Protein AF-A0A4P2QKM4-F1 (afdb_monomer_lite)

Sequence (471 aa):
MTNKSHAFPSVYLARHGETAWTTSGRHTGMADLPLTSRGERNARRLDERLGAQRFAKVFTSPLRRALRTCELAGFGALAIVDQDLVEWNYGEYEGKTPSEIEEQRPGWEIFGDGCPGGESAADVARRADRVVERLRAIDSDVLLFSHSHFLRIFTARWLGLSPTMGRYLLLDTAALSIVGYHYGRQDPVIRLWNDCRHASDGEEEKPGMATHLPDGRATLPAGVLKPARFDAVLFDLDGVLTSTARVHAAAWKQMFDDYLRSRSLLTGEAFRPFDLNADYKQYVDGKPRYDGVRSFLASRAIALPEGTPASPPDEQSVCGLGNRKDELVKQAIHDGRVHTYPGAIAMVRWVRRLGLKVAVVSSSRNCAEILRATGIEELFDARVDGEVVEQLHLPGKPAPDTYLWAAERLDAAPSRAVVVEDAIAGVQAGRAGGFGLVVGVDRGGSAEMLRKNGADLVVTDLGELVGEHER

Foldseek 3Di:
DDPPPQAFAKEKEWEFFAFPLVVVQADAFPPQTAHDPLRLQLLLLLLVVCPPDDAPAEEEEPRNRLLSSCVSSVNNVRYDYDPLQGGWFQAVRGGPHPVVVCVVPPPDDCQPHNHVRTDHLVRLLVSLLVVLVVVLPDRYYYYYRHHQLSVLLNLCVQQVHRSSSSVVAGEDHRFMWMWTADNDSNGIDTPGGRHSLSSDDDDDDDDDDDDDDDDQDPPPDQDPPAVVQAQEEEEEVDPQWKVCVVLLLVLLQVLQQVVQVVVCVVPVDDRDGDDSVPLCQPQAPQWALLSSLVRNCVVVVHDAAQDDCPADLPDRHSNNSSVSSVVSSVVCLVVLVMETDPLSVLLLVVSVVSVHAYEYFGSAPCVVSSCVSHVNPVSHPYYQYVVNCVVVVFDGFVALRRVCVRCVSSVTQQLNYEYEEAGLRPLSSSQNSNHVAYEHADCDPCQVSSVVSHHPHYDPGNNSSPDPVRD

InterPro domains:
  IPR006439 HAD hydrolase, subfamily IA [PR00413] (230-241)
  IPR006439 HAD hydrolase, subfamily IA [PR00413] (351-364)
  IPR006439 HAD hydrolase, subfamily IA [PR00413] (402-422)
  IPR006439 HAD hydrolase, subfamily IA [TIGR01509] (328-439)
  IPR010976 Beta-phosphoglucomutase hydrolase [TIGR02009] (231-438)
  IPR013078 Histidine phosphatase superfamily, clade-1 [PF00300] (11-195)
  IPR013078 Histidine phosphatase superfamily, clade-1 [SM00855] (10-154)
  IPR013078 Histidine phosphatase superfamily, clade-1 [cd07067] (11-182)
  IPR023198 Phosphoglycolate phosphatase-like, domain 2 [G3DSA:1.10.150.240] (243-340)
  IPR023214 HAD superfamily [G3DSA:3.40.50.1000] (232-443)
  IPR029033 Histidine phosphatase superfamily [G3DSA:3.40.50.1240] (3-202)
  IPR029033 Histidine phosphatase superfamily [SSF53254] (11-202)
  IPR036412 HAD-like superfamily [SSF56784] (230-467)
  IPR051600 Beta-phosphoglucomutase-like [PTHR46193] (231-463)

Secondary structure (DSSP, 8-state):
------PPP-EEEEEPPPBHHHHTT---SS--PPBPHHHHHHHHHHHHHHTT---SEEEE-SSHHHHHHHHHTT-GGGEEE-GGGSPP--GGGTT--HHHHHHHSTT--HHHH--TTS--HHHHHHHHHHHHHHHHT-SS-EEEEE-HHHHHHHHHHHTT--GGGGGG----TT-EEEEEESSSTTSEEEEEEEE-TT----PPP-S-SS-----S-----S-SS-TTT-SEEEEETBTTTBTHHHHHHHHHHHHHHHHHHHHHHHH-----PPPIIIIIIIIITTS-HHHHHHHHHHHTT-------TT--TTSSSHHHHHHHHHHHHHHHHHTT---B-HHHHHHHHHHHHTT-EEEEE-S-TTHHHHHHHHT-GGG-SEEE-HHHHHHHTPPPTTSSHHHHHHHHHTT--GGGEEEEESSHHHHHHHHHTT-SEEEEE-SSS-HHHHHHTT-SEEES-GGGGS-TT--

Structure (mmCIF, N/CA/C/O backbone):
data_AF-A0A4P2QKM4-F1
#
_entry.id   AF-A0A4P2QKM4-F1
#
loop_
_atom_site.group_PDB
_atom_site.id
_atom_site.type_symbol
_atom_site.label_atom_id
_atom_site.label_alt_id
_atom_site.label_comp_id
_atom_site.label_asym_id
_atom_site.label_entity_id
_atom_site.label_seq_id
_atom_site.pdbx_PDB_ins_code
_atom_site.Cartn_x
_atom_site.Cartn_y
_atom_site.Cartn_z
_atom_site.occupancy
_atom_site.B_iso_or_equiv
_atom_site.auth_seq_id
_atom_site.auth_comp_id
_atom_site.auth_asym_id
_atom_site.auth_atom_id
_atom_site.pdbx_PDB_model_num
ATOM 1 N N . MET A 1 1 ? 15.057 -12.022 -45.046 1.00 33.78 1 MET A N 1
ATOM 2 C CA . MET A 1 1 ? 14.654 -10.627 -44.772 1.00 33.78 1 MET A CA 1
ATOM 3 C C . MET A 1 1 ? 14.115 -10.592 -43.356 1.00 33.78 1 MET A C 1
ATOM 5 O O . MET A 1 1 ? 13.160 -11.295 -43.064 1.00 33.78 1 MET A O 1
ATOM 9 N N . THR A 1 2 ? 14.818 -9.915 -42.454 1.00 32.47 2 THR A N 1
ATOM 10 C CA . THR A 1 2 ? 14.487 -9.827 -41.029 1.00 32.47 2 THR A CA 1
ATOM 11 C C . THR A 1 2 ? 13.208 -9.015 -40.842 1.00 32.47 2 THR A C 1
ATOM 13 O O . THR A 1 2 ? 13.123 -7.866 -41.269 1.00 32.47 2 THR A O 1
ATOM 16 N N . ASN A 1 3 ? 12.206 -9.637 -40.225 1.00 31.03 3 ASN A N 1
ATOM 17 C CA . ASN A 1 3 ? 10.926 -9.025 -39.896 1.00 31.03 3 ASN A CA 1
ATOM 18 C C . ASN A 1 3 ? 11.152 -8.013 -38.757 1.00 31.03 3 ASN A C 1
ATOM 20 O O . ASN A 1 3 ? 11.125 -8.374 -37.583 1.00 31.03 3 ASN A O 1
ATOM 24 N N . LYS A 1 4 ? 11.475 -6.757 -39.092 1.00 37.19 4 LYS A N 1
ATOM 25 C CA . LYS A 1 4 ? 11.432 -5.659 -38.121 1.00 37.19 4 LYS A CA 1
ATOM 26 C C . LYS A 1 4 ? 9.962 -5.448 -37.763 1.00 37.19 4 LYS A C 1
ATOM 28 O O . LYS A 1 4 ? 9.229 -4.852 -38.545 1.00 37.19 4 LYS A O 1
ATOM 33 N N . SER A 1 5 ? 9.523 -5.935 -36.602 1.00 40.47 5 SER A N 1
ATOM 34 C CA . SER A 1 5 ? 8.245 -5.502 -36.037 1.00 40.47 5 SER A CA 1
ATOM 35 C C . SER A 1 5 ? 8.328 -3.988 -35.848 1.00 40.47 5 SER A C 1
ATOM 37 O O . SER A 1 5 ? 9.139 -3.512 -35.051 1.00 40.47 5 SER A O 1
ATOM 39 N N . HIS A 1 6 ? 7.556 -3.214 -36.602 1.00 49.38 6 HIS A N 1
ATOM 40 C CA . HIS A 1 6 ? 7.447 -1.784 -36.346 1.00 49.38 6 HIS A CA 1
ATOM 41 C C . HIS A 1 6 ? 6.740 -1.606 -34.998 1.00 49.38 6 HIS A C 1
ATOM 43 O O . HIS A 1 6 ? 5.524 -1.747 -34.907 1.00 49.38 6 HIS A O 1
ATOM 49 N N . ALA A 1 7 ? 7.505 -1.358 -33.933 1.00 69.88 7 ALA A N 1
ATOM 50 C CA . ALA A 1 7 ? 6.940 -0.931 -32.663 1.00 69.88 7 ALA A CA 1
ATOM 51 C C . ALA A 1 7 ? 6.264 0.431 -32.883 1.00 69.88 7 ALA A C 1
ATOM 53 O O . ALA A 1 7 ? 6.888 1.357 -33.399 1.00 69.88 7 ALA A O 1
ATOM 54 N N . PHE A 1 8 ? 4.979 0.536 -32.547 1.00 85.88 8 PHE A N 1
ATOM 55 C CA . PHE A 1 8 ? 4.243 1.796 -32.628 1.00 85.88 8 PHE A CA 1
ATOM 56 C C . PHE A 1 8 ? 4.804 2.827 -31.631 1.00 85.88 8 PHE A C 1
ATOM 58 O O . PHE A 1 8 ? 5.265 2.425 -30.557 1.00 85.88 8 PHE A O 1
ATOM 65 N N . PRO A 1 9 ? 4.737 4.134 -31.950 1.00 91.94 9 PRO A N 1
ATOM 66 C CA . PRO A 1 9 ? 5.256 5.182 -31.077 1.00 91.94 9 PRO A CA 1
ATOM 67 C C . PRO A 1 9 ? 4.524 5.223 -29.734 1.00 91.94 9 PRO A C 1
ATOM 69 O O . PRO A 1 9 ? 3.322 4.946 -29.647 1.00 91.94 9 PRO A O 1
ATOM 72 N N . SER A 1 10 ? 5.259 5.595 -28.692 1.00 96.06 10 SER A N 1
ATOM 73 C CA . SER A 1 10 ? 4.772 5.768 -27.326 1.00 96.06 10 SER A CA 1
ATOM 74 C C . SER A 1 10 ? 4.834 7.235 -26.897 1.00 96.06 10 SER A C 1
ATOM 76 O O . SER A 1 10 ? 5.711 7.996 -27.302 1.00 96.06 10 SER A O 1
ATOM 78 N N . VAL A 1 11 ? 3.906 7.637 -26.035 1.00 98.31 11 VAL A N 1
ATOM 79 C CA . VAL A 1 11 ? 3.902 8.954 -25.398 1.00 98.31 11 VAL A CA 1
ATOM 80 C C . VAL A 1 11 ? 4.216 8.775 -23.920 1.00 98.31 11 VAL A C 1
ATOM 82 O O . VAL A 1 11 ? 3.470 8.132 -23.180 1.00 98.31 11 VAL A O 1
ATOM 85 N N . TYR A 1 12 ? 5.336 9.351 -23.505 1.00 98.50 12 TYR A N 1
ATOM 86 C CA . TYR A 1 12 ? 5.825 9.371 -22.138 1.00 98.50 12 TYR A CA 1
ATOM 87 C C . TYR A 1 12 ? 5.245 10.595 -21.436 1.00 98.50 12 TYR A C 1
ATOM 89 O O . TYR A 1 12 ? 5.269 11.704 -21.965 1.00 98.50 12 TYR A O 1
ATOM 97 N N . LEU A 1 13 ? 4.706 10.389 -20.244 1.00 98.75 13 LEU A N 1
ATOM 98 C CA . LEU A 1 13 ? 3.988 11.383 -19.461 1.00 98.75 13 LEU A CA 1
ATOM 99 C C . LEU A 1 13 ? 4.713 11.547 -18.125 1.00 98.75 13 LEU A C 1
ATOM 101 O O . LEU A 1 13 ? 4.701 10.632 -17.305 1.00 98.75 13 LEU A O 1
ATOM 105 N N . ALA A 1 14 ? 5.341 12.695 -17.905 1.00 98.25 14 ALA A N 1
ATOM 106 C CA . ALA A 1 14 ? 6.003 13.050 -16.659 1.00 98.25 14 ALA A CA 1
ATOM 107 C C . ALA A 1 14 ? 5.159 14.085 -15.904 1.00 98.25 14 ALA A C 1
ATOM 109 O O . ALA A 1 14 ? 4.967 15.216 -16.365 1.00 98.25 14 ALA A O 1
ATOM 110 N N . ARG A 1 15 ? 4.650 13.717 -14.723 1.00 98.38 15 ARG A N 1
ATOM 111 C CA . ARG A 1 15 ? 4.060 14.705 -13.808 1.00 98.38 15 ARG A CA 1
ATOM 112 C C . ARG A 1 15 ? 5.187 15.505 -13.157 1.00 98.38 15 ARG A C 1
ATOM 114 O O . ARG A 1 15 ? 6.209 14.942 -12.782 1.00 98.38 15 ARG A O 1
ATOM 121 N N . HIS A 1 16 ? 4.997 16.809 -12.978 1.00 97.94 16 HIS A N 1
ATOM 122 C CA . HIS A 1 16 ? 5.969 17.644 -12.271 1.00 97.94 16 HIS A CA 1
ATOM 123 C C . HIS A 1 16 ? 6.290 17.137 -10.851 1.00 97.94 16 HIS A C 1
ATOM 125 O O . HIS A 1 16 ? 5.482 16.458 -10.206 1.00 97.94 16 HIS A O 1
ATOM 131 N N . GLY A 1 17 ? 7.464 17.521 -10.345 1.00 92.38 17 GLY A N 1
ATOM 132 C CA . GLY A 1 17 ? 7.886 17.238 -8.973 1.00 92.38 17 GLY A CA 1
ATOM 133 C C . GLY A 1 17 ? 7.019 17.917 -7.904 1.00 92.38 17 GLY A C 1
ATOM 134 O O . GLY A 1 17 ? 6.171 18.763 -8.187 1.00 92.38 17 GLY A O 1
ATOM 135 N N . GLU A 1 18 ? 7.236 17.542 -6.648 1.00 93.69 18 GLU A N 1
ATOM 136 C CA . GLU A 1 18 ? 6.523 18.088 -5.489 1.00 93.69 18 GLU A CA 1
ATOM 137 C C . GLU A 1 18 ? 6.609 19.628 -5.392 1.00 93.69 18 GLU A C 1
ATOM 139 O O . GLU A 1 18 ? 7.657 20.228 -5.633 1.00 93.69 18 GLU A O 1
ATOM 144 N N . THR A 1 19 ? 5.502 20.265 -5.006 1.00 93.12 19 THR A N 1
ATOM 145 C CA . THR A 1 19 ? 5.399 21.674 -4.596 1.00 93.12 19 THR A CA 1
ATOM 146 C C . THR A 1 19 ? 4.841 21.771 -3.173 1.00 93.12 19 THR A C 1
ATOM 148 O O . THR A 1 19 ? 4.261 20.817 -2.651 1.00 93.12 19 THR A O 1
ATOM 151 N N . ALA A 1 20 ? 4.934 22.951 -2.553 1.00 88.44 20 ALA A N 1
ATOM 152 C CA . ALA A 1 20 ? 4.394 23.180 -1.207 1.00 88.44 20 ALA A CA 1
ATOM 153 C C . ALA A 1 20 ? 2.896 22.819 -1.071 1.00 88.44 20 ALA A C 1
ATOM 155 O O . ALA A 1 20 ? 2.437 22.400 -0.006 1.00 88.44 20 ALA A O 1
ATOM 156 N N . TRP A 1 21 ? 2.119 22.971 -2.146 1.00 90.31 21 TRP A N 1
ATOM 157 C CA . TRP A 1 21 ? 0.686 22.672 -2.139 1.00 90.31 21 TRP A CA 1
ATOM 158 C C . TRP A 1 21 ? 0.375 21.209 -2.431 1.00 90.31 21 TRP A C 1
ATOM 160 O O . TRP A 1 21 ? -0.574 20.681 -1.860 1.00 90.31 21 TRP A O 1
ATOM 170 N N . THR A 1 22 ? 1.207 20.505 -3.204 1.00 82.31 22 THR A N 1
ATOM 171 C CA . THR A 1 22 ? 1.032 19.053 -3.339 1.00 82.31 22 THR A CA 1
ATOM 172 C C . THR A 1 22 ? 1.292 18.330 -2.018 1.00 82.31 22 THR A C 1
ATOM 174 O O . THR A 1 22 ? 0.578 17.383 -1.712 1.00 82.31 22 THR A O 1
ATOM 177 N N . THR A 1 23 ? 2.248 18.796 -1.203 1.00 76.75 23 THR A N 1
ATOM 178 C CA . THR A 1 23 ? 2.541 18.208 0.120 1.00 76.75 23 THR A CA 1
ATOM 179 C C . THR A 1 23 ? 1.402 18.414 1.118 1.00 76.75 23 THR A C 1
ATOM 181 O O . THR A 1 23 ? 1.132 17.547 1.939 1.00 76.75 23 THR A O 1
ATOM 184 N N . SER A 1 24 ? 0.714 19.554 1.039 1.00 71.62 24 SER A N 1
ATOM 185 C CA . SER A 1 24 ? -0.428 19.872 1.907 1.00 71.62 24 SER A CA 1
ATOM 186 C C . SER A 1 24 ? -1.775 19.395 1.349 1.00 71.62 24 SER A C 1
ATOM 188 O O . SER A 1 24 ? -2.811 19.690 1.936 1.00 71.62 24 SER A O 1
ATOM 190 N N . GLY A 1 25 ? -1.782 18.669 0.223 1.00 79.00 25 GLY A N 1
ATOM 191 C CA . GLY A 1 25 ? -3.005 18.143 -0.393 1.00 79.00 25 GLY A CA 1
ATOM 192 C C . GLY A 1 25 ? -3.921 19.213 -0.997 1.00 79.00 25 GLY A C 1
ATOM 193 O O . GLY A 1 25 ? -5.112 18.970 -1.172 1.00 79.00 25 GLY A O 1
ATOM 194 N N . ARG A 1 26 ? -3.395 20.402 -1.303 1.00 88.94 26 ARG A N 1
ATOM 195 C CA . ARG A 1 26 ? -4.152 21.514 -1.891 1.00 88.94 26 ARG A CA 1
ATOM 196 C C . ARG A 1 26 ? -4.206 21.412 -3.411 1.00 88.94 26 ARG A C 1
ATOM 198 O O . ARG A 1 26 ? -3.207 21.102 -4.069 1.00 88.94 26 ARG A O 1
ATOM 205 N N . HIS A 1 27 ? -5.358 21.750 -3.981 1.00 87.31 27 HIS A N 1
ATOM 206 C CA . HIS A 1 27 ? -5.533 21.826 -5.427 1.00 87.31 27 HIS A CA 1
ATOM 207 C C . HIS A 1 27 ? -4.637 22.927 -6.008 1.00 87.31 27 HIS A C 1
ATOM 209 O O . HIS A 1 27 ? -4.779 24.102 -5.682 1.00 87.31 27 HIS A O 1
ATOM 215 N N . THR A 1 28 ? -3.674 22.527 -6.842 1.00 89.94 28 THR A N 1
ATOM 216 C CA . THR A 1 28 ? -2.692 23.429 -7.466 1.00 89.94 28 THR A CA 1
ATOM 217 C C . THR A 1 28 ? -2.932 23.478 -8.969 1.00 89.94 28 THR A C 1
ATOM 219 O O . THR A 1 28 ? -2.341 22.695 -9.715 1.00 89.94 28 THR A O 1
ATOM 222 N N . GLY A 1 29 ? -3.826 24.357 -9.402 1.00 93.06 29 GLY A N 1
ATOM 223 C CA . GLY A 1 29 ? -4.223 24.528 -10.793 1.00 93.06 29 GLY A CA 1
ATOM 224 C C . GLY A 1 29 ? -3.332 25.545 -11.470 1.00 93.06 29 GLY A C 1
ATOM 225 O O . GLY A 1 29 ? -2.194 25.245 -11.839 1.00 93.06 29 GLY A O 1
ATOM 226 N N . MET A 1 30 ? -3.827 26.767 -11.615 1.00 96.12 30 MET A N 1
ATOM 227 C CA . MET A 1 30 ? -3.112 27.815 -12.347 1.00 96.12 30 MET A CA 1
ATOM 228 C C . MET A 1 30 ? -2.084 28.560 -11.490 1.00 96.12 30 MET A C 1
ATOM 230 O O . MET A 1 30 ? -1.259 29.286 -12.043 1.00 96.12 30 MET A O 1
ATOM 234 N N . ALA A 1 31 ? -2.078 28.368 -10.163 1.00 93.25 31 ALA A N 1
ATOM 235 C CA . ALA A 1 31 ? -1.069 28.969 -9.298 1.00 93.25 31 ALA A CA 1
ATOM 236 C C . ALA A 1 31 ? 0.342 28.503 -9.693 1.00 93.25 31 ALA A C 1
ATOM 238 O O . ALA A 1 31 ? 0.637 27.304 -9.754 1.00 93.25 31 ALA A O 1
ATOM 239 N N . ASP A 1 32 ? 1.237 29.456 -9.950 1.00 93.69 32 ASP A N 1
ATOM 240 C CA . ASP A 1 32 ? 2.562 29.184 -10.508 1.00 93.69 32 ASP A CA 1
ATOM 241 C C . ASP A 1 32 ? 3.629 28.976 -9.420 1.00 93.69 32 ASP A C 1
ATOM 243 O O . ASP A 1 32 ? 4.523 29.793 -9.189 1.00 93.69 32 ASP A O 1
ATOM 247 N N . LEU A 1 33 ? 3.485 27.870 -8.689 1.00 92.31 33 LEU A N 1
ATOM 248 C CA . LEU A 1 33 ? 4.358 27.529 -7.567 1.00 92.31 33 LEU A CA 1
ATOM 249 C C . LEU A 1 33 ? 5.691 26.910 -8.022 1.00 92.31 33 LEU A C 1
ATOM 251 O O . LEU A 1 33 ? 5.701 26.110 -8.965 1.00 92.31 33 LEU A O 1
ATOM 255 N N . PRO A 1 34 ? 6.804 27.200 -7.320 1.00 96.06 34 PRO A N 1
ATOM 256 C CA . PRO A 1 34 ? 8.064 26.498 -7.524 1.00 96.06 34 PRO A CA 1
ATOM 257 C C . PRO A 1 34 ? 8.008 25.063 -6.974 1.00 96.06 34 PRO A C 1
ATOM 259 O O . PRO A 1 34 ? 7.147 24.713 -6.159 1.00 96.06 34 PRO A O 1
ATOM 262 N N . LEU A 1 35 ? 8.967 24.240 -7.404 1.00 96.06 35 LEU A N 1
ATOM 263 C CA . LEU A 1 35 ? 9.222 22.932 -6.802 1.00 96.06 35 LEU A CA 1
ATOM 264 C C . LEU A 1 35 ? 9.794 23.091 -5.385 1.00 96.06 35 LEU A C 1
ATOM 266 O O . LEU A 1 35 ? 10.490 24.063 -5.093 1.00 96.06 35 LEU A O 1
ATOM 270 N N . THR A 1 36 ? 9.527 22.120 -4.513 1.00 93.94 36 THR A N 1
ATOM 271 C CA . THR A 1 36 ? 10.296 21.951 -3.270 1.00 93.94 36 THR A CA 1
ATOM 272 C C . THR A 1 36 ? 11.686 21.398 -3.594 1.00 93.94 36 THR A C 1
ATOM 274 O O . THR A 1 36 ? 11.911 20.860 -4.679 1.00 93.94 36 THR A O 1
ATOM 277 N N . SER A 1 37 ? 12.621 21.437 -2.638 1.00 91.12 37 SER A N 1
ATOM 278 C CA . SER A 1 37 ? 13.934 20.794 -2.809 1.00 91.12 37 SER A CA 1
ATOM 279 C C . SER A 1 37 ? 13.805 19.301 -3.127 1.00 91.12 37 SER A C 1
ATOM 281 O O . SER A 1 37 ? 14.559 18.766 -3.935 1.00 91.12 37 SER A O 1
ATOM 283 N N . ARG A 1 38 ? 12.813 18.628 -2.532 1.00 86.25 38 ARG A N 1
ATOM 284 C CA . ARG A 1 38 ? 12.477 17.234 -2.839 1.00 86.25 38 ARG A CA 1
ATOM 285 C C . ARG A 1 38 ? 11.936 17.085 -4.260 1.00 86.25 38 ARG A C 1
ATOM 287 O O . ARG A 1 38 ? 12.387 16.209 -4.990 1.00 86.25 38 ARG A O 1
ATOM 294 N N . GLY A 1 39 ? 11.034 17.973 -4.678 1.00 91.50 39 GLY A N 1
ATOM 295 C CA . GLY A 1 39 ? 10.531 18.028 -6.048 1.00 91.50 39 GLY A CA 1
ATOM 296 C C . GLY A 1 39 ? 11.642 18.209 -7.083 1.00 91.50 39 GLY A C 1
ATOM 297 O O . GLY A 1 39 ? 11.638 17.510 -8.093 1.00 91.50 39 GLY A O 1
ATOM 298 N N . GLU A 1 40 ? 12.623 19.075 -6.816 1.00 94.69 40 GLU A N 1
ATOM 299 C CA . GLU A 1 40 ? 13.790 19.250 -7.687 1.00 94.69 40 GLU A CA 1
ATOM 300 C C . GLU A 1 40 ? 14.684 18.004 -7.734 1.00 94.69 40 GLU A C 1
ATOM 302 O O . GLU A 1 40 ? 15.108 17.598 -8.816 1.00 94.69 40 GLU A O 1
ATOM 307 N N . ARG A 1 41 ? 14.965 17.365 -6.589 1.00 91.88 41 ARG A N 1
ATOM 308 C CA . ARG A 1 41 ? 15.740 16.110 -6.559 1.00 91.88 41 ARG A CA 1
ATOM 309 C C . ARG A 1 41 ? 15.062 15.013 -7.375 1.00 91.88 41 ARG A C 1
ATOM 311 O O . ARG A 1 41 ? 15.711 14.371 -8.195 1.00 91.88 41 ARG A O 1
ATOM 318 N N . ASN A 1 42 ? 13.757 14.840 -7.191 1.00 88.38 42 ASN A N 1
ATOM 319 C CA . ASN A 1 42 ? 12.982 13.832 -7.909 1.00 88.38 42 ASN A CA 1
ATOM 320 C C . ASN A 1 42 ? 12.937 14.129 -9.410 1.00 88.38 42 ASN A C 1
ATOM 322 O O . ASN A 1 42 ? 13.078 13.217 -10.219 1.00 88.38 42 ASN A O 1
ATOM 326 N N . ALA A 1 43 ? 12.836 15.407 -9.782 1.00 93.62 43 ALA A N 1
ATOM 327 C CA . ALA A 1 43 ? 12.915 15.830 -11.172 1.00 93.62 43 ALA A CA 1
ATOM 328 C C . ALA A 1 43 ? 14.268 15.511 -11.825 1.00 93.62 43 ALA A C 1
ATOM 330 O O . ALA A 1 43 ? 14.290 15.102 -12.978 1.00 93.62 43 ALA A O 1
ATOM 331 N N . ARG A 1 44 ? 15.393 15.644 -11.111 1.00 92.62 44 ARG A N 1
ATOM 332 C CA . ARG A 1 44 ? 16.711 15.255 -11.654 1.00 92.62 44 ARG A CA 1
ATOM 333 C C . ARG A 1 44 ? 16.798 13.759 -11.930 1.00 92.62 44 ARG A C 1
ATOM 335 O O . ARG A 1 44 ? 17.322 13.349 -12.954 1.00 92.62 44 ARG A O 1
ATOM 342 N N . ARG A 1 45 ? 16.219 12.942 -11.053 1.00 90.69 45 ARG A N 1
ATOM 343 C CA . ARG A 1 45 ? 16.224 11.480 -11.194 1.00 90.69 45 ARG A CA 1
ATOM 344 C C . ARG A 1 45 ? 15.285 10.961 -12.287 1.00 90.69 45 ARG A C 1
ATOM 346 O O . ARG A 1 45 ? 15.385 9.798 -12.673 1.00 90.69 45 ARG A O 1
ATOM 353 N N . LEU A 1 46 ? 14.393 11.803 -12.824 1.00 87.25 46 LEU A N 1
ATOM 354 C CA . LEU A 1 46 ? 13.643 11.458 -14.036 1.00 87.25 46 LEU A CA 1
ATOM 355 C C . LEU A 1 46 ? 14.573 11.223 -15.230 1.00 87.25 46 LEU A C 1
ATOM 357 O O . LEU A 1 46 ? 14.246 10.376 -16.053 1.00 87.25 46 LEU A O 1
ATOM 361 N N . ASP A 1 47 ? 15.716 11.913 -15.306 1.00 83.12 47 ASP A N 1
ATOM 362 C CA . ASP A 1 47 ? 16.714 11.706 -16.364 1.00 83.12 47 ASP A CA 1
ATOM 363 C C . ASP A 1 47 ? 17.207 10.251 -16.373 1.00 83.12 47 ASP A C 1
ATOM 365 O O . ASP A 1 47 ? 16.995 9.509 -17.332 1.00 83.12 47 ASP A O 1
ATOM 369 N N . GLU A 1 48 ? 17.720 9.781 -15.232 1.00 78.75 48 GLU A N 1
ATOM 370 C CA . GLU A 1 48 ? 18.167 8.394 -15.040 1.00 78.75 48 GLU A CA 1
ATOM 371 C C . GLU A 1 48 ? 17.064 7.383 -15.374 1.00 78.75 48 GLU A C 1
ATOM 373 O O . GLU A 1 48 ? 17.315 6.326 -15.959 1.00 78.75 48 GLU A O 1
ATOM 378 N N . ARG A 1 49 ? 15.812 7.715 -15.034 1.00 85.88 49 ARG A N 1
ATOM 379 C CA . ARG A 1 49 ? 14.664 6.848 -15.293 1.00 85.88 49 ARG A CA 1
ATOM 380 C C . ARG A 1 49 ? 14.283 6.766 -16.764 1.00 85.88 49 ARG A C 1
ATOM 382 O O . ARG A 1 49 ? 13.838 5.699 -17.206 1.00 85.88 49 ARG A O 1
ATOM 389 N N . LEU A 1 50 ? 14.368 7.883 -17.477 1.00 85.94 50 LEU A N 1
ATOM 390 C CA . LEU A 1 50 ? 14.138 7.962 -18.916 1.00 85.94 50 LEU A CA 1
ATOM 391 C C . LEU A 1 50 ? 15.312 7.319 -19.673 1.00 85.94 50 LEU A C 1
ATOM 393 O O . LEU A 1 50 ? 15.109 6.770 -20.756 1.00 85.94 50 LEU A O 1
ATOM 397 N N . GLY A 1 51 ? 16.494 7.268 -19.055 1.00 76.81 51 GLY A N 1
ATOM 398 C CA . GLY A 1 51 ? 17.672 6.572 -19.556 1.00 76.81 51 GLY A CA 1
ATOM 399 C C . GLY A 1 51 ? 18.134 7.135 -20.899 1.00 76.81 51 GLY A C 1
ATOM 400 O O . GLY A 1 51 ? 17.920 8.297 -21.221 1.00 76.81 51 GLY A O 1
ATOM 401 N N . ALA A 1 52 ? 18.728 6.291 -21.745 1.00 76.06 52 ALA A N 1
ATOM 402 C CA . ALA A 1 52 ? 19.184 6.694 -23.081 1.00 76.06 52 ALA A CA 1
ATOM 403 C C . ALA A 1 52 ? 18.047 6.842 -24.122 1.00 76.06 52 ALA A C 1
ATOM 405 O O . ALA A 1 52 ? 18.311 6.828 -25.331 1.00 76.06 52 ALA A O 1
ATOM 406 N N . GLN A 1 53 ? 16.786 6.937 -23.682 1.00 83.12 53 GLN A N 1
ATOM 407 C CA . GLN A 1 53 ? 15.636 7.068 -24.570 1.00 83.12 53 GLN A CA 1
ATOM 408 C C . GLN A 1 53 ? 15.728 8.373 -25.365 1.00 83.12 53 GLN A C 1
ATOM 410 O O . GLN A 1 53 ? 15.968 9.451 -24.824 1.00 83.12 53 GLN A O 1
ATOM 415 N N . ARG A 1 54 ? 15.510 8.280 -26.677 1.00 87.31 54 ARG A N 1
ATOM 416 C CA . ARG A 1 54 ? 15.456 9.449 -27.556 1.00 87.31 54 ARG A CA 1
ATOM 417 C C . ARG A 1 54 ? 14.006 9.788 -27.850 1.00 87.31 54 ARG A C 1
ATOM 419 O O . ARG A 1 54 ? 13.235 8.913 -28.233 1.00 87.31 54 ARG A O 1
ATOM 426 N N . PHE A 1 55 ? 13.671 11.064 -27.714 1.00 94.81 55 PHE A N 1
ATOM 427 C CA . PHE A 1 55 ? 12.351 11.590 -28.038 1.00 94.81 55 PHE A CA 1
ATOM 428 C C . PHE A 1 55 ? 12.433 12.444 -29.293 1.00 94.81 55 PHE A C 1
ATOM 430 O O . PHE A 1 55 ? 13.329 13.277 -29.428 1.00 94.81 55 PHE A O 1
ATOM 437 N N . ALA A 1 56 ? 11.489 12.253 -30.212 1.00 95.31 56 ALA A N 1
ATOM 438 C CA . ALA A 1 56 ? 11.379 13.101 -31.392 1.00 95.31 56 ALA A CA 1
ATOM 439 C C . ALA A 1 56 ? 10.952 14.524 -31.023 1.00 95.31 56 ALA A C 1
ATOM 441 O O . ALA A 1 56 ? 11.373 15.483 -31.667 1.00 95.31 56 ALA A O 1
ATOM 442 N N . LYS A 1 57 ? 10.112 14.656 -29.990 1.00 97.12 57 LYS A N 1
ATOM 443 C CA . LYS A 1 57 ? 9.704 15.936 -29.412 1.00 97.12 57 LYS A CA 1
ATOM 444 C C . LYS A 1 57 ? 9.560 15.814 -27.900 1.00 97.12 57 LYS A C 1
ATOM 446 O O . LYS A 1 57 ? 9.121 14.779 -27.398 1.00 97.12 57 LYS A O 1
ATOM 451 N N . VAL A 1 58 ? 9.881 16.898 -27.203 1.00 98.19 58 VAL A N 1
ATOM 452 C CA . VAL A 1 58 ? 9.603 17.075 -25.778 1.00 98.19 58 VAL A CA 1
ATOM 453 C C . VAL A 1 58 ? 8.696 18.286 -25.639 1.00 98.19 58 VAL A C 1
ATOM 455 O O . VAL A 1 58 ? 9.042 19.360 -26.122 1.00 98.19 58 VAL A O 1
ATOM 458 N N . PHE A 1 59 ? 7.545 18.129 -24.996 1.00 98.69 59 PHE A N 1
ATOM 459 C CA . PHE A 1 59 ? 6.647 19.236 -24.687 1.00 98.69 59 PHE A CA 1
ATOM 460 C C . PHE A 1 59 ? 6.543 19.440 -23.181 1.00 98.69 59 PHE A C 1
ATOM 462 O O . PHE A 1 59 ? 6.626 18.487 -22.407 1.00 98.69 59 PHE A O 1
ATOM 469 N N . THR A 1 60 ? 6.314 20.677 -22.759 1.00 98.69 60 THR A N 1
ATOM 470 C CA . THR A 1 60 ? 6.098 21.008 -21.349 1.00 98.69 60 THR A CA 1
ATOM 471 C C . THR A 1 60 ? 4.987 22.030 -21.188 1.00 98.69 60 THR A C 1
ATOM 473 O O . THR A 1 60 ? 4.842 22.945 -21.998 1.00 98.69 60 THR A O 1
ATOM 476 N N . SER A 1 61 ? 4.233 21.906 -20.100 1.00 98.69 61 SER A N 1
ATOM 477 C CA . SER A 1 61 ? 3.416 23.000 -19.582 1.00 98.69 61 SER A CA 1
ATOM 478 C C . SER A 1 61 ? 4.273 24.250 -19.332 1.00 98.69 61 SER A C 1
ATOM 480 O O . SER A 1 61 ? 5.431 24.115 -18.913 1.00 98.69 61 SER A O 1
ATOM 482 N N . PRO A 1 62 ? 3.722 25.460 -19.549 1.00 98.12 62 PRO A N 1
ATOM 483 C CA . PRO A 1 62 ? 4.395 26.722 -19.245 1.00 98.12 62 PRO A CA 1
ATOM 484 C C . PRO A 1 62 ? 4.554 26.985 -17.742 1.00 98.12 62 PRO A C 1
ATOM 486 O O . PRO A 1 62 ? 5.334 27.857 -17.370 1.00 98.12 62 PRO A O 1
ATOM 489 N N . LEU A 1 63 ? 3.824 26.277 -16.870 1.00 98.19 63 LEU A N 1
ATOM 490 C CA . LEU A 1 63 ? 3.895 26.507 -15.425 1.00 98.19 63 LEU A CA 1
ATOM 491 C C . LEU A 1 63 ? 5.265 26.082 -14.884 1.00 98.19 63 LEU A C 1
ATOM 493 O O . LEU A 1 63 ? 5.754 24.984 -15.175 1.00 98.19 63 LEU A O 1
ATOM 497 N N . ARG A 1 64 ? 5.866 26.927 -14.041 1.00 97.50 64 ARG A N 1
ATOM 498 C CA . ARG A 1 64 ? 7.262 26.832 -13.590 1.00 97.50 64 ARG A CA 1
ATOM 499 C C . ARG A 1 64 ? 7.617 25.471 -13.026 1.00 97.50 64 ARG A C 1
ATOM 501 O O . ARG A 1 64 ? 8.696 24.976 -13.307 1.00 97.50 64 ARG A O 1
ATOM 508 N N . ARG A 1 65 ? 6.730 24.836 -12.260 1.00 97.94 65 ARG A N 1
ATOM 509 C CA . ARG A 1 65 ? 6.964 23.485 -11.715 1.00 97.94 65 ARG A CA 1
ATOM 510 C C . ARG A 1 65 ? 7.166 22.416 -12.791 1.00 97.94 65 ARG A C 1
ATOM 512 O O . ARG A 1 65 ? 8.025 21.554 -12.625 1.00 97.94 65 ARG A O 1
ATOM 519 N N . ALA A 1 66 ? 6.413 22.468 -13.889 1.00 98.25 66 ALA A N 1
ATOM 520 C CA . ALA A 1 66 ? 6.548 21.520 -14.992 1.00 98.25 66 ALA A CA 1
ATOM 521 C C . ALA A 1 66 ? 7.779 21.844 -15.844 1.00 98.25 66 ALA A C 1
ATOM 523 O O . ALA A 1 66 ? 8.602 20.958 -16.068 1.00 98.25 66 ALA A O 1
ATOM 524 N N . LEU A 1 67 ? 7.966 23.121 -16.197 1.00 97.81 67 LEU A N 1
ATOM 525 C CA . LEU A 1 67 ? 9.144 23.587 -16.930 1.00 97.81 67 LEU A CA 1
ATOM 526 C C . LEU A 1 67 ? 10.440 23.252 -16.179 1.00 97.81 67 LEU A C 1
ATOM 528 O O . LEU A 1 67 ? 11.349 22.648 -16.738 1.00 97.81 67 LEU A O 1
ATOM 532 N N . ARG A 1 68 ? 10.489 23.545 -14.875 1.00 97.81 68 ARG A N 1
ATOM 533 C CA . ARG A 1 68 ? 11.635 23.230 -14.021 1.00 97.81 68 ARG A CA 1
ATOM 534 C C . ARG A 1 68 ? 11.871 21.727 -13.910 1.00 97.81 68 ARG A C 1
ATOM 536 O O . ARG A 1 68 ? 13.018 21.300 -13.888 1.00 97.81 68 ARG A O 1
ATOM 543 N N . THR A 1 69 ? 10.808 20.920 -13.876 1.00 97.94 69 THR A N 1
ATOM 544 C CA . THR A 1 69 ? 10.948 19.457 -13.912 1.00 97.94 69 THR A CA 1
ATOM 545 C C . THR A 1 69 ? 11.594 19.008 -15.227 1.00 97.94 69 THR A C 1
ATOM 547 O O . THR A 1 69 ? 12.537 18.226 -15.199 1.00 97.94 69 THR A O 1
ATOM 550 N N . CYS A 1 70 ? 11.143 19.551 -16.363 1.00 98.00 70 CYS A N 1
ATOM 551 C CA . CYS A 1 70 ? 11.695 19.268 -17.690 1.00 98.00 70 CYS A CA 1
ATOM 552 C C . CYS A 1 70 ? 13.179 19.650 -17.807 1.00 98.00 70 CYS A C 1
ATOM 554 O O . CYS A 1 70 ? 13.978 18.896 -18.362 1.00 98.00 70 CYS A O 1
ATOM 556 N N . GLU A 1 71 ? 13.560 20.815 -17.282 1.00 97.06 71 GLU A N 1
ATOM 557 C CA . GLU A 1 71 ? 14.954 21.268 -17.239 1.00 97.06 71 GLU A CA 1
ATOM 558 C C . GLU A 1 71 ? 15.833 20.332 -16.413 1.00 97.06 71 GLU A C 1
ATOM 560 O O . GLU A 1 71 ? 16.895 19.913 -16.869 1.00 97.06 71 GLU A O 1
ATOM 565 N N . LEU A 1 72 ? 15.389 20.010 -15.196 1.00 95.88 72 LEU A N 1
ATOM 566 C CA . LEU A 1 72 ? 16.142 19.183 -14.259 1.00 95.88 72 LEU A CA 1
ATOM 567 C C . LEU A 1 72 ? 16.281 17.739 -14.738 1.00 95.88 72 LEU A C 1
ATOM 569 O O . LEU A 1 72 ? 17.311 17.132 -14.471 1.00 95.88 72 LEU A O 1
ATOM 573 N N . ALA A 1 73 ? 15.297 17.237 -15.483 1.00 95.00 73 ALA A N 1
ATOM 574 C CA . ALA A 1 73 ? 15.343 15.938 -16.143 1.00 95.00 73 ALA A CA 1
ATOM 575 C C . ALA A 1 73 ? 16.234 15.918 -17.404 1.00 95.00 73 ALA A C 1
ATOM 577 O O . ALA A 1 73 ? 16.220 14.933 -18.127 1.00 95.00 73 ALA A O 1
ATOM 578 N N . GLY A 1 74 ? 16.957 17.002 -17.717 1.00 94.62 74 GLY A N 1
ATOM 579 C CA . GLY A 1 74 ? 17.907 17.052 -18.835 1.00 94.62 74 GLY A CA 1
ATOM 580 C C . GLY A 1 74 ? 17.307 17.446 -20.190 1.00 94.62 74 GLY A C 1
ATOM 581 O O . GLY A 1 74 ? 18.035 17.551 -21.176 1.00 94.62 74 GLY A O 1
ATOM 582 N N . PHE A 1 75 ? 16.004 17.736 -20.265 1.00 95.56 75 PHE A N 1
ATOM 583 C CA . PHE A 1 75 ? 15.306 17.993 -21.533 1.00 95.56 75 PHE A CA 1
ATOM 584 C C . PHE A 1 75 ? 14.978 19.468 -21.797 1.00 95.56 75 PHE A C 1
ATOM 586 O O . PHE A 1 75 ? 14.376 19.784 -22.822 1.00 95.56 75 PHE A O 1
ATOM 593 N N . GLY A 1 76 ? 15.391 20.392 -20.922 1.00 91.81 76 GLY A N 1
ATOM 594 C CA . GLY A 1 76 ? 15.058 21.821 -21.033 1.00 91.81 76 GLY A CA 1
ATOM 595 C C . GLY A 1 76 ? 15.426 22.458 -22.381 1.00 91.81 76 GLY A C 1
ATOM 596 O O . GLY A 1 76 ? 14.639 23.217 -22.935 1.00 91.81 76 GLY A O 1
ATOM 597 N N . ALA A 1 77 ? 16.573 22.095 -22.965 1.00 91.75 77 ALA A N 1
ATOM 598 C CA . ALA A 1 77 ? 17.014 22.625 -24.263 1.00 91.75 77 ALA A CA 1
ATOM 599 C C . ALA A 1 77 ? 16.179 22.125 -25.462 1.00 91.75 77 ALA A C 1
ATOM 601 O O . ALA A 1 77 ? 16.225 22.725 -26.533 1.00 91.75 77 ALA A O 1
ATOM 602 N N . LEU A 1 78 ? 15.436 21.027 -25.291 1.00 92.00 78 LEU A N 1
ATOM 603 C CA . LEU A 1 78 ? 14.577 20.421 -26.316 1.00 92.00 78 LEU A CA 1
ATOM 604 C C . LEU A 1 78 ? 13.091 20.740 -26.096 1.00 92.00 78 LEU A C 1
ATOM 606 O O . LEU A 1 78 ? 12.249 20.312 -26.888 1.00 92.00 78 LEU A O 1
ATOM 610 N N . ALA A 1 79 ? 12.763 21.442 -25.010 1.00 94.19 79 ALA A N 1
ATOM 611 C CA . ALA A 1 79 ? 11.400 21.630 -24.552 1.00 94.19 79 ALA A CA 1
ATOM 612 C C . ALA A 1 79 ? 10.618 22.598 -25.450 1.00 94.19 79 ALA A C 1
ATOM 614 O O . ALA A 1 79 ? 10.984 23.758 -25.630 1.00 94.19 79 ALA A O 1
ATOM 615 N N . ILE A 1 80 ? 9.485 22.129 -25.963 1.00 98.38 80 ILE A N 1
ATOM 616 C CA . ILE A 1 80 ? 8.485 22.941 -26.649 1.00 98.38 80 ILE A CA 1
ATOM 617 C C . ILE A 1 80 ? 7.403 23.293 -25.628 1.00 98.38 80 ILE A C 1
ATOM 619 O O . ILE A 1 80 ? 6.664 22.426 -25.158 1.00 98.38 80 ILE A O 1
ATOM 623 N N . VAL A 1 81 ? 7.314 24.570 -25.262 1.00 98.38 81 VAL A N 1
ATOM 624 C CA . VAL A 1 81 ? 6.295 25.042 -24.319 1.00 98.38 81 VAL A CA 1
ATOM 625 C C . VAL A 1 81 ? 4.922 25.015 -24.984 1.00 98.38 81 VAL A C 1
ATOM 627 O O . VAL A 1 81 ? 4.747 25.543 -26.081 1.00 98.38 81 VAL A O 1
ATOM 630 N N . ASP A 1 82 ? 3.945 24.425 -24.301 1.00 98.12 82 ASP A N 1
ATOM 631 C CA . ASP A 1 82 ? 2.601 24.234 -24.826 1.00 98.12 82 ASP A CA 1
ATOM 632 C C . ASP A 1 82 ? 1.531 24.617 -23.799 1.00 98.12 82 ASP A C 1
ATOM 634 O O . ASP A 1 82 ? 1.412 24.012 -22.732 1.00 98.12 82 ASP A O 1
ATOM 638 N N . GLN A 1 83 ? 0.726 25.622 -24.148 1.00 97.88 83 GLN A N 1
ATOM 639 C CA . GLN A 1 83 ? -0.367 26.120 -23.310 1.00 97.88 83 GLN A CA 1
ATOM 640 C C . GLN A 1 83 ? -1.456 25.069 -23.088 1.00 97.88 83 GLN A C 1
ATOM 642 O O . GLN A 1 83 ? -2.144 25.104 -22.070 1.00 97.88 83 GLN A O 1
ATOM 647 N N . ASP A 1 84 ? -1.587 24.089 -23.987 1.00 98.50 84 ASP A N 1
ATOM 648 C CA . ASP A 1 84 ? -2.556 23.020 -23.804 1.00 98.50 84 ASP A CA 1
ATOM 649 C C . ASP A 1 84 ? -2.170 22.074 -22.654 1.00 98.50 84 ASP A C 1
ATOM 651 O O . ASP A 1 84 ? -3.024 21.340 -22.172 1.00 98.50 84 ASP A O 1
ATOM 655 N N . LEU A 1 85 ? -0.933 22.108 -22.147 1.00 98.56 85 LEU A N 1
ATOM 656 C CA . LEU A 1 85 ? -0.455 21.190 -21.106 1.00 98.56 85 LEU A CA 1
ATOM 657 C C . LEU A 1 85 ? -0.614 21.702 -19.667 1.00 98.56 85 LEU A C 1
ATOM 659 O O . LEU A 1 85 ? -0.158 21.012 -18.754 1.00 98.56 85 LEU A O 1
ATOM 663 N N . VAL A 1 86 ? -1.224 22.870 -19.430 1.00 98.62 86 VAL A N 1
ATOM 664 C CA . VAL A 1 86 ? -1.438 23.394 -18.062 1.00 98.62 86 VAL A CA 1
ATOM 665 C C . VAL A 1 86 ? -2.316 22.466 -17.211 1.00 98.62 86 VAL A C 1
ATOM 667 O O . VAL A 1 86 ? -3.005 21.590 -17.733 1.00 98.62 86 VAL A O 1
ATOM 670 N N . GLU A 1 87 ? -2.294 22.611 -15.887 1.00 98.44 87 GLU A N 1
ATOM 671 C CA . GLU A 1 87 ? -3.203 21.836 -15.031 1.00 98.44 87 GLU A CA 1
ATOM 672 C C . GLU A 1 87 ? -4.663 22.235 -15.290 1.00 98.44 87 GLU A C 1
ATOM 674 O O . GLU A 1 87 ? -4.949 23.231 -15.956 1.00 98.44 87 GLU A O 1
ATOM 679 N N . TRP A 1 88 ? -5.591 21.439 -14.774 1.00 98.31 88 TRP A N 1
ATOM 680 C CA . TRP A 1 88 ? -6.976 21.851 -14.585 1.00 98.31 88 TRP A CA 1
ATOM 681 C C . TRP A 1 88 ? -7.050 23.190 -13.829 1.00 98.31 88 TRP A C 1
ATOM 683 O O . TRP A 1 88 ? -6.505 23.325 -12.731 1.00 98.31 88 TRP A O 1
ATOM 693 N N . ASN A 1 89 ? -7.750 24.177 -14.387 1.00 98.12 89 ASN A N 1
ATOM 694 C CA . ASN A 1 89 ? -8.057 25.423 -13.688 1.00 98.12 89 ASN A CA 1
ATOM 695 C C . ASN A 1 89 ? -9.136 25.197 -12.615 1.00 98.12 89 ASN A C 1
ATOM 697 O O . ASN A 1 89 ? -10.317 25.061 -12.943 1.00 98.12 89 ASN A O 1
ATOM 701 N N . TYR A 1 90 ? -8.747 25.164 -11.339 1.00 97.31 90 TYR A N 1
ATOM 702 C CA . TYR A 1 90 ? -9.677 24.892 -10.239 1.00 97.31 90 TYR A CA 1
ATOM 703 C C . TYR A 1 90 ? -10.547 26.090 -9.836 1.00 97.31 90 TYR A C 1
ATOM 705 O O . TYR A 1 90 ? -11.348 25.941 -8.917 1.00 97.31 90 TYR A O 1
ATOM 713 N N . GLY A 1 91 ? -10.423 27.255 -10.483 1.00 97.12 91 GLY A N 1
ATOM 714 C CA . GLY A 1 91 ? -11.263 28.422 -10.199 1.00 97.12 91 GLY A CA 1
ATOM 715 C C . GLY A 1 91 ? -11.281 28.780 -8.709 1.00 97.12 91 GLY A C 1
ATOM 716 O O . GLY A 1 91 ? -10.237 28.950 -8.083 1.00 97.12 91 GLY A O 1
ATOM 717 N N . GLU A 1 92 ? -12.471 28.836 -8.115 1.00 96.25 92 GLU A N 1
ATOM 718 C CA . GLU A 1 92 ? -12.665 29.148 -6.690 1.00 96.25 92 GLU A CA 1
ATOM 719 C C . GLU A 1 92 ? -12.115 28.088 -5.712 1.00 96.25 92 GLU A C 1
ATOM 721 O O . GLU A 1 92 ? -12.075 28.319 -4.497 1.00 96.25 92 GLU A O 1
ATOM 726 N N . TYR A 1 93 ? -11.717 26.914 -6.208 1.00 96.62 93 TYR A N 1
ATOM 727 C CA . TYR A 1 93 ? -11.121 25.833 -5.415 1.00 96.62 93 TYR A CA 1
ATOM 728 C C . TYR A 1 93 ? -9.590 25.804 -5.477 1.00 96.62 93 TYR A C 1
ATOM 730 O O . TYR A 1 93 ? -8.965 24.964 -4.829 1.00 96.62 93 TYR A O 1
ATOM 738 N N . GLU A 1 94 ? -8.970 26.737 -6.201 1.00 96.69 94 GLU A N 1
ATOM 739 C CA . GLU A 1 94 ? -7.520 26.924 -6.201 1.00 96.69 94 GLU A CA 1
ATOM 740 C C . GLU A 1 94 ? -6.995 27.117 -4.764 1.00 96.69 94 GLU A C 1
ATOM 742 O O . GLU A 1 94 ? -7.473 27.963 -4.008 1.00 96.69 94 GLU A O 1
ATOM 747 N N . GLY A 1 95 ? -6.017 26.304 -4.363 1.00 93.12 95 GLY A N 1
ATOM 748 C CA . GLY A 1 95 ? -5.412 26.354 -3.031 1.00 93.12 95 GLY A CA 1
ATOM 749 C C . GLY A 1 95 ? -6.235 25.735 -1.901 1.00 93.12 95 GLY A C 1
ATOM 750 O O . GLY A 1 95 ? -5.717 25.639 -0.788 1.00 93.12 95 GLY A O 1
ATOM 751 N N . LYS A 1 96 ? -7.459 25.261 -2.160 1.00 94.19 96 LYS A N 1
ATOM 752 C CA . LYS A 1 96 ? -8.267 24.537 -1.169 1.00 94.19 96 LYS A CA 1
ATOM 753 C C . LYS A 1 96 ? -7.913 23.052 -1.136 1.00 94.19 96 LYS A C 1
ATOM 755 O O . LYS A 1 96 ? -7.560 22.441 -2.150 1.00 94.19 96 LYS A O 1
ATOM 760 N N . THR A 1 97 ? -8.022 22.455 0.039 1.00 92.06 97 THR A N 1
ATOM 761 C CA . THR A 1 97 ? -7.952 21.007 0.258 1.00 92.06 97 THR A CA 1
ATOM 762 C C . THR A 1 97 ? -9.298 20.341 -0.060 1.00 92.06 97 THR A C 1
ATOM 764 O O . THR A 1 97 ? -10.334 21.008 -0.024 1.00 92.06 97 THR A O 1
ATOM 767 N N . PRO A 1 98 ? -9.331 19.023 -0.332 1.00 86.50 98 PRO A N 1
ATOM 768 C CA . PRO A 1 98 ? -10.585 18.288 -0.480 1.00 86.50 98 PRO A CA 1
ATOM 769 C C . PRO A 1 98 ? -11.533 18.435 0.720 1.00 86.50 98 PRO A C 1
ATOM 771 O O . PRO A 1 98 ? -12.729 18.575 0.511 1.00 86.50 98 PRO A O 1
ATOM 774 N N . SER A 1 99 ? -11.013 18.472 1.956 1.00 90.19 99 SER A N 1
ATOM 775 C CA . SER A 1 99 ? -11.836 18.633 3.170 1.00 90.19 99 SER A CA 1
ATOM 776 C C . SER A 1 99 ? -12.550 19.983 3.205 1.00 90.19 99 SER A C 1
ATOM 778 O O . SER A 1 99 ? -13.747 20.040 3.455 1.00 90.19 99 SER A O 1
ATOM 780 N N . GLU A 1 100 ? -11.839 21.071 2.891 1.00 93.06 100 GLU A N 1
ATOM 781 C CA . GLU A 1 100 ? -12.430 22.417 2.864 1.00 93.06 100 GLU A CA 1
ATOM 782 C C . GLU A 1 100 ? -13.512 22.548 1.781 1.00 93.06 100 GLU A C 1
ATOM 784 O O . GLU A 1 100 ? -14.466 23.309 1.948 1.00 93.06 100 GLU A O 1
ATOM 789 N N . ILE A 1 101 ? -13.365 21.831 0.661 1.00 93.50 101 ILE A N 1
ATOM 790 C CA . ILE A 1 101 ? -14.373 21.801 -0.406 1.00 93.50 101 ILE A CA 1
ATOM 791 C C . ILE A 1 101 ? -15.568 20.941 0.012 1.00 93.50 101 ILE A C 1
ATOM 793 O O . ILE A 1 101 ? -16.697 21.379 -0.176 1.00 93.50 101 ILE A O 1
ATOM 797 N N . GLU A 1 102 ? -15.339 19.776 0.621 1.00 90.38 102 GLU A N 1
ATOM 798 C CA . GLU A 1 102 ? -16.395 18.883 1.119 1.00 90.38 102 GLU A CA 1
ATOM 799 C C . GLU A 1 102 ? -17.265 19.569 2.185 1.00 90.38 102 GLU A C 1
ATOM 801 O O . GLU A 1 102 ? -18.484 19.433 2.172 1.00 90.38 102 GLU A O 1
ATOM 806 N N . GLU A 1 103 ? -16.668 20.385 3.059 1.00 93.38 103 GLU A N 1
ATOM 807 C CA . GLU A 1 103 ? -17.403 21.209 4.031 1.00 93.38 103 GLU A CA 1
ATOM 808 C C . GLU A 1 103 ? -18.319 22.248 3.360 1.00 93.38 103 GLU A C 1
ATOM 810 O O . GLU A 1 103 ? -19.409 22.534 3.855 1.00 93.38 103 GLU A O 1
ATOM 815 N N . GLN A 1 104 ? -17.894 22.817 2.227 1.00 91.81 104 GLN A N 1
ATOM 816 C CA . GLN A 1 104 ? -18.665 23.814 1.471 1.00 91.81 104 GLN A CA 1
ATOM 817 C C . GLN A 1 104 ? -19.697 23.170 0.538 1.00 91.81 104 GLN A C 1
ATOM 819 O O . GLN A 1 104 ? -20.751 23.754 0.279 1.00 91.81 104 GLN A O 1
ATOM 824 N N . ARG A 1 105 ? -19.385 21.989 0.000 1.00 93.00 105 ARG A N 1
ATOM 825 C CA . ARG A 1 105 ? -20.184 21.264 -0.987 1.00 93.00 105 ARG A CA 1
ATOM 826 C C . ARG A 1 105 ? -20.027 19.750 -0.774 1.00 93.00 105 ARG A C 1
ATOM 828 O O . ARG A 1 105 ? -19.223 19.125 -1.464 1.00 93.00 105 ARG A O 1
ATOM 835 N N . PRO A 1 106 ? -20.812 19.158 0.141 1.00 94.06 106 PRO A N 1
ATOM 836 C CA . PRO A 1 106 ? -20.747 17.729 0.419 1.00 94.06 106 PRO A CA 1
ATOM 837 C C . PRO A 1 106 ? -21.029 16.870 -0.816 1.00 94.06 106 PRO A C 1
ATOM 839 O O . PRO A 1 106 ? -21.957 17.152 -1.581 1.00 94.06 106 PRO A O 1
ATOM 842 N N . GLY A 1 107 ? -20.252 15.803 -0.989 1.00 89.19 107 GLY A N 1
ATOM 843 C CA . GLY A 1 107 ? -20.350 14.881 -2.118 1.00 89.19 107 GLY A CA 1
ATOM 844 C C . GLY A 1 107 ? -19.767 15.415 -3.428 1.00 89.19 107 GLY A C 1
ATOM 845 O O . GLY A 1 107 ? -19.994 14.799 -4.470 1.00 89.19 107 GLY A O 1
ATOM 846 N N . TRP A 1 108 ? -19.041 16.536 -3.392 1.00 94.31 108 TRP A N 1
ATOM 847 C CA . TRP A 1 108 ? -18.383 17.092 -4.569 1.00 94.31 108 TRP A CA 1
ATOM 848 C C . TRP A 1 108 ? -17.286 16.161 -5.096 1.00 94.31 108 TRP A C 1
ATOM 850 O O . TRP A 1 108 ? -16.452 15.649 -4.348 1.00 94.31 108 TRP A O 1
ATOM 860 N N . GLU A 1 109 ? -17.241 15.983 -6.415 1.00 92.06 109 GLU A N 1
ATOM 861 C CA . GLU A 1 109 ? -16.215 15.188 -7.081 1.00 92.06 109 GLU A CA 1
ATOM 862 C C . GLU A 1 109 ? -15.724 15.904 -8.345 1.00 92.06 109 GLU A C 1
ATOM 864 O O . GLU A 1 109 ? -16.485 16.118 -9.287 1.00 92.06 109 GLU A O 1
ATOM 869 N N . ILE A 1 110 ? -14.435 16.259 -8.390 1.00 94.12 110 ILE A N 1
ATOM 870 C CA . ILE A 1 110 ? -13.833 17.085 -9.452 1.00 94.12 110 ILE A CA 1
ATOM 871 C C . ILE A 1 110 ? -14.154 16.610 -10.878 1.00 94.12 110 ILE A C 1
ATOM 873 O O . ILE A 1 110 ? -14.442 17.437 -11.745 1.00 94.12 110 ILE A O 1
ATOM 877 N N . PHE A 1 111 ? -14.126 15.299 -11.145 1.00 93.44 111 PHE A N 1
ATOM 878 C CA . PHE A 1 111 ? -14.354 14.769 -12.491 1.00 93.44 111 PHE A CA 1
ATOM 879 C C . PHE A 1 111 ? -15.828 14.843 -12.916 1.00 93.44 111 PHE A C 1
ATOM 881 O O . PHE A 1 111 ? -16.093 14.922 -14.116 1.00 93.44 111 PHE A O 1
ATOM 888 N N . GLY A 1 112 ? -16.773 14.824 -11.971 1.00 92.31 112 GLY A N 1
ATOM 889 C CA . GLY A 1 112 ? -18.208 14.954 -12.236 1.00 92.31 112 GLY A CA 1
ATOM 890 C C . GLY A 1 112 ? -18.716 16.396 -12.190 1.00 92.31 112 GLY A C 1
ATOM 891 O O . GLY A 1 112 ? -19.441 16.825 -13.085 1.00 92.31 112 GLY A O 1
ATOM 892 N N . ASP A 1 113 ? -18.318 17.146 -11.166 1.00 93.19 113 ASP A N 1
ATOM 893 C CA . ASP A 1 113 ? -18.881 18.455 -10.827 1.00 93.19 113 ASP A CA 1
ATOM 894 C C . ASP A 1 113 ? -18.074 19.645 -11.359 1.00 93.19 113 ASP A C 1
ATOM 896 O O . ASP A 1 113 ? -18.607 20.755 -11.449 1.00 93.19 113 ASP A O 1
ATOM 900 N N . GLY A 1 114 ? -16.789 19.442 -11.672 1.00 94.19 114 GLY A N 1
ATOM 901 C CA . GLY A 1 114 ? -15.857 20.516 -12.014 1.00 94.19 114 GLY A CA 1
ATOM 902 C C . GLY A 1 114 ? -15.676 21.540 -10.889 1.00 94.19 114 GLY A C 1
ATOM 903 O O . GLY A 1 114 ? -15.952 21.262 -9.720 1.00 94.19 114 GLY A O 1
ATOM 904 N N . CYS A 1 115 ? -15.213 22.740 -11.245 1.00 94.00 115 CYS A N 1
ATOM 905 C CA . CYS A 1 115 ? -14.996 23.825 -10.289 1.00 94.00 115 CYS A CA 1
ATOM 906 C C . CYS A 1 115 ? -15.758 25.101 -10.673 1.00 94.00 115 CYS A C 1
ATOM 908 O O . CYS A 1 115 ? -15.684 25.520 -11.832 1.00 94.00 115 CYS A O 1
ATOM 910 N N . PRO A 1 116 ? -16.418 25.787 -9.720 1.00 94.75 116 PRO A N 1
ATOM 911 C CA . PRO A 1 116 ? -16.956 27.127 -9.946 1.00 94.75 116 PRO A CA 1
ATOM 912 C C . PRO A 1 116 ? -15.868 28.102 -10.415 1.00 94.75 116 PRO A C 1
ATOM 914 O O . PRO A 1 116 ? -14.767 28.133 -9.860 1.00 94.75 116 PRO A O 1
ATOM 917 N N . GLY A 1 117 ? -16.156 28.867 -11.473 1.00 95.50 117 GLY A N 1
ATOM 918 C CA . GLY A 1 117 ? -15.199 29.803 -12.079 1.00 95.50 117 GLY A CA 1
ATOM 919 C C . GLY A 1 117 ? -13.959 29.149 -12.714 1.00 95.50 117 GLY A C 1
ATOM 920 O O . GLY A 1 117 ? -13.024 29.858 -13.081 1.00 95.50 117 GLY A O 1
ATOM 921 N N . GLY A 1 118 ? -13.933 27.816 -12.824 1.00 96.88 118 GLY A N 1
ATOM 922 C CA . GLY A 1 118 ? -12.829 27.028 -13.367 1.00 96.88 118 GLY A CA 1
ATOM 923 C C . GLY A 1 118 ? -13.213 26.233 -14.616 1.00 96.88 118 GLY A C 1
ATOM 924 O O . GLY A 1 118 ? -14.197 26.530 -15.292 1.00 96.88 118 GLY A O 1
ATOM 925 N N . GLU A 1 119 ? -12.413 25.216 -14.931 1.00 98.06 119 GLU A N 1
ATOM 926 C CA . GLU A 1 119 ? -12.693 24.266 -16.013 1.00 98.06 119 GLU A CA 1
ATOM 927 C C . GLU A 1 119 ? -13.637 23.140 -15.543 1.00 98.06 119 GLU A C 1
ATOM 929 O O . GLU A 1 119 ? -13.641 22.730 -14.377 1.00 98.06 119 GLU A O 1
ATOM 934 N N . SER A 1 120 ? -14.416 22.595 -16.476 1.00 98.06 120 SER A N 1
ATOM 935 C CA . SER A 1 120 ? -15.070 21.289 -16.345 1.00 98.06 120 SER A CA 1
ATOM 936 C C . SER A 1 120 ? -14.187 20.169 -16.913 1.00 98.06 120 SER A C 1
ATOM 938 O O . SER A 1 120 ? -13.253 20.419 -17.681 1.00 98.06 120 SER A O 1
ATOM 940 N N . ALA A 1 121 ? -14.533 18.905 -16.634 1.00 97.75 121 ALA A N 1
ATOM 941 C CA . ALA A 1 121 ? -13.852 17.757 -17.242 1.00 97.75 121 ALA A CA 1
ATOM 942 C C . ALA A 1 121 ? -13.887 17.810 -18.779 1.00 97.75 121 ALA A C 1
ATOM 944 O O . ALA A 1 121 ? -12.934 17.396 -19.437 1.00 97.75 121 ALA A O 1
ATOM 945 N N . ALA A 1 122 ? -14.972 18.338 -19.357 1.00 97.94 122 ALA A N 1
ATOM 946 C CA . ALA A 1 122 ? -15.126 18.490 -20.799 1.00 97.94 122 ALA A CA 1
ATOM 947 C C . ALA A 1 122 ? -14.194 19.569 -21.375 1.00 97.94 122 ALA A C 1
ATOM 949 O O . ALA A 1 122 ? -13.687 19.411 -22.485 1.00 97.94 122 ALA A O 1
ATOM 950 N N . ASP A 1 123 ? -13.926 20.643 -20.634 1.00 98.50 123 ASP A N 1
ATOM 951 C CA . ASP A 1 123 ? -13.010 21.703 -21.071 1.00 98.50 123 ASP A CA 1
ATOM 952 C C . ASP A 1 123 ? -11.572 21.193 -21.126 1.00 98.50 123 ASP A C 1
ATOM 954 O O . ASP A 1 123 ? -10.905 21.317 -22.160 1.00 98.50 123 ASP A O 1
ATOM 958 N N . VAL A 1 124 ? -11.143 20.505 -20.064 1.00 98.62 124 VAL A N 1
ATOM 959 C CA . VAL A 1 124 ? -9.834 19.846 -20.022 1.00 98.62 124 VAL A CA 1
ATOM 960 C C . VAL A 1 124 ? -9.744 18.754 -21.092 1.00 98.62 124 VAL A C 1
ATOM 962 O O . VAL A 1 124 ? -8.710 18.623 -21.745 1.00 98.62 124 VAL A O 1
ATOM 965 N N . ALA A 1 125 ? -10.829 18.014 -21.351 1.00 98.62 125 ALA A N 1
ATOM 966 C CA . ALA A 1 125 ? -10.879 17.014 -22.418 1.00 98.62 125 ALA A CA 1
ATOM 967 C C . ALA A 1 125 ? -10.677 17.623 -23.806 1.00 98.62 125 ALA A C 1
ATOM 969 O O . ALA A 1 125 ? -9.875 17.104 -24.571 1.00 98.62 125 ALA A O 1
ATOM 970 N N . ARG A 1 126 ? -11.333 18.748 -24.129 1.00 98.69 126 ARG A N 1
ATOM 971 C CA . ARG A 1 126 ? -11.144 19.440 -25.421 1.00 98.69 126 ARG A CA 1
ATOM 972 C C . ARG A 1 126 ? -9.695 19.864 -25.628 1.00 98.69 126 ARG A C 1
ATOM 974 O O . ARG A 1 126 ? -9.197 19.854 -26.752 1.00 98.69 126 ARG A O 1
ATOM 981 N N . ARG A 1 127 ? -9.028 20.266 -24.548 1.00 98.00 127 ARG A N 1
ATOM 982 C CA . ARG A 1 127 ? -7.612 20.628 -24.551 1.00 98.00 127 ARG A CA 1
ATOM 983 C C . ARG A 1 127 ? -6.724 19.400 -24.736 1.00 98.00 127 ARG A C 1
ATOM 985 O O . ARG A 1 127 ? -5.894 19.386 -25.639 1.00 98.00 127 ARG A O 1
ATOM 992 N N . ALA A 1 128 ? -6.971 18.339 -23.975 1.00 98.69 128 ALA A N 1
ATOM 993 C CA . ALA A 1 128 ? -6.295 17.058 -24.134 1.00 98.69 128 ALA A CA 1
ATOM 994 C C . ALA A 1 128 ? -6.472 16.459 -25.541 1.00 98.69 128 ALA A C 1
ATOM 996 O O . ALA A 1 128 ? -5.500 15.972 -26.105 1.00 98.69 128 ALA A O 1
ATOM 997 N N . ASP A 1 129 ? -7.661 16.551 -26.139 1.00 98.75 129 ASP A N 1
ATOM 998 C CA . ASP A 1 129 ? -7.962 16.024 -27.474 1.00 98.75 129 ASP A CA 1
ATOM 999 C C . ASP A 1 129 ? -7.105 16.701 -28.559 1.00 98.75 129 ASP A C 1
ATOM 1001 O O . ASP A 1 129 ? -6.559 16.006 -29.416 1.00 98.75 129 ASP A O 1
ATOM 1005 N N . ARG A 1 130 ? -6.875 18.023 -28.474 1.00 98.62 130 ARG A N 1
ATOM 1006 C CA . ARG A 1 130 ? -5.929 18.729 -29.366 1.00 98.62 130 ARG A CA 1
ATOM 1007 C C . ARG A 1 130 ? -4.495 18.226 -29.210 1.00 98.62 130 ARG A C 1
ATOM 1009 O O . ARG A 1 130 ? -3.760 18.119 -30.193 1.00 98.62 130 ARG A O 1
ATOM 1016 N N . VAL A 1 131 ? -4.069 17.923 -27.980 1.00 98.56 131 VAL A N 1
ATOM 1017 C CA . VAL A 1 131 ? -2.750 17.317 -27.736 1.00 98.56 131 VAL A CA 1
ATOM 1018 C C . VAL A 1 131 ? -2.706 15.919 -28.351 1.00 98.56 131 VAL A C 1
ATOM 1020 O O . VAL A 1 131 ? -1.803 15.637 -29.132 1.00 98.56 131 VAL A O 1
ATOM 1023 N N . VAL A 1 132 ? -3.695 15.065 -28.072 1.00 98.44 132 VAL A N 1
ATOM 1024 C CA . VAL A 1 132 ? -3.785 13.699 -28.613 1.00 98.44 132 VAL A CA 1
ATOM 1025 C C . VAL A 1 132 ? -3.719 13.712 -30.139 1.00 98.44 132 VAL A C 1
ATOM 1027 O O . VAL A 1 132 ? -2.914 12.978 -30.707 1.00 98.44 132 VAL A O 1
ATOM 1030 N N . GLU A 1 133 ? -4.501 14.561 -30.806 1.00 97.69 133 GLU A N 1
ATOM 1031 C CA . GLU A 1 133 ? -4.507 14.682 -32.267 1.00 97.69 133 GLU A CA 1
ATOM 1032 C C . GLU A 1 133 ? -3.114 15.021 -32.818 1.00 97.69 133 GLU A C 1
ATOM 1034 O O . GLU A 1 133 ? -2.600 14.312 -33.688 1.00 97.69 133 GLU A O 1
ATOM 1039 N N . ARG A 1 134 ? -2.449 16.037 -32.249 1.00 96.94 134 ARG A N 1
ATOM 1040 C CA . ARG A 1 134 ? -1.086 16.419 -32.654 1.00 96.94 134 ARG A CA 1
ATOM 1041 C C . ARG A 1 134 ? -0.070 15.306 -32.416 1.00 96.94 134 ARG A C 1
ATOM 1043 O O . ARG A 1 134 ? 0.800 15.096 -33.257 1.00 96.94 134 ARG A O 1
ATOM 1050 N N . LEU A 1 135 ? -0.157 14.595 -31.291 1.00 96.56 135 LEU A N 1
ATOM 1051 C CA . LEU A 1 135 ? 0.797 13.533 -30.959 1.00 96.56 135 LEU A CA 1
ATOM 1052 C C . LEU A 1 135 ? 0.586 12.273 -31.790 1.00 96.56 135 LEU A C 1
ATOM 1054 O O . LEU A 1 135 ? 1.556 11.612 -32.153 1.00 96.56 135 LEU A O 1
ATOM 1058 N N . ARG A 1 136 ? -0.658 11.962 -32.165 1.00 95.38 136 ARG A N 1
ATOM 1059 C CA . ARG A 1 136 ? -0.953 10.855 -33.081 1.00 95.38 136 ARG A CA 1
ATOM 1060 C C . ARG A 1 136 ? -0.335 11.068 -34.463 1.00 95.38 136 ARG A C 1
ATOM 1062 O O . ARG A 1 136 ? -0.024 10.076 -35.115 1.00 95.38 136 ARG A O 1
ATOM 1069 N N . ALA A 1 137 ? -0.098 12.307 -34.887 1.00 94.69 137 ALA A N 1
ATOM 1070 C CA . ALA A 1 137 ? 0.587 12.611 -36.144 1.00 94.69 137 ALA A CA 1
ATOM 1071 C C . ALA A 1 137 ? 2.118 12.398 -36.102 1.00 94.69 137 ALA A C 1
ATOM 1073 O O . ALA A 1 137 ? 2.783 12.587 -37.117 1.00 94.69 137 ALA A O 1
ATOM 1074 N N . ILE A 1 138 ? 2.698 12.027 -34.953 1.00 94.44 138 ILE A N 1
ATOM 1075 C CA . ILE A 1 138 ? 4.139 11.797 -34.792 1.00 94.44 138 ILE A CA 1
ATOM 1076 C C . ILE A 1 138 ? 4.410 10.284 -34.805 1.00 94.44 138 ILE A C 1
ATOM 1078 O O . ILE A 1 138 ? 3.824 9.531 -34.031 1.00 94.44 138 ILE A O 1
ATOM 1082 N N . ASP A 1 139 ? 5.306 9.830 -35.686 1.00 91.38 139 ASP A N 1
ATOM 1083 C CA . ASP A 1 139 ? 5.675 8.410 -35.864 1.00 91.38 139 ASP A CA 1
ATOM 1084 C C . ASP A 1 139 ? 6.855 7.960 -34.978 1.00 91.38 139 ASP A C 1
ATOM 1086 O O . ASP A 1 139 ? 7.553 6.996 -35.285 1.00 91.38 139 ASP A O 1
ATOM 1090 N N . SER A 1 140 ? 7.119 8.673 -33.885 1.00 93.62 140 SER A N 1
ATOM 1091 C CA . SER A 1 140 ? 8.227 8.402 -32.965 1.00 93.62 140 SER A CA 1
ATOM 1092 C C . SER A 1 140 ? 7.856 8.807 -31.539 1.00 93.62 140 SER A C 1
ATOM 1094 O O . SER A 1 140 ? 6.865 9.510 -31.333 1.00 93.62 140 SER A O 1
ATOM 1096 N N . ASP A 1 141 ? 8.636 8.356 -30.561 1.00 95.88 141 ASP A N 1
ATOM 1097 C CA . ASP A 1 141 ? 8.342 8.569 -29.149 1.00 95.88 141 ASP A CA 1
ATOM 1098 C C . ASP A 1 141 ? 8.373 10.058 -28.776 1.00 95.88 141 ASP A C 1
ATOM 1100 O O . ASP A 1 141 ? 9.238 10.825 -29.218 1.00 95.88 141 ASP A O 1
ATOM 1104 N N . VAL A 1 142 ? 7.427 10.466 -27.932 1.00 98.00 142 VAL A N 1
ATOM 1105 C CA . VAL A 1 142 ? 7.273 11.846 -27.445 1.00 98.00 142 VAL A CA 1
ATOM 1106 C C . VAL A 1 142 ? 7.267 11.857 -25.924 1.00 98.00 142 VAL A C 1
ATOM 1108 O O . VAL A 1 142 ? 6.734 10.939 -25.308 1.00 98.00 142 VAL A O 1
ATOM 1111 N N . LEU A 1 143 ? 7.808 12.915 -25.321 1.00 98.38 143 LEU A N 1
ATOM 1112 C CA . LEU A 1 143 ? 7.766 13.152 -23.877 1.00 98.38 143 LEU A CA 1
ATOM 1113 C C . LEU A 1 143 ? 6.952 14.411 -23.550 1.00 98.38 143 LEU A C 1
ATOM 1115 O O . LEU A 1 143 ? 7.154 15.455 -24.166 1.00 98.38 143 LEU A O 1
ATOM 1119 N N . LEU A 1 144 ? 6.048 14.315 -22.574 1.00 98.56 144 LEU A N 1
ATOM 1120 C CA . LEU A 1 144 ? 5.242 15.416 -22.047 1.00 98.56 144 LEU A CA 1
ATOM 1121 C C . LEU A 1 144 ? 5.562 15.663 -20.570 1.00 98.56 144 LEU A C 1
ATOM 1123 O O . LEU A 1 144 ? 5.454 14.740 -19.770 1.00 98.56 144 LEU A O 1
ATOM 1127 N N . PHE A 1 145 ? 5.838 16.910 -20.189 1.00 98.69 145 PHE A N 1
ATOM 1128 C CA . PHE A 1 145 ? 5.886 17.355 -18.793 1.00 98.69 145 PHE A CA 1
ATOM 1129 C C . PHE A 1 145 ? 4.631 18.164 -18.451 1.00 98.69 145 PHE A C 1
ATOM 1131 O O . PHE A 1 145 ? 4.372 19.214 -19.041 1.00 98.69 145 PHE A O 1
ATOM 1138 N N . SER A 1 146 ? 3.825 17.677 -17.508 1.00 98.69 146 SER A N 1
ATOM 1139 C CA . SER A 1 146 ? 2.534 18.289 -17.163 1.00 98.69 146 SER A CA 1
ATOM 1140 C C . SER A 1 146 ? 2.124 17.959 -15.715 1.00 98.69 146 SER A C 1
ATOM 1142 O O . SER A 1 146 ? 2.969 17.832 -14.824 1.00 98.69 146 SER A O 1
ATOM 1144 N N . HIS A 1 147 ? 0.823 17.897 -15.445 1.00 98.56 147 HIS A N 1
ATOM 1145 C CA . HIS A 1 147 ? 0.211 17.918 -14.124 1.00 98.56 147 HIS A CA 1
ATOM 1146 C C . HIS A 1 147 ? -0.739 16.733 -13.917 1.00 98.56 147 HIS A C 1
ATOM 1148 O O . HIS A 1 147 ? -0.939 15.923 -14.818 1.00 98.56 147 HIS A O 1
ATOM 1154 N N . SER A 1 148 ? -1.293 16.599 -12.711 1.00 96.88 148 SER A N 1
ATOM 1155 C CA . SER A 1 148 ? -2.030 15.396 -12.320 1.00 96.88 148 SER A CA 1
ATOM 1156 C C . SER A 1 148 ? -3.302 15.221 -13.137 1.00 96.88 148 SER A C 1
ATOM 1158 O O . SER A 1 148 ? -3.426 14.269 -13.906 1.00 96.88 148 SER A O 1
ATOM 1160 N N . HIS A 1 149 ? -4.260 16.135 -12.988 1.00 98.06 149 HIS A N 1
ATOM 1161 C CA . HIS A 1 149 ? -5.591 15.930 -13.549 1.00 98.06 149 HIS A CA 1
ATOM 1162 C C . HIS A 1 149 ? -5.593 16.057 -15.068 1.00 98.06 149 HIS A C 1
ATOM 1164 O O . HIS A 1 149 ? -6.260 15.262 -15.734 1.00 98.06 149 HIS A O 1
ATOM 1170 N N . PHE A 1 150 ? -4.771 16.952 -15.621 1.00 98.75 150 PHE A N 1
ATOM 1171 C CA . PHE A 1 150 ? -4.563 17.010 -17.062 1.00 98.75 150 PHE A CA 1
ATOM 1172 C C . PHE A 1 150 ? -4.069 15.672 -17.636 1.00 98.75 150 PHE A C 1
ATOM 1174 O O . PHE A 1 150 ? -4.691 15.151 -18.559 1.00 98.75 150 PHE A O 1
ATOM 1181 N N . LEU A 1 151 ? -3.005 15.064 -17.089 1.00 98.81 151 LEU A N 1
ATOM 1182 C CA . LEU A 1 151 ? -2.451 13.809 -17.628 1.00 98.81 151 LEU A CA 1
ATOM 1183 C C . LEU A 1 151 ? -3.398 12.612 -17.458 1.00 98.81 151 LEU A C 1
ATOM 1185 O O . LEU A 1 151 ? -3.426 11.710 -18.302 1.00 98.81 151 LEU A O 1
ATOM 1189 N N . ARG A 1 152 ? -4.213 12.614 -16.400 1.00 98.69 152 ARG A N 1
ATOM 1190 C CA . ARG A 1 152 ? -5.267 11.613 -16.176 1.00 98.69 152 ARG A CA 1
ATOM 1191 C C . ARG A 1 152 ? -6.360 11.707 -17.236 1.00 98.69 152 ARG A C 1
ATOM 1193 O O . ARG A 1 152 ? -6.736 10.687 -17.813 1.00 98.69 152 ARG A O 1
ATOM 1200 N N . ILE A 1 153 ? -6.825 12.922 -17.537 1.00 98.75 153 ILE A N 1
ATOM 1201 C CA . ILE A 1 153 ? -7.783 13.154 -18.624 1.00 98.75 153 ILE A CA 1
ATOM 1202 C C . ILE A 1 153 ? -7.146 12.830 -19.971 1.00 98.75 153 ILE A C 1
ATOM 1204 O O . ILE A 1 153 ? -7.733 12.069 -20.733 1.00 98.75 153 ILE A O 1
ATOM 1208 N N . PHE A 1 154 ? -5.936 13.318 -20.249 1.00 98.88 154 PHE A N 1
ATOM 1209 C CA . PHE A 1 154 ? -5.195 13.006 -21.472 1.00 98.88 154 PHE A CA 1
ATOM 1210 C C . PHE A 1 154 ? -5.123 11.501 -21.727 1.00 98.88 154 PHE A C 1
ATOM 1212 O O . PHE A 1 154 ? -5.398 11.052 -22.836 1.00 98.88 154 PHE A O 1
ATOM 1219 N N . THR A 1 155 ? -4.838 10.711 -20.693 1.00 98.81 155 THR A N 1
ATOM 1220 C CA . THR A 1 155 ? -4.770 9.251 -20.804 1.00 98.81 155 THR A CA 1
ATOM 1221 C C . THR A 1 155 ? -6.133 8.635 -21.103 1.00 98.81 155 THR A C 1
ATOM 1223 O O . THR A 1 155 ? -6.239 7.810 -22.007 1.00 98.81 155 THR A O 1
ATOM 1226 N N . ALA A 1 156 ? -7.200 9.067 -20.424 1.00 98.56 156 ALA A N 1
ATOM 1227 C CA . ALA A 1 156 ? -8.555 8.616 -20.746 1.00 98.56 156 ALA A CA 1
ATOM 1228 C C . ALA A 1 156 ? -8.924 8.935 -22.208 1.00 98.56 156 ALA A C 1
ATOM 1230 O O . ALA A 1 156 ? -9.446 8.078 -22.921 1.00 98.56 156 ALA A O 1
ATOM 1231 N N . ARG A 1 157 ? -8.584 10.137 -22.686 1.00 98.62 157 ARG A N 1
ATOM 1232 C CA . ARG A 1 157 ? -8.823 10.563 -24.071 1.00 98.62 157 ARG A CA 1
ATOM 1233 C C . ARG A 1 157 ? -7.974 9.801 -25.086 1.00 98.62 157 ARG A C 1
ATOM 1235 O O . ARG A 1 157 ? -8.490 9.413 -26.132 1.00 98.62 157 ARG A O 1
ATOM 1242 N N . TRP A 1 158 ? -6.718 9.492 -24.761 1.00 98.50 158 TRP A N 1
ATOM 1243 C CA . TRP A 1 158 ? -5.851 8.647 -25.588 1.00 98.50 158 TRP A CA 1
ATOM 1244 C C . TRP A 1 158 ? -6.477 7.273 -25.860 1.00 98.50 158 TRP A C 1
ATOM 1246 O O . TRP A 1 158 ? -6.419 6.788 -26.992 1.00 98.50 158 TRP A O 1
ATOM 1256 N N . LEU A 1 159 ? -7.123 6.691 -24.844 1.00 98.12 159 LEU A N 1
ATOM 1257 C CA . LEU A 1 159 ? -7.831 5.408 -24.909 1.00 98.12 159 LEU A CA 1
ATOM 1258 C C . LEU A 1 159 ? -9.218 5.491 -25.574 1.00 98.12 159 LEU A C 1
ATOM 1260 O O . LEU A 1 159 ? -9.888 4.473 -25.715 1.00 98.12 159 LEU A O 1
ATOM 1264 N N . GLY A 1 160 ? -9.679 6.685 -25.959 1.00 97.44 160 GLY A N 1
ATOM 1265 C CA . GLY A 1 160 ? -11.030 6.891 -26.490 1.00 97.44 160 GLY A CA 1
ATOM 1266 C C . GLY A 1 160 ? -12.138 6.836 -25.430 1.00 97.44 160 GLY A C 1
ATOM 1267 O O . GLY A 1 160 ? -13.305 6.668 -25.774 1.00 97.44 160 GLY A O 1
ATOM 1268 N N . LEU A 1 161 ? -11.797 6.983 -24.147 1.00 98.38 161 LEU A N 1
ATOM 1269 C CA . LEU A 1 161 ? -12.738 6.932 -23.028 1.00 98.38 161 LEU A CA 1
ATOM 1270 C C . LEU A 1 161 ? -13.275 8.321 -22.652 1.00 98.38 161 LEU A C 1
ATOM 1272 O O . LEU A 1 161 ? -12.714 9.362 -23.008 1.00 98.38 161 LEU A O 1
ATOM 1276 N N . SER A 1 162 ? -14.368 8.335 -21.882 1.00 98.06 162 SER A N 1
ATOM 1277 C CA . SER A 1 162 ? -14.877 9.552 -21.235 1.00 98.06 162 SER A CA 1
ATOM 1278 C C . SER A 1 162 ? -13.791 10.196 -20.359 1.00 98.06 162 SER A C 1
ATOM 1280 O O . SER A 1 162 ? -13.105 9.467 -19.637 1.00 98.06 162 SER A O 1
ATOM 1282 N N . PRO A 1 163 ? -13.654 11.538 -20.334 1.00 97.88 163 PRO A N 1
ATOM 1283 C CA . PRO A 1 163 ? -12.693 12.208 -19.454 1.00 97.88 163 PRO A CA 1
ATOM 1284 C C . PRO A 1 163 ? -12.919 11.906 -17.967 1.00 97.88 163 PRO A C 1
ATOM 1286 O O . PRO A 1 163 ? -11.965 11.894 -17.193 1.00 97.88 163 PRO A O 1
ATOM 1289 N N . THR A 1 164 ? -14.152 11.574 -17.572 1.00 96.38 164 THR A N 1
ATOM 1290 C CA . THR A 1 164 ? -14.480 11.187 -16.192 1.00 96.38 164 THR A CA 1
ATOM 1291 C C . THR A 1 164 ? -13.762 9.916 -15.739 1.00 96.38 164 THR A C 1
ATOM 1293 O O . THR A 1 164 ? -13.518 9.752 -14.546 1.00 96.38 164 THR A O 1
ATOM 1296 N N . MET A 1 165 ? -13.335 9.046 -16.666 1.00 96.81 165 MET A N 1
ATOM 1297 C CA . MET A 1 165 ? -12.542 7.851 -16.344 1.00 96.81 165 MET A CA 1
ATOM 1298 C C . MET A 1 165 ? -11.171 8.191 -15.752 1.00 96.81 165 MET A C 1
ATOM 1300 O O . MET A 1 165 ? -10.585 7.356 -15.061 1.00 96.81 165 MET A O 1
ATOM 1304 N N . GLY A 1 166 ? -10.690 9.427 -15.938 1.00 96.06 166 GLY A N 1
ATOM 1305 C CA . GLY A 1 166 ? -9.488 9.929 -15.277 1.00 96.06 166 GLY A CA 1
ATOM 1306 C C . GLY A 1 166 ? -9.532 9.762 -13.753 1.00 96.06 166 GLY A C 1
ATOM 1307 O O . GLY A 1 166 ? -8.484 9.544 -13.140 1.00 96.06 166 GLY A O 1
ATOM 1308 N N . ARG A 1 167 ? -10.725 9.735 -13.136 1.00 95.88 167 ARG A N 1
ATOM 1309 C CA . ARG A 1 167 ? -10.915 9.528 -11.690 1.00 95.88 167 ARG A CA 1
ATOM 1310 C C . ARG A 1 167 ? -10.312 8.230 -11.147 1.00 95.88 167 ARG A C 1
ATOM 1312 O O . ARG A 1 167 ? -9.931 8.192 -9.983 1.00 95.88 167 ARG A O 1
ATOM 1319 N N . TYR A 1 168 ? -10.169 7.200 -11.982 1.00 95.25 168 TYR A N 1
ATOM 1320 C CA . TYR A 1 168 ? -9.619 5.897 -11.583 1.00 95.25 168 TYR A CA 1
ATOM 1321 C C . TYR A 1 168 ? -8.098 5.797 -11.742 1.00 95.25 168 TYR A C 1
ATOM 1323 O O . TYR A 1 168 ? -7.489 4.821 -11.317 1.00 95.25 168 TYR A O 1
ATOM 1331 N N . LEU A 1 169 ? -7.477 6.805 -12.352 1.00 95.19 169 LEU A N 1
ATOM 1332 C CA . LEU A 1 169 ? -6.061 6.804 -12.694 1.00 95.19 169 LEU A CA 1
ATOM 1333 C C . LEU A 1 169 ? -5.261 7.650 -11.694 1.00 95.19 169 LEU A C 1
ATOM 1335 O O . LEU A 1 169 ? -4.969 8.805 -11.971 1.00 95.19 169 LEU A O 1
ATOM 1339 N N . LEU A 1 170 ? -4.924 7.121 -10.515 1.00 92.25 170 LEU A N 1
ATOM 1340 C CA . LEU A 1 170 ? -4.063 7.834 -9.553 1.00 92.25 170 LEU A CA 1
ATOM 1341 C C . LEU A 1 170 ? -2.710 8.194 -10.193 1.00 92.25 170 LEU A C 1
ATOM 1343 O O . LEU A 1 170 ? -2.120 7.346 -10.853 1.00 92.25 170 LEU A O 1
ATOM 1347 N N . LEU A 1 171 ? -2.214 9.417 -9.994 1.00 94.62 171 LEU A N 1
ATOM 1348 C CA . LEU A 1 171 ? -0.933 9.863 -10.551 1.00 94.62 171 LEU A CA 1
ATOM 1349 C C . LEU A 1 171 ? -0.174 10.712 -9.530 1.00 94.62 171 LEU A C 1
ATOM 1351 O O . LEU A 1 171 ? -0.626 11.807 -9.208 1.00 94.62 171 LEU A O 1
ATOM 1355 N N . ASP A 1 172 ? 0.969 10.235 -9.053 1.00 93.50 172 ASP A N 1
ATOM 1356 C CA . ASP A 1 172 ? 1.823 10.827 -8.019 1.00 93.50 172 ASP A CA 1
ATOM 1357 C C . ASP A 1 172 ? 2.832 11.836 -8.590 1.00 93.50 172 ASP A C 1
ATOM 1359 O O . ASP A 1 172 ? 3.091 11.885 -9.794 1.00 93.50 172 ASP A O 1
ATOM 1363 N N . THR A 1 173 ? 3.379 12.716 -7.747 1.00 92.62 173 THR A N 1
ATOM 1364 C CA . THR A 1 173 ? 4.355 13.729 -8.189 1.00 92.62 173 THR A CA 1
ATOM 1365 C C . THR A 1 173 ? 5.640 13.072 -8.687 1.00 92.62 173 THR A C 1
ATOM 1367 O O . THR A 1 173 ? 6.045 12.015 -8.209 1.00 92.62 173 THR A O 1
ATOM 1370 N N . ALA A 1 174 ? 6.273 13.696 -9.683 1.00 93.44 174 ALA A N 1
ATOM 1371 C CA . ALA A 1 174 ? 7.392 13.127 -10.436 1.00 93.44 174 ALA A CA 1
ATOM 1372 C C . ALA A 1 174 ? 7.094 11.778 -11.128 1.00 93.44 174 ALA A C 1
ATOM 1374 O O . ALA A 1 174 ? 7.994 11.205 -11.719 1.00 93.44 174 ALA A O 1
ATOM 1375 N N . ALA A 1 175 ? 5.865 11.250 -11.113 1.00 94.44 175 ALA A N 1
ATOM 1376 C CA . ALA A 1 175 ? 5.580 9.959 -11.732 1.00 94.44 175 ALA A CA 1
ATOM 1377 C C . ALA A 1 175 ? 5.817 9.967 -13.247 1.00 94.44 175 ALA A C 1
ATOM 1379 O O . ALA A 1 175 ? 5.428 10.909 -13.948 1.00 94.44 175 ALA A O 1
ATOM 1380 N N . LEU A 1 176 ? 6.362 8.856 -13.750 1.00 97.50 176 LEU A N 1
ATOM 1381 C CA . LEU A 1 176 ? 6.429 8.547 -15.173 1.00 97.50 176 LEU A CA 1
ATOM 1382 C C . LEU A 1 176 ? 5.299 7.585 -15.566 1.00 97.50 176 LEU A C 1
ATOM 1384 O O . LEU A 1 176 ? 5.103 6.543 -14.949 1.00 97.50 176 LEU A O 1
ATOM 1388 N N . SER A 1 177 ? 4.578 7.899 -16.635 1.00 98.31 177 SER A N 1
ATOM 1389 C CA . SER A 1 177 ? 3.605 7.002 -17.267 1.00 98.31 177 SER A CA 1
ATOM 1390 C C . SER A 1 177 ? 3.867 6.911 -18.767 1.00 98.31 177 SER A C 1
ATOM 1392 O O . SER A 1 177 ? 4.527 7.774 -19.339 1.00 98.31 177 SER A O 1
ATOM 1394 N N . ILE A 1 178 ? 3.385 5.852 -19.413 1.00 98.31 178 ILE A N 1
ATOM 1395 C CA . ILE A 1 178 ? 3.565 5.625 -20.847 1.00 98.31 178 ILE A CA 1
ATOM 1396 C C . ILE A 1 178 ? 2.246 5.133 -21.424 1.00 98.31 178 ILE A C 1
ATOM 1398 O O . ILE A 1 178 ? 1.725 4.093 -21.014 1.00 98.31 178 ILE A O 1
ATOM 1402 N N . VAL A 1 179 ? 1.739 5.855 -22.417 1.00 98.38 179 VAL A N 1
ATOM 1403 C CA . VAL A 1 179 ? 0.642 5.399 -23.273 1.00 98.38 179 VAL A CA 1
ATOM 1404 C C . VAL A 1 179 ? 1.177 5.100 -24.665 1.00 98.38 179 VAL A C 1
ATOM 1406 O O . VAL A 1 179 ? 2.197 5.637 -25.087 1.00 98.38 179 VAL A O 1
ATOM 1409 N N . GLY A 1 180 ? 0.518 4.211 -25.387 1.00 96.12 180 GLY A N 1
ATOM 1410 C CA . GLY A 1 180 ? 0.944 3.829 -26.725 1.00 96.12 180 GLY A CA 1
ATOM 1411 C C . GLY A 1 180 ? -0.107 2.962 -27.381 1.00 96.12 180 GLY A C 1
ATOM 1412 O O . GLY A 1 180 ? -1.301 3.182 -27.181 1.00 96.12 180 GLY A O 1
ATOM 1413 N N . TYR A 1 181 ? 0.352 1.967 -28.129 1.00 93.94 181 TYR A N 1
ATOM 1414 C CA . TYR A 1 181 ? -0.500 1.034 -28.859 1.00 93.94 181 TYR A CA 1
ATOM 1415 C C . TYR A 1 181 ? -0.052 -0.405 -28.628 1.00 93.94 181 TYR A C 1
ATOM 1417 O O . TYR A 1 181 ? 1.126 -0.630 -28.333 1.00 93.94 181 TYR A O 1
ATOM 1425 N N . HIS A 1 182 ? -0.957 -1.371 -28.766 1.00 84.62 182 HIS A N 1
ATOM 1426 C CA . HIS A 1 182 ? -0.614 -2.790 -28.666 1.00 84.62 182 HIS A CA 1
ATOM 1427 C C . HIS A 1 182 ? -0.412 -3.419 -30.052 1.00 84.62 182 HIS A C 1
ATOM 1429 O O . HIS A 1 182 ? 0.739 -3.582 -30.462 1.00 84.62 182 HIS A O 1
ATOM 1435 N N . TYR A 1 183 ? -1.484 -3.684 -30.809 1.00 80.38 183 TYR A N 1
ATOM 1436 C CA . TYR A 1 183 ? -1.382 -4.286 -32.153 1.00 80.38 183 TYR A CA 1
ATOM 1437 C C . TYR A 1 183 ? -1.503 -3.300 -33.325 1.00 80.38 183 TYR A C 1
ATOM 1439 O O . TYR A 1 183 ? -1.203 -3.660 -34.464 1.00 80.38 183 TYR A O 1
ATOM 1447 N N . GLY A 1 184 ? -1.941 -2.063 -33.082 1.00 85.19 184 GLY A N 1
ATOM 1448 C CA . GLY A 1 184 ? -2.197 -1.086 -34.140 1.00 85.19 184 GLY A CA 1
ATOM 1449 C C . GLY A 1 184 ? -2.586 0.288 -33.610 1.00 85.19 184 GLY A C 1
ATOM 1450 O O . GLY A 1 184 ? -2.964 0.421 -32.451 1.00 85.19 184 GLY A O 1
ATOM 1451 N N . ARG A 1 185 ? -2.557 1.320 -34.467 1.00 87.94 185 ARG A N 1
ATOM 1452 C CA . ARG A 1 185 ? -2.982 2.694 -34.110 1.00 87.94 185 ARG A CA 1
ATOM 1453 C C . ARG A 1 185 ? -4.449 2.786 -33.652 1.00 87.94 185 ARG A C 1
ATOM 1455 O O . ARG A 1 185 ? -4.834 3.758 -33.011 1.00 87.94 185 ARG A O 1
ATOM 1462 N N . GLN A 1 186 ? -5.252 1.778 -33.974 1.00 90.56 186 GLN A N 1
ATOM 1463 C CA . GLN A 1 186 ? -6.634 1.599 -33.536 1.00 90.56 186 GLN A CA 1
ATOM 1464 C C . GLN A 1 186 ? -6.776 0.973 -32.136 1.00 90.56 186 GLN A C 1
ATOM 1466 O O . GLN A 1 186 ? -7.887 0.906 -31.626 1.00 90.56 186 GLN A O 1
ATOM 1471 N N . ASP A 1 187 ? -5.679 0.508 -31.533 1.00 92.00 187 ASP A N 1
ATOM 1472 C CA . ASP A 1 187 ? -5.649 -0.236 -30.269 1.00 92.00 187 ASP A CA 1
ATOM 1473 C C . ASP A 1 187 ? -4.786 0.506 -29.225 1.00 92.00 187 ASP A C 1
ATOM 1475 O O . ASP A 1 187 ? -3.640 0.112 -28.961 1.00 92.00 187 ASP A O 1
ATOM 1479 N N . PRO A 1 188 ? -5.264 1.664 -28.715 1.00 96.94 188 PRO A N 1
ATOM 1480 C CA . PRO A 1 188 ? -4.536 2.468 -27.743 1.00 96.94 188 PRO A CA 1
ATOM 1481 C C . PRO A 1 188 ? -4.534 1.802 -26.363 1.00 96.94 188 PRO A C 1
ATOM 1483 O O . PRO A 1 188 ? -5.564 1.342 -25.877 1.00 96.94 188 PRO A O 1
ATOM 1486 N N . VAL A 1 189 ? -3.381 1.811 -25.693 1.00 96.44 189 VAL A N 1
ATOM 1487 C CA . VAL A 1 189 ? -3.189 1.161 -24.387 1.00 96.44 189 VAL A CA 1
ATOM 1488 C C . VAL A 1 189 ? -2.344 2.003 -23.437 1.00 96.44 189 VAL A C 1
ATOM 1490 O O . VAL A 1 189 ? -1.543 2.844 -23.856 1.00 96.44 189 VAL A O 1
ATOM 1493 N N . ILE A 1 190 ? -2.479 1.723 -22.141 1.00 97.88 190 ILE A N 1
ATOM 1494 C CA . ILE A 1 190 ? -1.521 2.143 -21.117 1.00 97.88 190 ILE A CA 1
ATOM 1495 C C . ILE A 1 190 ? -0.435 1.066 -21.034 1.00 97.88 190 ILE A C 1
ATOM 1497 O O . ILE A 1 190 ? -0.736 -0.098 -20.790 1.00 97.88 190 ILE A O 1
ATOM 1501 N N . ARG A 1 191 ? 0.827 1.448 -21.242 1.00 93.56 191 ARG A N 1
ATOM 1502 C CA . ARG A 1 191 ? 1.994 0.551 -21.147 1.00 93.56 191 ARG A CA 1
ATOM 1503 C C . ARG A 1 191 ? 2.666 0.609 -19.778 1.00 93.56 191 ARG A C 1
ATOM 1505 O O . ARG A 1 191 ? 3.247 -0.373 -19.333 1.00 93.56 191 ARG A O 1
ATOM 1512 N N . LEU A 1 192 ? 2.604 1.768 -19.132 1.00 95.19 192 LEU A N 1
ATOM 1513 C CA . LEU A 1 192 ? 3.126 2.014 -17.793 1.00 95.19 192 LEU A CA 1
ATOM 1514 C C . LEU A 1 192 ? 2.277 3.102 -17.143 1.00 95.19 192 LEU A C 1
ATOM 1516 O O . LEU A 1 192 ? 1.929 4.081 -17.804 1.00 95.19 192 LEU A O 1
ATOM 1520 N N . TRP A 1 193 ? 1.978 2.967 -15.857 1.00 97.75 193 TRP A N 1
ATOM 1521 C CA . TRP A 1 193 ? 1.227 3.978 -15.127 1.00 97.75 193 TRP A CA 1
ATOM 1522 C C . TRP A 1 193 ? 1.844 4.239 -13.760 1.00 97.75 193 TRP A C 1
ATOM 1524 O O . TRP A 1 193 ? 2.186 3.296 -13.051 1.00 97.75 193 TRP A O 1
ATOM 1534 N N . ASN A 1 194 ? 1.943 5.518 -13.404 1.00 94.56 194 ASN A N 1
ATOM 1535 C CA . ASN A 1 194 ? 2.313 5.996 -12.077 1.00 94.56 194 ASN A CA 1
ATOM 1536 C C . ASN A 1 194 ? 3.661 5.467 -11.525 1.00 94.56 194 ASN A C 1
ATOM 1538 O O . ASN A 1 194 ? 3.769 5.034 -10.380 1.00 94.56 194 ASN A O 1
ATOM 1542 N N . ASP A 1 195 ? 4.712 5.478 -12.347 1.00 91.50 195 ASP A N 1
ATOM 1543 C CA . ASP A 1 195 ? 6.038 4.983 -11.974 1.00 91.50 195 ASP A CA 1
ATOM 1544 C C . ASP A 1 195 ? 6.876 6.053 -11.254 1.00 91.50 195 ASP A C 1
ATOM 1546 O O . ASP A 1 195 ? 7.539 6.875 -11.887 1.00 91.50 195 ASP A O 1
ATOM 1550 N N . CYS A 1 196 ? 6.897 6.018 -9.921 1.00 87.38 196 CYS A N 1
ATOM 1551 C CA . CYS A 1 196 ? 7.686 6.937 -9.080 1.00 87.38 196 CYS A CA 1
ATOM 1552 C C . CYS A 1 196 ? 9.011 6.352 -8.597 1.00 87.38 196 CYS A C 1
ATOM 1554 O O . CYS A 1 196 ? 9.656 6.885 -7.699 1.00 87.38 196 CYS A O 1
ATOM 1556 N N . ARG A 1 197 ? 9.442 5.232 -9.167 1.00 80.06 197 ARG A N 1
ATOM 1557 C CA . ARG A 1 197 ? 10.557 4.450 -8.631 1.00 80.06 197 ARG A CA 1
ATOM 1558 C C . ARG A 1 197 ? 11.935 5.153 -8.697 1.00 80.06 197 ARG A C 1
ATOM 1560 O O . ARG A 1 197 ? 12.912 4.574 -8.248 1.00 80.06 197 ARG A O 1
ATOM 1567 N N . HIS A 1 198 ? 12.020 6.341 -9.293 1.00 80.12 198 HIS A N 1
ATOM 1568 C CA . HIS A 1 198 ? 13.206 7.206 -9.340 1.00 80.12 198 HIS A CA 1
ATOM 1569 C C . HIS A 1 198 ? 13.136 8.365 -8.324 1.00 80.12 198 HIS A C 1
ATOM 1571 O O . HIS A 1 198 ? 14.120 9.046 -8.075 1.00 80.12 198 HIS A O 1
ATOM 1577 N N . ALA A 1 199 ? 11.976 8.598 -7.712 1.00 72.62 199 ALA A N 1
ATOM 1578 C CA . ALA A 1 199 ? 11.679 9.745 -6.858 1.00 72.62 199 ALA A CA 1
ATOM 1579 C C . ALA A 1 199 ? 11.825 9.444 -5.344 1.00 72.62 199 ALA A C 1
ATOM 1581 O O . ALA A 1 199 ? 11.299 10.177 -4.508 1.00 72.62 199 ALA A O 1
ATOM 1582 N N . SER A 1 200 ? 12.505 8.354 -4.968 1.00 56.88 200 SER A N 1
ATOM 1583 C CA . SER A 1 200 ? 12.662 7.906 -3.573 1.00 56.88 200 SER A CA 1
ATOM 1584 C C . SER A 1 200 ? 13.808 8.623 -2.858 1.00 56.88 200 SER A C 1
ATOM 1586 O O . SER A 1 200 ? 14.947 8.498 -3.295 1.00 56.88 200 SER A O 1
ATOM 1588 N N . ASP A 1 201 ? 13.560 9.339 -1.758 1.00 44.88 201 ASP A N 1
ATOM 1589 C CA . ASP A 1 201 ? 14.601 10.064 -1.009 1.00 44.88 201 ASP A CA 1
ATOM 1590 C C . ASP A 1 201 ? 15.756 9.140 -0.580 1.00 44.88 201 ASP A C 1
ATOM 1592 O O . ASP A 1 201 ? 15.559 8.169 0.143 1.00 44.88 201 ASP A O 1
ATOM 1596 N N . GLY A 1 202 ? 16.965 9.452 -1.049 1.00 36.91 202 GLY A N 1
ATOM 1597 C CA . GLY A 1 202 ? 18.216 8.880 -0.550 1.00 36.91 202 GLY A CA 1
ATOM 1598 C C . GLY A 1 202 ? 19.008 10.022 0.075 1.00 36.91 202 GLY A C 1
ATOM 1599 O O . GLY A 1 202 ? 19.149 11.059 -0.576 1.00 36.91 202 GLY A O 1
ATOM 1600 N N . GLU A 1 203 ? 19.427 9.880 1.332 1.00 32.81 203 GLU A N 1
ATOM 1601 C CA . GLU A 1 203 ? 20.205 10.888 2.066 1.00 32.81 203 GLU A CA 1
ATOM 1602 C C . GLU A 1 203 ? 21.708 10.803 1.736 1.00 32.81 203 GLU A C 1
ATOM 1604 O O . GLU A 1 203 ? 22.246 9.720 1.514 1.00 32.81 203 GLU A O 1
ATOM 1609 N N . GLU A 1 204 ? 22.365 11.968 1.699 1.00 28.81 204 GLU A N 1
ATOM 1610 C CA . GLU A 1 204 ? 23.802 12.173 1.457 1.00 28.81 204 GLU A CA 1
ATOM 1611 C C . GLU A 1 204 ? 24.688 11.659 2.616 1.00 28.81 204 GLU A C 1
ATOM 1613 O O . GLU A 1 204 ? 24.364 11.807 3.795 1.00 28.81 204 GLU A O 1
ATOM 1618 N N . GLU A 1 205 ? 25.839 11.078 2.258 1.00 27.34 205 GLU A N 1
ATOM 1619 C CA . GLU A 1 205 ? 26.790 10.354 3.116 1.00 27.34 205 GLU A CA 1
ATOM 1620 C C . GLU A 1 205 ? 27.581 11.235 4.116 1.00 27.34 205 GLU A C 1
ATOM 1622 O O . GLU A 1 205 ? 28.073 12.314 3.781 1.00 27.34 205 GLU A O 1
ATOM 1627 N N . LYS A 1 206 ? 27.829 10.710 5.331 1.00 24.02 206 LYS A N 1
ATOM 1628 C CA . LYS A 1 206 ? 28.933 11.132 6.224 1.00 24.02 206 LYS A CA 1
ATOM 1629 C C . LYS A 1 206 ? 29.922 9.971 6.430 1.00 24.02 206 LYS A C 1
ATOM 1631 O O . LYS A 1 206 ? 29.478 8.837 6.600 1.00 24.02 206 LYS A O 1
ATOM 1636 N N . PRO A 1 207 ? 31.247 10.217 6.461 1.00 25.56 207 PRO A N 1
ATOM 1637 C CA . PRO A 1 207 ? 32.245 9.155 6.394 1.00 25.56 207 PRO A CA 1
ATOM 1638 C C . PRO A 1 207 ? 32.577 8.583 7.779 1.00 25.56 207 PRO A C 1
ATOM 1640 O O . PRO A 1 207 ? 32.959 9.328 8.681 1.00 25.56 207 PRO A O 1
ATOM 1643 N N . GLY A 1 208 ? 32.492 7.253 7.925 1.00 28.23 208 GLY A N 1
ATOM 1644 C CA . GLY A 1 208 ? 33.102 6.531 9.050 1.00 28.23 208 GLY A CA 1
ATOM 1645 C C . GLY A 1 208 ? 32.277 5.415 9.700 1.00 28.23 208 GLY A C 1
ATOM 1646 O O . GLY A 1 208 ? 32.136 5.427 10.913 1.00 28.23 208 GLY A O 1
ATOM 1647 N N . MET A 1 209 ? 31.757 4.440 8.948 1.00 25.25 209 MET A N 1
ATOM 1648 C CA . MET A 1 209 ? 31.499 3.071 9.436 1.00 25.25 209 MET A CA 1
ATOM 1649 C C . MET A 1 209 ? 31.235 2.143 8.242 1.00 25.25 209 MET A C 1
ATOM 1651 O O . MET A 1 209 ? 30.802 2.592 7.187 1.00 25.25 209 MET A O 1
ATOM 1655 N N . ALA A 1 210 ? 31.602 0.872 8.389 1.00 28.41 210 ALA A N 1
ATOM 1656 C CA . ALA A 1 210 ? 31.794 -0.099 7.314 1.00 28.41 210 ALA A CA 1
ATOM 1657 C C . ALA A 1 210 ? 30.634 -0.212 6.296 1.00 28.41 210 ALA A C 1
ATOM 1659 O O . ALA A 1 210 ? 29.483 -0.416 6.663 1.00 28.41 210 ALA A O 1
ATOM 1660 N N . THR A 1 211 ? 31.015 -0.104 5.017 1.00 30.44 211 THR A N 1
ATOM 1661 C CA . THR A 1 211 ? 30.342 -0.523 3.769 1.00 30.44 211 THR A CA 1
ATOM 1662 C C . THR A 1 211 ? 28.836 -0.821 3.842 1.00 30.44 211 THR A C 1
ATOM 1664 O O . THR A 1 211 ? 28.435 -1.965 4.061 1.00 30.44 211 THR A O 1
ATOM 1667 N N . HIS A 1 212 ? 28.016 0.184 3.522 1.00 27.02 212 HIS A N 1
ATOM 1668 C CA . HIS A 1 212 ? 26.596 0.043 3.186 1.00 27.02 212 HIS A CA 1
ATOM 1669 C C . HIS A 1 212 ? 26.315 0.696 1.821 1.00 27.02 212 HIS A C 1
ATOM 1671 O O . HIS A 1 212 ? 26.647 1.855 1.608 1.00 27.02 212 HIS A O 1
ATOM 1677 N N . LEU A 1 213 ? 25.733 -0.072 0.894 1.00 25.56 213 LEU A N 1
ATOM 1678 C CA . LEU A 1 213 ? 25.260 0.376 -0.425 1.00 25.56 213 LEU A CA 1
ATOM 1679 C C . LEU A 1 213 ? 23.833 0.954 -0.299 1.00 25.56 213 LEU A C 1
ATOM 1681 O O . LEU A 1 213 ? 23.008 0.288 0.334 1.00 25.56 213 LEU A O 1
ATOM 1685 N N . PRO A 1 214 ? 23.493 2.106 -0.914 1.00 28.45 214 PRO A N 1
ATOM 1686 C CA . PRO A 1 214 ? 22.130 2.628 -0.919 1.00 28.45 214 PRO A CA 1
ATOM 1687 C C . PRO A 1 214 ? 21.478 2.497 -2.307 1.00 28.45 214 PRO A C 1
ATOM 1689 O O . PRO A 1 214 ? 21.770 3.281 -3.199 1.00 28.45 214 PRO A O 1
ATOM 1692 N N . ASP A 1 215 ? 20.559 1.541 -2.476 1.00 28.12 215 ASP A N 1
ATOM 1693 C CA . ASP A 1 215 ? 19.621 1.503 -3.611 1.00 28.12 215 ASP A CA 1
ATOM 1694 C C . ASP A 1 215 ? 18.271 0.905 -3.173 1.00 28.12 215 ASP A C 1
ATOM 1696 O O . ASP A 1 215 ? 18.176 -0.230 -2.706 1.00 28.12 215 ASP A O 1
ATOM 1700 N N . GLY A 1 216 ? 17.203 1.701 -3.293 1.00 29.31 216 GLY A N 1
ATOM 1701 C CA . GLY A 1 216 ? 15.854 1.407 -2.791 1.00 29.31 216 GLY A CA 1
ATOM 1702 C C . GLY A 1 216 ? 14.906 0.725 -3.781 1.00 29.31 216 GLY A C 1
ATOM 1703 O O . GLY A 1 216 ? 13.725 0.571 -3.476 1.00 29.31 216 GLY A O 1
ATOM 1704 N N . ARG A 1 217 ? 15.402 0.277 -4.941 1.00 26.73 217 ARG A N 1
ATOM 1705 C CA . ARG A 1 217 ? 14.879 -0.937 -5.572 1.00 26.73 217 ARG A CA 1
ATOM 1706 C C . ARG A 1 217 ? 15.857 -2.056 -5.272 1.00 26.73 217 ARG A C 1
ATOM 1708 O O . ARG A 1 217 ? 16.896 -2.175 -5.910 1.00 26.73 217 ARG A O 1
ATOM 1715 N N . ALA A 1 218 ? 15.429 -2.976 -4.431 1.00 27.94 218 ALA A N 1
ATOM 1716 C CA . ALA A 1 218 ? 15.750 -4.358 -4.697 1.00 27.94 218 ALA A CA 1
ATOM 1717 C C . ALA A 1 218 ? 15.071 -4.757 -6.027 1.00 27.94 218 ALA A C 1
ATOM 1719 O O . ALA A 1 218 ? 14.025 -5.392 -6.032 1.00 27.94 218 ALA A O 1
ATOM 1720 N N . THR A 1 219 ? 15.668 -4.432 -7.179 1.00 28.73 219 THR A N 1
ATOM 1721 C CA . THR A 1 219 ? 15.767 -5.494 -8.185 1.00 28.73 219 THR A CA 1
ATOM 1722 C C . THR A 1 219 ? 16.695 -6.496 -7.540 1.00 28.73 219 THR A C 1
ATOM 1724 O O . THR A 1 219 ? 17.911 -6.311 -7.535 1.00 28.73 219 THR A O 1
ATOM 1727 N N . LEU A 1 220 ? 16.117 -7.502 -6.890 1.00 35.88 220 LEU A N 1
ATOM 1728 C CA . LEU A 1 220 ? 16.926 -8.622 -6.468 1.00 35.88 220 LEU A CA 1
ATOM 1729 C C . LEU A 1 220 ? 17.534 -9.201 -7.746 1.00 35.88 220 LEU A C 1
ATOM 1731 O O . LEU A 1 220 ? 16.784 -9.487 -8.685 1.00 35.88 220 LEU A O 1
ATOM 1735 N N . PRO A 1 221 ? 18.865 -9.367 -7.831 1.00 38.03 221 PRO A N 1
ATOM 1736 C CA . PRO A 1 221 ? 19.397 -10.266 -8.836 1.00 38.03 221 PRO A CA 1
ATOM 1737 C C . PRO A 1 221 ? 18.668 -11.596 -8.645 1.00 38.03 221 PRO A C 1
ATOM 1739 O O . PRO A 1 221 ? 18.389 -11.987 -7.506 1.00 38.03 221 PRO A O 1
ATOM 1742 N N . ALA A 1 222 ? 18.327 -12.273 -9.738 1.00 39.44 222 ALA A N 1
ATOM 1743 C CA . ALA A 1 222 ? 17.776 -13.618 -9.676 1.00 39.44 222 ALA A CA 1
ATOM 1744 C C . ALA A 1 222 ? 18.499 -14.440 -8.578 1.00 39.44 222 ALA A C 1
ATOM 1746 O O . ALA A 1 222 ? 19.720 -14.627 -8.615 1.00 39.44 222 ALA A O 1
ATOM 1747 N N . GLY A 1 223 ? 17.746 -14.867 -7.554 1.00 53.97 223 GLY A N 1
ATOM 1748 C CA . GLY A 1 223 ? 18.235 -15.718 -6.466 1.00 53.97 223 GLY A CA 1
ATOM 1749 C C . GLY A 1 223 ? 18.655 -15.039 -5.149 1.00 53.97 223 GLY A C 1
ATOM 1750 O O . GLY A 1 223 ? 19.756 -15.292 -4.658 1.00 53.97 223 GLY A O 1
ATOM 1751 N N . VAL A 1 224 ? 17.768 -14.270 -4.506 1.00 66.38 224 VAL A N 1
ATOM 1752 C CA . VAL A 1 224 ? 17.880 -14.019 -3.049 1.00 66.38 224 VAL A CA 1
ATOM 1753 C C . VAL A 1 224 ? 17.466 -15.227 -2.230 1.00 66.38 224 VAL A C 1
ATOM 1755 O O . VAL A 1 224 ? 18.166 -15.602 -1.292 1.00 66.38 224 VAL A O 1
ATOM 1758 N N . LEU A 1 225 ? 16.375 -15.877 -2.620 1.00 73.25 225 LEU A N 1
ATOM 1759 C CA . LEU A 1 225 ? 15.973 -17.153 -2.051 1.00 73.25 225 LEU A CA 1
ATOM 1760 C C . LEU A 1 225 ? 16.732 -18.251 -2.799 1.00 73.25 225 LEU A C 1
ATOM 1762 O O . LEU A 1 225 ? 16.307 -18.715 -3.850 1.00 73.25 225 LEU A O 1
ATOM 1766 N N . LYS A 1 226 ? 17.923 -18.592 -2.300 1.00 80.12 226 LYS A N 1
ATOM 1767 C CA . LYS A 1 226 ? 18.744 -19.701 -2.804 1.00 80.12 226 LYS A CA 1
ATOM 1768 C C . LYS A 1 226 ? 18.816 -20.801 -1.745 1.00 80.12 226 LYS A C 1
ATOM 1770 O O . LYS A 1 226 ? 19.143 -20.469 -0.604 1.00 80.12 226 LYS A O 1
ATOM 1775 N N . PRO A 1 227 ? 18.676 -22.084 -2.124 1.00 80.12 227 PRO A N 1
ATOM 1776 C CA . PRO A 1 227 ? 18.891 -23.221 -1.216 1.00 80.12 227 PRO A CA 1
ATOM 1777 C C . PRO A 1 227 ? 20.263 -23.234 -0.530 1.00 80.12 227 PRO A C 1
ATOM 1779 O O . PRO A 1 227 ? 20.422 -23.721 0.582 1.00 80.12 227 PRO A O 1
ATOM 1782 N N . ALA A 1 228 ? 21.279 -22.626 -1.152 1.00 84.12 228 ALA A N 1
ATOM 1783 C CA . ALA A 1 228 ? 22.588 -22.465 -0.519 1.00 84.12 228 ALA A CA 1
ATOM 1784 C C . ALA A 1 228 ? 22.543 -21.589 0.755 1.00 84.12 228 ALA A C 1
ATOM 1786 O O . ALA A 1 228 ? 23.337 -21.789 1.676 1.00 84.12 228 ALA A O 1
ATOM 1787 N N . ARG A 1 229 ? 21.622 -20.618 0.821 1.00 89.19 229 ARG A N 1
ATOM 1788 C CA . ARG A 1 229 ? 21.528 -19.636 1.912 1.00 89.19 229 ARG A CA 1
ATOM 1789 C C . ARG A 1 229 ? 20.399 -19.937 2.893 1.00 89.19 229 ARG A C 1
ATOM 1791 O O . ARG A 1 229 ? 20.583 -19.707 4.084 1.00 89.19 229 ARG A O 1
ATOM 1798 N N . PHE A 1 230 ? 19.267 -20.418 2.398 1.00 95.25 230 PHE A N 1
ATOM 1799 C CA . PHE A 1 230 ? 18.071 -20.634 3.201 1.00 95.25 230 PHE A CA 1
ATOM 1800 C C . PHE A 1 230 ? 17.562 -22.063 3.050 1.00 95.25 230 PHE A C 1
ATOM 1802 O O . PHE A 1 230 ? 17.740 -22.656 1.993 1.00 95.25 230 PHE A O 1
ATOM 1809 N N . ASP A 1 231 ? 16.905 -22.569 4.090 1.00 96.19 231 ASP A N 1
ATOM 1810 C CA . ASP A 1 231 ? 16.274 -23.893 4.136 1.00 96.19 231 ASP A CA 1
ATOM 1811 C C . ASP A 1 231 ? 14.743 -23.793 4.139 1.00 96.19 231 ASP A C 1
ATOM 1813 O O . ASP A 1 231 ? 14.053 -24.696 3.660 1.00 96.19 231 ASP A O 1
ATOM 1817 N N . ALA A 1 232 ? 14.206 -22.687 4.668 1.00 97.81 232 ALA A N 1
ATOM 1818 C CA . ALA A 1 232 ? 12.777 -22.515 4.879 1.00 97.81 232 ALA A CA 1
ATOM 1819 C C . ALA A 1 232 ? 12.286 -21.079 4.657 1.00 97.81 232 ALA A C 1
ATOM 1821 O O . ALA A 1 232 ? 13.015 -20.109 4.884 1.00 97.81 232 ALA A O 1
ATOM 1822 N N . VAL A 1 233 ? 11.013 -20.951 4.275 1.00 98.00 233 VAL A N 1
ATOM 1823 C CA . VAL A 1 233 ? 10.286 -19.675 4.223 1.00 98.00 233 VAL A CA 1
ATOM 1824 C C . VAL A 1 233 ? 8.982 -19.791 5.011 1.00 98.00 233 VAL A C 1
ATOM 1826 O O . VAL A 1 233 ? 8.166 -20.680 4.778 1.00 98.00 233 VAL A O 1
ATOM 1829 N N . LEU A 1 234 ? 8.800 -18.885 5.963 1.00 98.56 234 LEU A N 1
ATOM 1830 C CA . LEU A 1 234 ? 7.696 -18.837 6.902 1.00 98.56 234 LEU A CA 1
ATOM 1831 C C . LEU A 1 234 ? 6.821 -17.642 6.544 1.00 98.56 234 LEU A C 1
ATOM 1833 O O . LEU A 1 234 ? 7.244 -16.494 6.672 1.00 98.56 234 LEU A O 1
ATOM 1837 N N . PHE A 1 235 ? 5.615 -17.919 6.074 1.00 98.50 235 PHE A N 1
ATOM 1838 C CA . PHE A 1 235 ? 4.676 -16.906 5.619 1.00 98.50 235 PHE A CA 1
ATOM 1839 C C . PHE A 1 235 ? 3.655 -16.614 6.706 1.00 98.50 235 PHE A C 1
ATOM 1841 O O . PHE A 1 235 ? 3.020 -17.543 7.205 1.00 98.50 235 PHE A O 1
ATOM 1848 N N . ASP A 1 236 ? 3.437 -15.340 7.024 1.00 97.62 236 ASP A N 1
ATOM 1849 C CA . ASP A 1 236 ? 2.183 -14.972 7.667 1.00 97.62 236 ASP A CA 1
ATOM 1850 C C . ASP A 1 236 ? 0.987 -15.275 6.745 1.00 97.62 236 ASP A C 1
ATOM 1852 O O . ASP A 1 236 ? 1.124 -15.382 5.521 1.00 97.62 236 ASP A O 1
ATOM 1856 N N . LEU A 1 237 ? -0.195 -15.463 7.327 1.00 96.31 237 LEU A N 1
ATOM 1857 C CA . LEU A 1 237 ? -1.423 -15.707 6.581 1.00 96.31 237 LEU A CA 1
ATOM 1858 C C . LEU A 1 237 ? -2.136 -14.417 6.157 1.00 96.31 237 LEU A C 1
ATOM 1860 O O . LEU A 1 237 ? -2.540 -14.280 4.993 1.00 96.31 237 LEU A O 1
ATOM 1864 N N . ASP A 1 238 ? -2.363 -13.526 7.115 1.00 93.31 238 ASP A N 1
ATOM 1865 C CA . ASP A 1 238 ? -3.252 -12.384 6.988 1.00 93.31 238 ASP A CA 1
ATOM 1866 C C . ASP A 1 238 ? -2.501 -11.259 6.265 1.00 93.31 238 ASP A C 1
ATOM 1868 O O . ASP A 1 238 ? -1.425 -10.869 6.666 1.00 93.31 238 ASP A O 1
ATOM 1872 N N . GLY A 1 239 ? -3.004 -10.779 5.122 1.00 91.06 239 GLY A N 1
ATOM 1873 C CA . GLY A 1 239 ? -2.365 -9.685 4.368 1.00 91.06 239 GLY A CA 1
ATOM 1874 C C . GLY A 1 239 ? -1.103 -10.067 3.573 1.00 91.06 239 GLY A C 1
ATOM 1875 O O . GLY A 1 239 ? -0.797 -9.427 2.557 1.00 91.06 239 GLY A O 1
ATOM 1876 N N . VAL A 1 240 ? -0.466 -11.189 3.915 1.00 96.25 240 VAL A N 1
ATOM 1877 C CA . VAL A 1 240 ? 0.620 -11.813 3.145 1.00 96.25 240 VAL A CA 1
ATOM 1878 C C . VAL A 1 240 ? 0.084 -12.806 2.109 1.00 96.25 240 VAL A C 1
ATOM 1880 O O . VAL A 1 240 ? 0.207 -12.560 0.905 1.00 96.25 240 VAL A O 1
ATOM 1883 N N . LEU A 1 241 ? -0.533 -13.910 2.549 1.00 96.88 241 LEU A N 1
ATOM 1884 C CA . LEU A 1 241 ? -1.058 -14.969 1.672 1.00 96.88 241 LEU A CA 1
ATOM 1885 C C . LEU A 1 241 ? -2.495 -14.697 1.222 1.00 96.88 241 LEU A C 1
ATOM 1887 O O . LEU A 1 241 ? -2.871 -15.020 0.090 1.00 96.88 241 LEU A O 1
ATOM 1891 N N . THR A 1 242 ? -3.301 -14.096 2.098 1.00 94.38 242 THR A N 1
ATOM 1892 C CA . THR A 1 242 ? -4.742 -13.920 1.891 1.00 94.38 242 THR A CA 1
ATOM 1893 C C . THR A 1 242 ? -5.218 -12.509 2.228 1.00 94.38 242 THR A C 1
ATOM 1895 O O . THR A 1 242 ? -4.612 -11.786 3.014 1.00 94.38 242 THR A O 1
ATOM 1898 N N . SER A 1 243 ? -6.345 -12.093 1.651 1.00 88.56 243 SER A N 1
ATOM 1899 C CA . SER A 1 243 ? -6.957 -10.776 1.861 1.00 88.56 243 SER A CA 1
ATOM 1900 C C . SER A 1 243 ? -7.636 -10.608 3.229 1.00 88.56 243 SER A C 1
ATOM 1902 O O . SER A 1 243 ? -8.374 -9.641 3.440 1.00 88.56 243 SER A O 1
ATOM 1904 N N . THR A 1 244 ? -7.426 -11.543 4.156 1.00 89.56 244 THR A N 1
ATOM 1905 C CA . THR A 1 244 ? -8.101 -11.617 5.458 1.00 89.56 244 THR A CA 1
ATOM 1906 C C . THR A 1 244 ? -7.709 -10.508 6.419 1.00 89.56 244 THR A C 1
ATOM 1908 O O . THR A 1 244 ? -8.525 -10.183 7.275 1.00 89.56 244 THR A O 1
ATOM 1911 N N . ALA A 1 245 ? -6.572 -9.829 6.232 1.00 87.44 245 ALA A N 1
ATOM 1912 C CA . ALA A 1 245 ? -6.244 -8.622 6.999 1.00 87.44 245 ALA A CA 1
ATOM 1913 C C . ALA A 1 245 ? -7.378 -7.578 6.925 1.00 87.44 245 ALA A C 1
ATOM 1915 O O . ALA A 1 245 ? -7.779 -7.007 7.938 1.00 87.44 245 ALA A O 1
ATOM 1916 N N . ARG A 1 246 ? -8.008 -7.405 5.750 1.00 88.62 246 ARG A N 1
ATOM 1917 C CA . ARG A 1 246 ? -9.171 -6.507 5.582 1.00 88.62 246 ARG A CA 1
ATOM 1918 C C . ARG A 1 246 ? -10.414 -7.015 6.312 1.00 88.62 246 ARG A C 1
ATOM 1920 O O . ARG A 1 246 ? -11.164 -6.217 6.870 1.00 88.62 246 ARG A O 1
ATOM 1927 N N . VAL A 1 247 ? -10.630 -8.329 6.307 1.00 90.56 247 VAL A N 1
ATOM 1928 C CA . VAL A 1 247 ? -11.745 -8.980 7.015 1.00 90.56 247 VAL A CA 1
ATOM 1929 C C . VAL A 1 247 ? -11.573 -8.825 8.526 1.00 90.56 247 VAL A C 1
ATOM 1931 O O . VAL A 1 247 ? -12.513 -8.446 9.220 1.00 90.56 247 VAL A O 1
ATOM 1934 N N . HIS A 1 248 ? -10.362 -9.046 9.031 1.00 91.69 248 HIS A N 1
ATOM 1935 C CA . HIS A 1 248 ? -10.020 -8.866 10.433 1.00 91.69 248 HIS A CA 1
ATOM 1936 C C . HIS A 1 248 ? -10.163 -7.405 10.854 1.00 91.69 248 HIS A C 1
ATOM 1938 O O . HIS A 1 248 ? -10.822 -7.144 11.857 1.00 91.69 248 HIS A O 1
ATOM 1944 N N . ALA A 1 249 ? -9.621 -6.459 10.082 1.00 91.38 249 ALA A N 1
ATOM 1945 C CA . ALA A 1 249 ? -9.764 -5.028 10.336 1.00 91.38 249 ALA A CA 1
ATOM 1946 C C . ALA A 1 249 ? -11.243 -4.608 10.429 1.00 91.38 249 ALA A C 1
ATOM 1948 O O . ALA A 1 249 ? -11.638 -3.931 11.380 1.00 91.38 249 ALA A O 1
ATOM 1949 N N . ALA A 1 250 ? -12.085 -5.065 9.495 1.00 92.00 250 ALA A N 1
ATOM 1950 C CA . ALA A 1 250 ? -13.521 -4.794 9.520 1.00 92.00 250 ALA A CA 1
ATOM 1951 C C . ALA A 1 250 ? -14.215 -5.401 10.755 1.00 92.00 250 ALA A C 1
ATOM 1953 O O . ALA A 1 250 ? -14.983 -4.708 11.421 1.00 92.00 250 ALA A O 1
ATOM 1954 N N . ALA A 1 251 ? -13.909 -6.657 11.097 1.00 94.69 251 ALA A N 1
ATOM 1955 C CA . ALA A 1 251 ? -14.474 -7.335 12.265 1.00 94.69 251 ALA A CA 1
ATOM 1956 C C . ALA A 1 251 ? -14.073 -6.654 13.584 1.00 94.69 251 ALA A C 1
ATOM 1958 O O . ALA A 1 251 ? -14.908 -6.469 14.469 1.00 94.69 251 ALA A O 1
ATOM 1959 N N . TRP A 1 252 ? -12.811 -6.230 13.702 1.00 96.69 252 TRP A N 1
ATOM 1960 C CA . TRP A 1 252 ? -12.331 -5.452 14.842 1.00 96.69 252 TRP A CA 1
ATOM 1961 C C . TRP A 1 252 ? -13.057 -4.122 14.970 1.00 96.69 252 TRP A C 1
ATOM 1963 O O . TRP A 1 252 ? -13.542 -3.800 16.052 1.00 96.69 252 TRP A O 1
ATOM 1973 N N . LYS A 1 253 ? -13.166 -3.374 13.866 1.00 97.06 253 LYS A N 1
ATOM 1974 C CA . LYS A 1 253 ? -13.864 -2.090 13.855 1.00 97.06 253 LYS A CA 1
ATOM 1975 C C . LYS A 1 253 ? -15.311 -2.234 14.290 1.00 97.06 253 LYS A C 1
ATOM 1977 O O . LYS A 1 253 ? -15.740 -1.495 15.166 1.00 97.06 253 LYS A O 1
ATOM 1982 N N . GLN A 1 254 ? -16.039 -3.182 13.706 1.00 96.25 254 GLN A N 1
ATOM 1983 C CA . GLN A 1 254 ? -17.434 -3.415 14.061 1.00 96.25 254 GLN A CA 1
ATOM 1984 C C . GLN A 1 254 ? -17.571 -3.750 15.550 1.00 96.25 254 GLN A C 1
ATOM 1986 O O . GLN A 1 254 ? -18.316 -3.083 16.261 1.00 96.25 254 GLN A O 1
ATOM 1991 N N . MET A 1 255 ? -16.797 -4.723 16.041 1.00 97.62 255 MET A N 1
ATOM 1992 C CA . MET A 1 255 ? -16.868 -5.147 17.437 1.00 97.62 255 MET A CA 1
ATOM 1993 C C . MET A 1 255 ? -16.544 -4.001 18.410 1.00 97.62 255 MET A C 1
ATOM 1995 O O . MET A 1 255 ? -17.312 -3.760 19.345 1.00 97.62 255 MET A O 1
ATOM 1999 N N . PHE A 1 256 ? -15.445 -3.269 18.187 1.00 98.06 256 PHE A N 1
ATOM 2000 C CA . PHE A 1 256 ? -15.066 -2.166 19.070 1.00 98.06 256 PHE A CA 1
ATOM 2001 C C . PHE A 1 256 ? -16.034 -0.991 18.981 1.00 98.06 256 PHE A C 1
ATOM 2003 O O . PHE A 1 256 ? -16.383 -0.443 20.023 1.00 98.06 256 PHE A O 1
ATOM 2010 N N . ASP A 1 257 ? -16.496 -0.608 17.790 1.00 97.38 257 ASP A N 1
ATOM 2011 C CA . ASP A 1 257 ? -17.461 0.485 17.648 1.00 97.38 257 ASP A CA 1
ATOM 2012 C C . ASP A 1 257 ? -18.784 0.146 18.346 1.00 97.38 257 ASP A C 1
ATOM 2014 O O . ASP A 1 257 ? -19.355 1.008 19.013 1.00 97.38 257 ASP A O 1
ATOM 2018 N N . ASP A 1 258 ? -19.248 -1.103 18.266 1.00 95.94 258 ASP A N 1
ATOM 2019 C CA . ASP A 1 258 ? -20.469 -1.545 18.945 1.00 95.94 258 ASP A CA 1
ATOM 2020 C C . ASP A 1 258 ? -20.313 -1.540 20.473 1.00 95.94 258 ASP A C 1
ATOM 2022 O O . ASP A 1 258 ? -21.202 -1.061 21.191 1.00 95.94 258 ASP A O 1
ATOM 2026 N N . TYR A 1 259 ? -19.167 -1.998 20.988 1.00 96.81 259 TYR A N 1
ATOM 2027 C CA . TYR A 1 259 ? -18.847 -1.911 22.414 1.00 96.81 259 TYR A CA 1
ATOM 2028 C C . TYR A 1 259 ? -18.744 -0.452 22.888 1.00 96.81 259 TYR A C 1
ATOM 2030 O O . TYR A 1 259 ? -19.388 -0.072 23.866 1.00 96.81 259 TYR A O 1
ATOM 2038 N N . LEU A 1 260 ? -17.983 0.390 22.182 1.00 96.62 260 LEU A N 1
ATOM 2039 C CA . LEU A 1 260 ? -17.759 1.793 22.543 1.00 96.62 260 LEU A CA 1
ATOM 2040 C C . LEU A 1 260 ? -19.047 2.618 22.462 1.00 96.62 260 LEU A C 1
ATOM 2042 O O . LEU A 1 260 ? -19.259 3.493 23.301 1.00 96.62 260 LEU A O 1
ATOM 2046 N N . ARG A 1 261 ? -19.932 2.328 21.500 1.00 95.94 261 ARG A N 1
ATOM 2047 C CA . ARG A 1 261 ? -21.256 2.958 21.402 1.00 95.94 261 ARG A CA 1
ATOM 2048 C C . ARG A 1 261 ? -22.139 2.566 22.583 1.00 95.94 261 ARG A C 1
ATOM 2050 O O . ARG A 1 261 ? -22.731 3.438 23.211 1.00 95.94 261 ARG A O 1
ATOM 2057 N N . SER A 1 262 ? -22.178 1.279 22.926 1.00 93.81 262 SER A N 1
ATOM 2058 C CA . SER A 1 262 ? -22.938 0.784 24.084 1.00 93.81 262 SER A CA 1
ATOM 2059 C C . SER A 1 262 ? -22.427 1.391 25.392 1.00 93.81 262 SER A C 1
ATOM 2061 O O . SER A 1 262 ? -23.212 1.844 26.221 1.00 93.81 262 SER A O 1
ATOM 2063 N N . ARG A 1 263 ? -21.103 1.473 25.555 1.00 93.88 263 ARG A N 1
ATOM 2064 C CA . ARG A 1 263 ? -20.466 2.111 26.708 1.00 93.88 263 ARG A CA 1
ATOM 2065 C C . ARG A 1 263 ? -20.800 3.599 26.789 1.00 93.88 263 ARG A C 1
ATOM 2067 O O . ARG A 1 263 ? -21.205 4.042 27.853 1.00 93.88 263 ARG A O 1
ATOM 2074 N N . SER A 1 264 ? -20.687 4.339 25.684 1.00 95.44 264 SER A N 1
ATOM 2075 C CA . SER A 1 264 ? -21.025 5.770 25.613 1.00 95.44 264 SER A CA 1
ATOM 2076 C C . SER A 1 264 ? -22.456 6.045 26.091 1.00 95.44 264 SER A C 1
ATOM 2078 O O . SER A 1 264 ? -22.677 6.963 26.877 1.00 95.44 264 SER A O 1
ATOM 2080 N N . LEU A 1 265 ? -23.412 5.192 25.705 1.00 93.88 265 LEU A N 1
ATOM 2081 C CA . LEU A 1 265 ? -24.801 5.278 26.168 1.00 93.88 265 LEU A CA 1
ATOM 2082 C C . LEU A 1 265 ? -24.958 5.003 27.674 1.00 93.88 265 LEU A C 1
ATOM 2084 O O . LEU A 1 265 ? -25.802 5.622 28.315 1.00 93.88 265 LEU A O 1
ATOM 2088 N N . LEU A 1 266 ? -24.168 4.085 28.240 1.00 92.69 266 LEU A N 1
ATOM 2089 C CA . LEU A 1 266 ? -24.254 3.689 29.651 1.00 92.69 266 LEU A CA 1
ATOM 2090 C C . LEU A 1 266 ? -23.515 4.642 30.601 1.00 92.69 266 LEU A C 1
ATOM 2092 O O . LEU A 1 266 ? -23.975 4.867 31.717 1.00 92.69 266 LEU A O 1
ATOM 2096 N N . THR A 1 267 ? -22.363 5.174 30.189 1.00 93.12 267 THR A N 1
ATOM 2097 C CA . THR A 1 267 ? -21.490 6.002 31.040 1.00 93.12 267 THR A CA 1
ATOM 2098 C C . THR A 1 267 ? -21.634 7.500 30.778 1.00 93.12 267 THR A C 1
ATOM 2100 O O . THR A 1 267 ? -21.192 8.301 31.597 1.00 93.12 267 THR A O 1
ATOM 2103 N N . GLY A 1 268 ? -22.224 7.893 29.644 1.00 91.75 268 GLY A N 1
ATOM 2104 C CA . GLY A 1 268 ? -22.268 9.283 29.184 1.00 91.75 268 GLY A CA 1
ATOM 2105 C C . GLY A 1 268 ? -20.944 9.793 28.597 1.00 91.75 268 GLY A C 1
ATOM 2106 O O . GLY A 1 268 ? -20.840 10.973 28.267 1.00 91.75 268 GLY A O 1
ATOM 2107 N N . GLU A 1 269 ? -19.925 8.937 28.459 1.00 92.19 269 GLU A N 1
ATOM 2108 C CA . GLU A 1 269 ? -18.658 9.286 27.802 1.00 92.19 269 GLU A CA 1
ATOM 2109 C C . GLU A 1 269 ? -18.870 9.562 26.302 1.00 92.19 269 GLU A C 1
ATOM 2111 O O . GLU A 1 269 ? -19.718 8.945 25.655 1.00 92.19 269 GLU A O 1
ATOM 2116 N N . ALA A 1 270 ? -18.069 10.456 25.712 1.00 92.00 270 ALA A N 1
ATOM 2117 C CA . ALA A 1 270 ? -18.142 10.741 24.280 1.00 92.00 270 ALA A CA 1
ATOM 2118 C C . ALA A 1 270 ? -17.736 9.517 23.440 1.00 92.00 270 ALA A C 1
ATOM 2120 O O . ALA A 1 270 ? -16.665 8.935 23.634 1.00 92.00 270 ALA A O 1
ATOM 2121 N N . PHE A 1 271 ? -18.566 9.155 22.460 1.00 95.38 271 PHE A N 1
ATOM 2122 C CA . PHE A 1 271 ? -18.242 8.099 21.506 1.00 95.38 271 PHE A CA 1
ATOM 2123 C C . PHE A 1 271 ? -17.079 8.528 20.600 1.00 95.38 271 PHE A C 1
ATOM 2125 O O . PHE A 1 271 ? -17.213 9.441 19.785 1.00 95.38 271 PHE A O 1
ATOM 2132 N N . ARG A 1 272 ? -15.942 7.833 20.717 1.00 94.94 272 ARG A N 1
ATOM 2133 C CA . ARG A 1 272 ? -14.796 7.971 19.810 1.00 94.94 272 ARG A CA 1
ATOM 2134 C C . ARG A 1 272 ? -14.556 6.646 19.083 1.00 94.94 272 ARG A C 1
ATOM 2136 O O . ARG A 1 272 ? -14.094 5.715 19.752 1.00 94.94 272 ARG A O 1
ATOM 2143 N N . PRO A 1 273 ? -14.810 6.562 17.764 1.00 95.31 273 PRO A N 1
ATOM 2144 C CA . PRO A 1 273 ? -14.735 5.306 17.025 1.00 95.31 273 PRO A CA 1
ATOM 2145 C C . PRO A 1 273 ? -13.330 4.689 17.046 1.00 95.31 273 PRO A C 1
ATOM 2147 O O . PRO A 1 273 ? -12.332 5.358 17.343 1.00 95.31 273 PRO A O 1
ATOM 2150 N N . PHE A 1 274 ? -13.274 3.397 16.734 1.00 96.31 274 PHE A N 1
ATOM 2151 C CA . PHE A 1 274 ? -12.054 2.657 16.445 1.00 96.31 274 PHE A CA 1
ATOM 2152 C C . PHE A 1 274 ? -11.529 3.036 15.056 1.00 96.31 274 PHE A C 1
ATOM 2154 O O . PHE A 1 274 ? -12.232 2.883 14.043 1.00 96.31 274 PHE A O 1
ATOM 2161 N N . ASP A 1 275 ? -10.298 3.546 15.016 1.00 91.69 275 ASP A N 1
ATOM 2162 C CA . ASP A 1 275 ? -9.637 4.014 13.799 1.00 91.69 275 ASP A CA 1
ATOM 2163 C C . ASP A 1 275 ? -8.752 2.916 13.180 1.00 91.69 275 ASP A C 1
ATOM 2165 O O . ASP A 1 275 ? -7.860 2.364 13.824 1.00 91.69 275 ASP A O 1
ATOM 2169 N N . LEU A 1 276 ? -8.978 2.596 11.904 1.00 87.25 276 LEU A N 1
ATOM 2170 C CA . LEU A 1 276 ? -8.237 1.536 11.208 1.00 87.25 276 LEU A CA 1
ATOM 2171 C C . LEU A 1 276 ? -6.792 1.913 10.854 1.00 87.25 276 LEU A C 1
ATOM 2173 O O . LEU A 1 276 ? -5.964 1.031 10.637 1.00 87.25 276 LEU A O 1
ATOM 2177 N N . ASN A 1 277 ? -6.473 3.200 10.767 1.00 81.56 277 ASN A N 1
ATOM 2178 C CA . ASN A 1 277 ? -5.133 3.662 10.429 1.00 81.56 277 ASN A CA 1
ATOM 2179 C C . ASN A 1 277 ? -4.275 3.850 11.680 1.00 81.56 277 ASN A C 1
ATOM 2181 O O . ASN A 1 277 ? -3.095 3.508 11.654 1.00 81.56 277 ASN A O 1
ATOM 2185 N N . ALA A 1 278 ? -4.864 4.371 12.757 1.00 85.44 278 ALA A N 1
ATOM 2186 C CA . ALA A 1 278 ? -4.175 4.631 14.014 1.00 85.44 278 ALA A CA 1
ATOM 2187 C C . ALA A 1 278 ? -4.312 3.466 15.008 1.00 85.44 278 ALA A C 1
ATOM 2189 O O . ALA A 1 278 ? -3.312 2.848 15.371 1.00 85.44 278 ALA A O 1
ATOM 2190 N N . ASP A 1 279 ? -5.538 3.130 15.430 1.00 92.69 279 ASP A N 1
ATOM 2191 C CA . ASP A 1 279 ? -5.744 2.173 16.523 1.00 92.69 279 ASP A CA 1
ATOM 2192 C C . ASP A 1 279 ? -5.422 0.734 16.097 1.00 92.69 279 ASP A C 1
ATOM 2194 O O . ASP A 1 279 ? -4.735 0.008 16.820 1.00 92.69 279 ASP A O 1
ATOM 2198 N N . TYR A 1 280 ? -5.903 0.313 14.922 1.00 90.56 280 TYR A N 1
ATOM 2199 C CA . TYR A 1 280 ? -5.725 -1.061 14.444 1.00 90.56 280 TYR A CA 1
ATOM 2200 C C . TYR A 1 280 ? -4.247 -1.423 14.286 1.00 90.56 280 TYR A C 1
ATOM 2202 O O . TYR A 1 280 ? -3.775 -2.349 14.948 1.00 90.56 280 TYR A O 1
ATOM 2210 N N . LYS A 1 281 ? -3.507 -0.650 13.481 1.00 86.06 281 LYS A N 1
ATOM 2211 C CA . LYS A 1 281 ? -2.091 -0.907 13.177 1.00 86.06 281 LYS A CA 1
ATOM 2212 C C . LYS A 1 281 ? -1.209 -0.925 14.424 1.00 86.06 281 LYS A C 1
ATOM 2214 O O . LYS A 1 281 ? -0.250 -1.686 14.491 1.00 86.06 281 LYS A O 1
ATOM 2219 N N . GLN A 1 282 ? -1.510 -0.073 15.404 1.00 86.94 282 GLN A N 1
ATOM 2220 C CA . GLN A 1 282 ? -0.670 0.078 16.588 1.00 86.94 282 GLN A CA 1
ATOM 2221 C C . GLN A 1 282 ? -1.004 -0.933 17.690 1.00 86.94 282 GLN A C 1
ATOM 2223 O O . GLN A 1 282 ? -0.106 -1.461 18.353 1.00 86.94 282 GLN A O 1
ATOM 2228 N N . TYR A 1 283 ? -2.291 -1.180 17.933 1.00 91.38 283 TYR A N 1
ATOM 2229 C CA . TYR A 1 283 ? -2.711 -1.907 19.128 1.00 91.38 283 TYR A CA 1
ATOM 2230 C C . TYR A 1 283 ? -3.155 -3.336 18.848 1.00 91.38 283 TYR A C 1
ATOM 2232 O O . TYR A 1 283 ? -3.055 -4.156 19.758 1.00 91.38 283 TYR A O 1
ATOM 2240 N N . VAL A 1 284 ? -3.589 -3.659 17.630 1.00 92.69 284 VAL A N 1
ATOM 2241 C CA . VAL A 1 284 ? -4.321 -4.904 17.358 1.00 92.69 284 VAL A CA 1
ATOM 2242 C C . VAL A 1 284 ? -3.664 -5.762 16.280 1.00 92.69 284 VAL A C 1
ATOM 2244 O O . VAL A 1 284 ? -3.635 -6.983 16.418 1.00 92.69 284 VAL A O 1
ATOM 2247 N N . ASP A 1 285 ? -3.145 -5.144 15.223 1.00 89.88 285 ASP A N 1
ATOM 2248 C CA . ASP A 1 285 ? -2.670 -5.844 14.031 1.00 89.88 285 ASP A CA 1
ATOM 2249 C C . ASP A 1 285 ? -1.533 -6.836 14.335 1.00 89.88 285 ASP A C 1
ATOM 2251 O O . ASP A 1 285 ? -0.607 -6.540 15.095 1.00 89.88 285 ASP A O 1
ATOM 2255 N N . GLY A 1 286 ? -1.642 -8.049 13.789 1.00 84.19 286 GLY A N 1
ATOM 2256 C CA . GLY A 1 286 ? -0.711 -9.162 14.021 1.00 84.19 286 GLY A CA 1
ATOM 2257 C C . GLY A 1 286 ? -0.726 -9.801 15.424 1.00 84.19 286 GLY A C 1
ATOM 2258 O O . GLY A 1 286 ? -0.113 -10.856 15.613 1.00 84.19 286 GLY A O 1
ATOM 2259 N N . LYS A 1 287 ? -1.421 -9.236 16.421 1.00 89.19 287 LYS A N 1
ATOM 2260 C CA . LYS A 1 287 ? -1.429 -9.771 17.799 1.00 89.19 287 LYS A CA 1
ATOM 2261 C C . LYS A 1 287 ? -2.446 -10.904 17.996 1.00 89.19 287 LYS A C 1
ATOM 2263 O O . LYS A 1 287 ? -3.461 -10.952 17.292 1.00 89.19 287 LYS A O 1
ATOM 2268 N N . PRO A 1 288 ? -2.241 -11.793 18.989 1.00 89.12 288 PRO A N 1
ATOM 2269 C CA . PRO A 1 288 ? -3.274 -12.728 19.421 1.00 89.12 288 PRO A CA 1
ATOM 2270 C C . PRO A 1 288 ? -4.574 -12.011 19.786 1.00 89.12 288 PRO A C 1
ATOM 2272 O O . PRO A 1 288 ? -4.575 -10.887 20.286 1.00 89.12 288 PRO A O 1
ATOM 2275 N N . ARG A 1 289 ? -5.705 -12.677 19.553 1.00 92.75 289 ARG A N 1
ATOM 2276 C CA . ARG A 1 289 ? -7.045 -12.076 19.645 1.00 92.75 289 ARG A CA 1
ATOM 2277 C C . ARG A 1 289 ? -7.295 -11.338 20.964 1.00 92.75 289 ARG A C 1
ATOM 2279 O O . ARG A 1 289 ? -7.655 -10.165 20.948 1.00 92.75 289 ARG A O 1
ATOM 2286 N N . TYR A 1 290 ? -7.090 -11.998 22.099 1.00 94.00 290 TYR A N 1
ATOM 2287 C CA . TYR A 1 290 ? -7.320 -11.382 23.411 1.00 94.00 290 TYR A CA 1
ATOM 2288 C C . TYR A 1 290 ? -6.269 -10.313 23.744 1.00 94.00 290 TYR A C 1
ATOM 2290 O O . TYR A 1 290 ? -6.596 -9.304 24.365 1.00 94.00 290 TYR A O 1
ATOM 2298 N N . ASP A 1 291 ? -5.040 -10.464 23.243 1.00 92.75 291 ASP A N 1
ATOM 2299 C CA . ASP A 1 291 ? -3.990 -9.447 23.366 1.00 92.75 291 ASP A CA 1
ATOM 2300 C C . ASP A 1 291 ? -4.341 -8.167 22.613 1.00 92.75 291 ASP A C 1
ATOM 2302 O O . ASP A 1 291 ? -4.123 -7.073 23.134 1.00 92.75 291 ASP A O 1
ATOM 2306 N N . GLY A 1 292 ? -4.944 -8.287 21.428 1.00 94.25 292 GLY A N 1
ATOM 2307 C CA . GLY A 1 292 ? -5.467 -7.154 20.669 1.00 94.25 292 GLY A CA 1
ATOM 2308 C C . GLY A 1 292 ? -6.559 -6.402 21.434 1.00 94.25 292 GLY A C 1
ATOM 2309 O O . GLY A 1 292 ? -6.507 -5.175 21.526 1.00 94.25 292 GLY A O 1
ATOM 2310 N N . VAL A 1 293 ? -7.501 -7.125 22.059 1.00 97.38 293 VAL A N 1
ATOM 2311 C CA . VAL A 1 293 ? -8.532 -6.519 22.925 1.00 97.38 293 VAL A CA 1
ATOM 2312 C C . VAL A 1 293 ? -7.890 -5.776 24.093 1.00 97.38 293 VAL A C 1
ATOM 2314 O O . VAL A 1 293 ? -8.147 -4.586 24.271 1.00 97.38 293 VAL A O 1
ATOM 2317 N N . ARG A 1 294 ? -7.012 -6.440 24.856 1.00 96.25 294 ARG A N 1
ATOM 2318 C CA . ARG A 1 294 ? -6.330 -5.828 26.006 1.00 96.25 294 ARG A CA 1
ATOM 2319 C C . ARG A 1 294 ? -5.536 -4.594 25.606 1.00 96.25 294 ARG A C 1
ATOM 2321 O O . ARG A 1 294 ? -5.679 -3.544 26.227 1.00 96.25 294 ARG A O 1
ATOM 2328 N N . SER A 1 295 ? -4.732 -4.705 24.552 1.00 95.56 295 SER A N 1
ATOM 2329 C CA . SER A 1 295 ? -3.865 -3.624 24.093 1.00 95.56 295 SER A CA 1
ATOM 2330 C C . SER A 1 295 ? -4.655 -2.392 23.653 1.00 95.56 295 SER A C 1
ATOM 2332 O O . SER A 1 295 ? -4.217 -1.279 23.938 1.00 95.56 295 SER A O 1
ATOM 2334 N N . PHE A 1 296 ? -5.788 -2.562 22.964 1.00 97.50 296 PHE A N 1
ATOM 2335 C CA . PHE A 1 296 ? -6.615 -1.429 22.550 1.00 97.50 296 PHE A CA 1
ATOM 2336 C C . PHE A 1 296 ? -7.408 -0.830 23.717 1.00 97.50 296 PHE A C 1
ATOM 2338 O O . PHE A 1 296 ? -7.420 0.385 23.895 1.00 97.50 296 PHE A O 1
ATOM 2345 N N . LEU A 1 297 ? -8.051 -1.651 24.550 1.00 96.94 297 LEU A N 1
ATOM 2346 C CA . LEU A 1 297 ? -8.822 -1.127 25.680 1.00 96.94 297 LEU A CA 1
ATOM 2347 C C . LEU A 1 297 ? -7.926 -0.365 26.664 1.00 96.94 297 LEU A C 1
ATOM 2349 O O . LEU A 1 297 ? -8.288 0.729 27.099 1.00 96.94 297 LEU A O 1
ATOM 2353 N N . ALA A 1 298 ? -6.715 -0.869 26.920 1.00 96.75 298 ALA A N 1
ATOM 2354 C CA . ALA A 1 298 ? -5.716 -0.173 27.721 1.00 96.75 298 ALA A CA 1
ATOM 2355 C C . ALA A 1 298 ? -5.319 1.188 27.118 1.00 96.75 298 ALA A C 1
ATOM 2357 O O . ALA A 1 298 ? -5.191 2.159 27.863 1.00 96.75 298 ALA A O 1
ATOM 2358 N N . SER A 1 299 ? -5.197 1.309 25.786 1.00 96.06 299 SER A N 1
ATOM 2359 C CA . SER A 1 299 ? -4.893 2.597 25.131 1.00 96.06 299 SER A CA 1
ATOM 2360 C C . SER A 1 299 ? -6.021 3.628 25.272 1.00 96.06 299 SER A C 1
ATOM 2362 O O . SER A 1 299 ? -5.796 4.833 25.149 1.00 96.06 299 SER A O 1
ATOM 2364 N N . ARG A 1 300 ? -7.238 3.164 25.581 1.00 95.25 300 ARG A N 1
ATOM 2365 C CA . ARG A 1 300 ? -8.414 3.985 25.893 1.00 95.25 300 ARG A CA 1
ATOM 2366 C C . ARG A 1 300 ? -8.679 4.116 27.401 1.00 95.25 300 ARG A C 1
ATOM 2368 O O . ARG A 1 300 ? -9.707 4.674 27.765 1.00 95.25 300 ARG A O 1
ATOM 2375 N N . ALA A 1 301 ? -7.777 3.627 28.260 1.00 95.06 301 ALA A N 1
ATOM 2376 C CA . ALA A 1 301 ? -7.952 3.561 29.716 1.00 95.06 301 ALA A CA 1
ATOM 2377 C C . ALA A 1 301 ? -9.238 2.824 30.154 1.00 95.06 301 ALA A C 1
ATOM 2379 O O . ALA A 1 301 ? -9.847 3.144 31.174 1.00 95.06 301 ALA A O 1
ATOM 2380 N N . ILE A 1 302 ? -9.653 1.823 29.376 1.00 95.38 302 ILE A N 1
ATOM 2381 C CA . ILE A 1 302 ? -10.812 0.978 29.655 1.00 95.38 302 ILE A CA 1
ATOM 2382 C C . ILE A 1 302 ? -10.320 -0.337 30.262 1.00 95.38 302 ILE A C 1
ATOM 2384 O O . ILE A 1 302 ? -9.538 -1.058 29.645 1.00 95.38 302 ILE A O 1
ATOM 2388 N N . ALA A 1 303 ? -10.820 -0.669 31.451 1.00 94.31 303 ALA A N 1
ATOM 2389 C CA . ALA A 1 303 ? -10.601 -1.961 32.091 1.00 94.31 303 ALA A CA 1
ATOM 2390 C C . ALA A 1 303 ? -11.876 -2.809 32.006 1.00 94.31 303 ALA A C 1
ATOM 2392 O O . ALA A 1 303 ? -12.958 -2.341 32.363 1.00 94.31 303 ALA A O 1
ATOM 2393 N N . LEU A 1 304 ? -11.732 -4.050 31.547 1.00 95.81 304 LEU A N 1
ATOM 2394 C CA . LEU A 1 304 ? -12.773 -5.075 31.570 1.00 95.81 304 LEU A CA 1
ATOM 2395 C C . LEU A 1 304 ? -12.256 -6.312 32.316 1.00 95.81 304 LEU A C 1
ATOM 2397 O O . LEU A 1 304 ? -11.043 -6.537 32.325 1.00 95.81 304 LEU A O 1
ATOM 2401 N N . PRO A 1 305 ? -13.143 -7.127 32.915 1.00 97.19 305 PRO A N 1
ATOM 2402 C CA . PRO A 1 305 ? -12.781 -8.465 33.370 1.00 97.19 305 PRO A C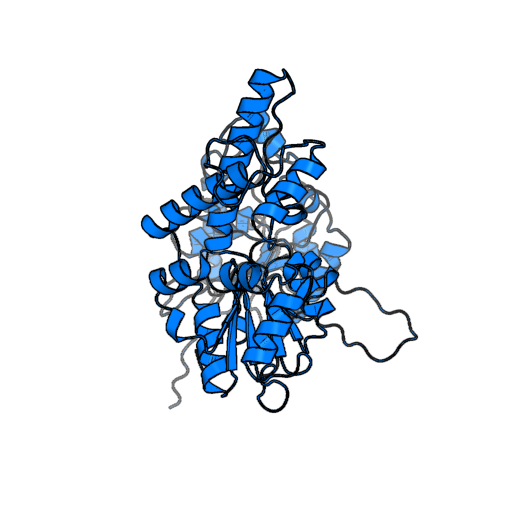A 1
ATOM 2403 C C . PRO A 1 305 ? -12.156 -9.281 32.231 1.00 97.19 305 PRO A C 1
ATOM 2405 O O . PRO A 1 305 ? -12.534 -9.110 31.070 1.00 97.19 305 PRO A O 1
ATOM 2408 N N . GLU A 1 306 ? -11.232 -10.192 32.547 1.00 96.50 306 GLU A N 1
ATOM 2409 C CA . GLU A 1 306 ? -10.601 -11.029 31.514 1.00 96.50 306 GLU A CA 1
ATOM 2410 C C . GLU A 1 306 ? -11.629 -11.968 30.855 1.00 96.50 306 GLU A C 1
ATOM 2412 O O . GLU A 1 306 ? -11.669 -12.087 29.634 1.00 96.50 306 GLU A O 1
ATOM 2417 N N . GLY A 1 307 ? -12.529 -12.561 31.647 1.00 95.94 307 GLY A N 1
ATOM 2418 C CA . GLY A 1 307 ? -13.431 -13.618 31.185 1.00 95.94 307 GLY A CA 1
ATOM 2419 C C . GLY A 1 307 ? -12.707 -14.960 31.055 1.00 95.94 307 GLY A C 1
ATOM 2420 O O . GLY A 1 307 ? -11.660 -15.181 31.665 1.00 95.94 307 GLY A O 1
ATOM 2421 N N . THR A 1 308 ? -13.275 -15.878 30.276 1.00 95.00 308 THR A N 1
ATOM 2422 C CA . THR A 1 308 ? -12.662 -17.175 29.948 1.00 95.00 308 THR A CA 1
ATOM 2423 C C . THR A 1 308 ? -12.761 -17.436 28.445 1.00 95.00 308 THR A C 1
ATOM 2425 O O . THR A 1 308 ? -13.630 -16.862 27.794 1.00 95.00 308 THR A O 1
ATOM 2428 N N . PRO A 1 309 ? -11.967 -18.345 27.852 1.00 90.88 309 PRO A N 1
ATOM 2429 C CA . PRO A 1 309 ? -12.128 -18.701 26.439 1.00 90.88 309 PRO A CA 1
ATOM 2430 C C . PRO A 1 309 ? -13.544 -19.170 26.052 1.00 90.88 309 PRO A C 1
ATOM 2432 O O . PRO A 1 309 ? -13.918 -19.048 24.889 1.00 90.88 309 PRO A O 1
ATOM 2435 N N . ALA A 1 310 ? -14.332 -19.658 27.019 1.00 93.81 310 ALA A N 1
ATOM 2436 C CA . ALA A 1 310 ? -15.728 -20.061 26.849 1.00 93.81 310 ALA A CA 1
ATOM 2437 C C . ALA A 1 310 ? -16.747 -18.923 27.079 1.00 93.81 310 ALA A C 1
ATOM 2439 O O . ALA A 1 310 ? -17.948 -19.161 26.961 1.00 93.81 310 ALA A O 1
ATOM 2440 N N . SER A 1 311 ? -16.296 -17.709 27.417 1.00 96.00 311 SER A N 1
ATOM 2441 C CA . SER A 1 311 ? -17.160 -16.538 27.600 1.00 96.00 311 SER A CA 1
ATOM 2442 C C . SER A 1 311 ? -17.985 -16.275 26.340 1.00 96.00 311 SER A C 1
ATOM 2444 O O . SER A 1 311 ? -17.416 -16.252 25.240 1.00 96.00 311 SER A O 1
ATOM 2446 N N . PRO A 1 312 ? -19.307 -16.070 26.460 1.00 96.25 312 PRO A N 1
ATOM 2447 C CA . PRO A 1 312 ? -20.137 -15.842 25.298 1.00 96.25 312 PRO A CA 1
ATOM 2448 C C . PRO A 1 312 ? -19.828 -14.471 24.662 1.00 96.25 312 PRO A C 1
ATOM 2450 O O . PRO A 1 312 ? -19.363 -13.550 25.341 1.00 96.25 312 PRO A O 1
ATOM 2453 N N . PRO A 1 313 ? -20.069 -14.316 23.350 1.00 94.31 313 PRO A N 1
ATOM 2454 C CA . PRO A 1 313 ? -19.794 -13.085 22.605 1.00 94.31 313 PRO A CA 1
ATOM 2455 C C . PRO A 1 313 ? -20.452 -11.822 23.167 1.00 94.31 313 PRO A C 1
ATOM 2457 O O . PRO A 1 313 ? -19.973 -10.714 22.932 1.00 94.31 313 PRO A O 1
ATOM 2460 N N . ASP A 1 314 ? -21.577 -11.946 23.864 1.00 92.94 314 ASP A N 1
ATOM 2461 C CA . ASP A 1 314 ? -22.319 -10.840 24.468 1.00 92.94 314 ASP A CA 1
ATOM 2462 C C . ASP A 1 314 ? -21.737 -10.381 25.820 1.00 92.94 314 ASP A C 1
ATOM 2464 O O . ASP A 1 314 ? -22.027 -9.264 26.257 1.00 92.94 314 ASP A O 1
ATOM 2468 N N . GLU A 1 315 ? -20.847 -11.170 26.431 1.00 95.62 315 GLU A N 1
ATOM 2469 C CA . GLU A 1 315 ? -20.183 -10.842 27.694 1.00 95.62 315 GLU A CA 1
ATOM 2470 C C . GLU A 1 315 ? -19.253 -9.621 27.553 1.00 95.62 315 GLU A C 1
ATOM 2472 O O . GLU A 1 315 ? -18.432 -9.528 26.637 1.00 95.62 315 GLU A O 1
ATOM 2477 N N . GLN A 1 316 ? -19.339 -8.680 28.501 1.00 95.06 316 GLN A N 1
ATOM 2478 C CA . GLN A 1 316 ? -18.446 -7.516 28.571 1.00 95.06 316 GLN A CA 1
ATOM 2479 C C . GLN A 1 316 ? -17.117 -7.867 29.254 1.00 95.06 316 GLN A C 1
ATOM 2481 O O . GLN A 1 316 ? -16.782 -7.341 30.315 1.00 95.06 316 GLN A O 1
ATOM 2486 N N . SER A 1 317 ? -16.356 -8.762 28.631 1.00 97.62 317 SER A N 1
ATOM 2487 C CA . SER A 1 317 ? -15.011 -9.162 29.049 1.00 97.62 317 SER A CA 1
ATOM 2488 C C . SER A 1 317 ? -14.040 -9.160 27.872 1.00 97.62 317 SER A C 1
ATOM 2490 O O . SER A 1 317 ? -14.449 -9.088 26.710 1.00 97.62 317 SER A O 1
ATOM 2492 N N . VAL A 1 318 ? -12.739 -9.238 28.157 1.00 97.88 318 VAL A N 1
ATOM 2493 C CA . VAL A 1 318 ? -11.700 -9.361 27.122 1.00 97.88 318 VAL A CA 1
ATOM 2494 C C . VAL A 1 318 ? -11.982 -10.569 26.224 1.00 97.88 318 VAL A C 1
ATOM 2496 O O . VAL A 1 318 ? -11.971 -10.443 24.994 1.00 97.88 318 VAL A O 1
ATOM 2499 N N . CYS A 1 319 ? -12.281 -11.725 26.823 1.00 97.06 319 CYS A N 1
ATOM 2500 C CA . CYS A 1 319 ? -12.610 -12.933 26.081 1.00 97.06 319 CYS A CA 1
ATOM 2501 C C . CYS A 1 319 ? -13.947 -12.827 25.336 1.00 97.06 319 CYS A C 1
ATOM 2503 O O . CYS A 1 319 ? -13.989 -13.205 24.167 1.00 97.06 319 CYS A O 1
ATOM 2505 N N . GLY A 1 320 ? -15.000 -12.264 25.943 1.00 97.75 320 GLY A N 1
ATOM 2506 C CA . GLY A 1 320 ? -16.301 -12.081 25.282 1.00 97.75 320 GLY A CA 1
ATOM 2507 C C . GLY A 1 320 ? -16.212 -11.206 24.026 1.00 97.75 320 GLY A C 1
ATOM 2508 O O . GLY A 1 320 ? -16.634 -11.611 22.941 1.00 97.75 320 GLY A O 1
ATOM 2509 N N . LEU A 1 321 ? -15.545 -10.050 24.120 1.00 98.00 321 LEU A N 1
ATOM 2510 C CA . LEU A 1 321 ? -15.297 -9.171 22.969 1.00 98.00 321 LEU A CA 1
ATOM 2511 C C . LEU A 1 321 ? -14.429 -9.841 21.895 1.00 98.00 321 LEU A C 1
ATOM 2513 O O . LEU A 1 321 ? -14.703 -9.721 20.698 1.00 98.00 321 LEU A O 1
ATOM 2517 N N . GLY A 1 322 ? -13.400 -10.584 22.312 1.00 96.75 322 GLY A N 1
ATOM 2518 C CA . GLY A 1 322 ? -12.590 -11.388 21.403 1.00 96.75 322 GLY A CA 1
ATOM 2519 C C . GLY A 1 322 ? -13.428 -12.430 20.655 1.00 96.75 322 GLY A C 1
ATOM 2520 O O . GLY A 1 322 ? -13.315 -12.539 19.435 1.00 96.75 322 GLY A O 1
ATOM 2521 N N . ASN A 1 323 ? -14.303 -13.149 21.357 1.00 96.56 323 ASN A N 1
ATOM 2522 C CA . ASN A 1 323 ? -15.175 -14.172 20.782 1.00 96.56 323 ASN A CA 1
ATOM 2523 C C . ASN A 1 323 ? -16.219 -13.571 19.829 1.00 96.56 323 ASN A C 1
ATOM 2525 O O . ASN A 1 323 ? -16.423 -14.111 18.746 1.00 96.56 323 ASN A O 1
ATOM 2529 N N . ARG A 1 324 ? -16.765 -12.386 20.130 1.00 97.06 324 ARG A N 1
ATOM 2530 C CA . ARG A 1 324 ? -17.623 -11.639 19.191 1.00 97.06 324 ARG A CA 1
ATOM 2531 C C . ARG A 1 324 ? -16.909 -11.290 17.890 1.00 97.06 324 ARG A C 1
ATOM 2533 O O . ARG A 1 324 ? -17.463 -11.464 16.808 1.00 97.06 324 ARG A O 1
ATOM 2540 N N . LYS A 1 325 ? -15.659 -10.821 17.969 1.00 95.94 325 LYS A N 1
ATOM 2541 C CA . LYS A 1 325 ? -14.841 -10.581 16.769 1.00 95.94 325 LYS A CA 1
ATOM 2542 C C . LYS A 1 325 ? -14.606 -11.874 15.984 1.00 95.94 325 LYS A C 1
ATOM 2544 O O . LYS A 1 325 ? -14.530 -11.836 14.758 1.00 95.94 325 LYS A O 1
ATOM 2549 N N . ASP A 1 326 ? -14.445 -13.000 16.671 1.00 94.69 326 ASP A N 1
ATOM 2550 C CA . ASP A 1 326 ? -14.219 -14.296 16.033 1.00 94.69 326 ASP A CA 1
ATOM 2551 C C . ASP A 1 326 ? -15.418 -14.759 15.202 1.00 94.69 326 ASP A C 1
ATOM 2553 O O . ASP A 1 326 ? -15.239 -15.176 14.059 1.00 94.69 326 ASP A O 1
ATOM 2557 N N . GLU A 1 327 ? -16.633 -14.609 15.730 1.00 95.50 327 GLU A N 1
ATOM 2558 C CA . GLU A 1 327 ? -17.871 -14.918 15.004 1.00 95.50 327 GLU A CA 1
ATOM 2559 C C . GLU A 1 327 ? -18.004 -14.103 13.716 1.00 95.50 327 GLU A C 1
ATOM 2561 O O . GLU A 1 327 ? -18.329 -14.654 12.665 1.00 95.50 327 GLU A O 1
ATOM 2566 N N . LEU A 1 328 ? -17.669 -12.809 13.761 1.00 94.38 328 LEU A N 1
ATOM 2567 C CA . LEU A 1 328 ? -17.678 -11.944 12.576 1.00 94.38 328 LEU A CA 1
ATOM 2568 C C . LEU A 1 328 ? -16.703 -12.427 11.491 1.00 94.38 328 LEU A C 1
ATOM 2570 O O . LEU A 1 328 ? -17.011 -12.344 10.300 1.00 94.38 328 LEU A O 1
ATOM 2574 N N . VAL A 1 329 ? -15.532 -12.943 11.882 1.00 93.44 329 VAL A N 1
ATOM 2575 C CA . VAL A 1 329 ? -14.560 -13.504 10.932 1.00 93.44 329 VAL A CA 1
ATOM 2576 C C . VAL A 1 329 ? -15.050 -14.831 10.361 1.00 93.44 329 VAL A C 1
ATOM 2578 O O . VAL A 1 329 ? -15.003 -15.004 9.146 1.00 93.44 329 VAL A O 1
ATOM 2581 N N . LYS A 1 330 ? -15.564 -15.737 11.199 1.00 93.75 330 LYS A N 1
ATOM 2582 C CA . LYS A 1 330 ? -16.139 -17.017 10.751 1.00 93.75 330 LYS A CA 1
ATOM 2583 C C . LYS A 1 330 ? -17.282 -16.810 9.764 1.00 93.75 330 LYS A C 1
ATOM 2585 O O . LYS A 1 330 ? -17.307 -17.441 8.711 1.00 93.75 330 LYS A O 1
ATOM 2590 N N . GLN A 1 331 ? -18.164 -15.849 10.037 1.00 92.69 331 GLN A N 1
ATOM 2591 C CA . GLN A 1 331 ? -19.219 -15.473 9.102 1.00 92.69 331 GLN A CA 1
ATOM 2592 C C . GLN A 1 331 ? -18.639 -14.990 7.766 1.00 92.69 331 GLN A C 1
ATOM 2594 O O . GLN A 1 331 ? -19.085 -15.417 6.708 1.00 92.69 331 GLN A O 1
ATOM 2599 N N . ALA A 1 332 ? -17.606 -14.143 7.784 1.00 89.81 332 ALA A N 1
ATOM 2600 C CA . ALA A 1 332 ? -16.976 -13.667 6.554 1.00 89.81 332 ALA A CA 1
ATOM 2601 C C . ALA A 1 332 ? -16.293 -14.779 5.738 1.00 89.81 332 ALA A C 1
ATOM 2603 O O . ALA A 1 332 ? -16.315 -14.723 4.506 1.00 89.81 332 ALA A O 1
ATOM 2604 N N . ILE A 1 333 ? -15.715 -15.783 6.404 1.00 90.00 333 ILE A N 1
ATOM 2605 C CA . ILE A 1 333 ? -15.174 -16.981 5.751 1.00 90.00 333 ILE A CA 1
ATOM 2606 C C . ILE A 1 333 ? -16.309 -17.770 5.088 1.00 90.00 333 ILE A C 1
ATOM 2608 O O . ILE A 1 333 ? -16.226 -18.055 3.894 1.00 90.00 333 ILE A O 1
ATOM 2612 N N . HIS A 1 334 ? -17.389 -18.048 5.824 1.00 90.62 334 HIS A N 1
ATOM 2613 C CA . HIS A 1 334 ? -18.564 -18.758 5.312 1.00 90.62 334 HIS A CA 1
ATOM 2614 C C . HIS A 1 334 ? -19.219 -18.037 4.119 1.00 90.62 334 HIS A C 1
ATOM 2616 O O . HIS A 1 334 ? -19.647 -18.675 3.161 1.00 90.62 334 HIS A O 1
ATOM 2622 N N . ASP A 1 335 ? -19.239 -16.703 4.133 1.00 89.69 335 ASP A N 1
ATOM 2623 C CA . ASP A 1 335 ? -19.772 -15.874 3.043 1.00 89.69 335 ASP A CA 1
ATOM 2624 C C . ASP A 1 335 ? -18.849 -15.809 1.806 1.00 89.69 335 ASP A C 1
ATOM 2626 O O . ASP A 1 335 ? -19.152 -15.095 0.849 1.00 89.69 335 ASP A O 1
ATOM 2630 N N . GLY A 1 336 ? -17.693 -16.482 1.819 1.00 86.25 336 GLY A N 1
ATOM 2631 C CA . GLY A 1 336 ? -16.747 -16.489 0.699 1.00 86.25 336 GLY A CA 1
ATOM 2632 C C . GLY A 1 336 ? -16.001 -15.166 0.491 1.00 86.25 336 GLY A C 1
ATOM 2633 O O . GLY A 1 336 ? -15.527 -14.894 -0.611 1.00 86.25 336 GLY A O 1
ATOM 2634 N N . ARG A 1 337 ? -15.869 -14.329 1.532 1.00 87.19 337 ARG A N 1
ATOM 2635 C CA . ARG A 1 337 ? -15.208 -13.004 1.462 1.00 87.19 337 ARG A CA 1
ATOM 2636 C C . ARG A 1 337 ? -13.680 -13.058 1.602 1.00 87.19 337 ARG A C 1
ATOM 2638 O O . ARG A 1 337 ? -13.040 -12.031 1.838 1.00 87.19 337 ARG A O 1
ATOM 2645 N N . VAL A 1 338 ? -13.091 -14.245 1.488 1.00 89.38 338 VAL A N 1
ATOM 2646 C CA . VAL A 1 338 ? -11.659 -14.487 1.675 1.00 89.38 338 VAL A CA 1
ATOM 2647 C C . VAL A 1 338 ? -11.031 -14.966 0.371 1.00 89.38 338 VAL A C 1
ATOM 2649 O O . VAL A 1 338 ? -11.478 -15.943 -0.224 1.00 89.38 338 VAL A O 1
ATOM 2652 N N . HIS A 1 339 ? -9.972 -14.282 -0.068 1.00 90.00 339 HIS A N 1
ATOM 2653 C CA . HIS A 1 339 ? -9.272 -14.580 -1.315 1.00 90.00 339 HIS A CA 1
ATOM 2654 C C . HIS A 1 339 ? -7.760 -14.638 -1.098 1.00 90.00 339 HIS A C 1
ATOM 2656 O O . HIS A 1 339 ? -7.222 -13.989 -0.203 1.00 90.00 339 HIS A O 1
ATOM 2662 N N . THR A 1 340 ? -7.056 -15.393 -1.937 1.00 94.81 340 THR A N 1
ATOM 2663 C CA . THR A 1 340 ? -5.587 -15.441 -1.951 1.00 94.81 340 THR A CA 1
ATOM 2664 C C . THR A 1 340 ? -4.998 -14.316 -2.790 1.00 94.81 340 THR A C 1
ATOM 2666 O O . THR A 1 340 ? -5.595 -13.926 -3.795 1.00 94.81 340 THR A O 1
ATOM 2669 N N . TYR A 1 341 ? -3.779 -13.881 -2.479 1.00 93.12 341 TYR A N 1
ATOM 2670 C CA . TYR A 1 341 ? -3.013 -13.017 -3.379 1.00 93.12 341 TYR A CA 1
ATOM 2671 C C . TYR A 1 341 ? -2.253 -13.846 -4.428 1.00 93.12 341 TYR A C 1
ATOM 2673 O O . TYR A 1 341 ? -1.384 -14.635 -4.049 1.00 93.12 341 TYR A O 1
ATOM 2681 N N . PRO A 1 342 ? -2.500 -13.662 -5.743 1.00 89.00 342 PRO A N 1
ATOM 2682 C CA . PRO A 1 342 ? -1.857 -14.473 -6.781 1.00 89.00 342 PRO A CA 1
ATOM 2683 C C . PRO A 1 342 ? -0.324 -14.451 -6.728 1.00 89.00 342 PRO A C 1
ATOM 2685 O O . PRO A 1 342 ? 0.299 -15.506 -6.827 1.00 89.00 342 PRO A O 1
ATOM 2688 N N . GLY A 1 343 ? 0.282 -13.279 -6.500 1.00 88.38 343 GLY A N 1
ATOM 2689 C CA . GLY A 1 343 ? 1.737 -13.136 -6.373 1.00 88.38 343 GLY A CA 1
ATOM 2690 C C . GLY A 1 343 ? 2.320 -13.880 -5.168 1.00 88.38 343 GLY A C 1
ATOM 2691 O O . GLY A 1 343 ? 3.374 -14.503 -5.278 1.00 88.38 343 GLY A O 1
ATOM 2692 N N . ALA A 1 344 ? 1.599 -13.908 -4.043 1.00 94.38 344 ALA A N 1
ATOM 2693 C CA . ALA A 1 344 ? 2.003 -14.666 -2.859 1.00 94.38 344 ALA A CA 1
ATOM 2694 C C . ALA A 1 344 ? 1.956 -16.178 -3.117 1.00 94.38 344 ALA A C 1
ATOM 2696 O O . ALA A 1 344 ? 2.919 -16.886 -2.833 1.00 94.38 344 ALA A O 1
ATOM 2697 N N . ILE A 1 345 ? 0.882 -16.676 -3.737 1.00 95.44 345 ILE A N 1
ATOM 2698 C CA . ILE A 1 345 ? 0.764 -18.102 -4.078 1.00 95.44 345 ILE A CA 1
ATOM 2699 C C . ILE A 1 345 ? 1.803 -18.515 -5.128 1.00 95.44 345 ILE A C 1
ATOM 2701 O O . ILE A 1 345 ? 2.376 -19.605 -5.033 1.00 95.44 345 ILE A O 1
ATOM 2705 N N . ALA A 1 346 ? 2.089 -17.649 -6.104 1.00 89.44 346 ALA A N 1
ATOM 2706 C CA . ALA A 1 346 ? 3.168 -17.864 -7.062 1.00 89.44 346 ALA A CA 1
ATOM 2707 C C . ALA A 1 346 ? 4.524 -17.994 -6.352 1.00 89.44 346 ALA A C 1
ATOM 2709 O O . ALA A 1 346 ? 5.271 -18.927 -6.647 1.00 89.44 346 ALA A O 1
ATOM 2710 N N . MET A 1 347 ? 4.803 -17.135 -5.366 1.00 91.69 347 MET A N 1
ATOM 2711 C CA . MET A 1 347 ? 6.020 -17.212 -4.558 1.00 91.69 347 MET A CA 1
ATOM 2712 C C . MET A 1 347 ? 6.097 -18.503 -3.736 1.00 91.69 347 MET A C 1
ATOM 2714 O O . MET A 1 347 ? 7.134 -19.158 -3.769 1.00 91.69 347 MET A O 1
ATOM 2718 N N . VAL A 1 348 ? 5.027 -18.918 -3.048 1.00 95.25 348 VAL A N 1
ATOM 2719 C CA . VAL A 1 348 ? 5.021 -20.181 -2.278 1.00 95.25 348 VAL A CA 1
ATOM 2720 C C . VAL A 1 348 ? 5.355 -21.364 -3.189 1.00 95.25 348 VAL A C 1
ATOM 2722 O O . VAL A 1 348 ? 6.244 -22.160 -2.888 1.00 95.25 348 VAL A O 1
ATOM 2725 N N . ARG A 1 349 ? 4.696 -21.461 -4.350 1.00 93.06 349 ARG A N 1
ATOM 2726 C CA . ARG A 1 349 ? 4.962 -22.527 -5.331 1.00 93.06 349 ARG A CA 1
ATOM 2727 C C . ARG A 1 349 ? 6.391 -22.472 -5.862 1.00 93.06 349 ARG A C 1
ATOM 2729 O O . ARG A 1 349 ? 7.015 -23.516 -6.029 1.00 93.06 349 ARG A O 1
ATOM 2736 N N . TRP A 1 350 ? 6.902 -21.275 -6.127 1.00 89.75 350 TRP A N 1
ATOM 2737 C CA . TRP A 1 350 ? 8.268 -21.065 -6.590 1.00 89.75 350 TRP A CA 1
ATOM 2738 C C . TRP A 1 350 ? 9.306 -21.519 -5.556 1.00 89.75 350 TRP A C 1
ATOM 2740 O O . TRP A 1 350 ? 10.183 -22.316 -5.880 1.00 89.75 350 TRP A O 1
ATOM 2750 N N . VAL A 1 351 ? 9.150 -21.112 -4.294 1.00 91.56 351 VAL A N 1
ATOM 2751 C CA . VAL A 1 351 ? 10.003 -21.525 -3.168 1.00 91.56 351 VAL A CA 1
ATOM 2752 C C . VAL A 1 351 ? 10.018 -23.048 -3.014 1.00 91.56 351 VAL A C 1
ATOM 2754 O O . VAL A 1 351 ? 11.092 -23.638 -2.897 1.00 91.56 351 VAL A O 1
ATOM 2757 N N . ARG A 1 352 ? 8.857 -23.709 -3.126 1.00 91.81 352 ARG A N 1
ATOM 2758 C CA . ARG A 1 352 ? 8.782 -25.180 -3.114 1.00 91.81 352 ARG A CA 1
ATOM 2759 C C . ARG A 1 352 ? 9.536 -25.823 -4.279 1.00 91.81 352 ARG A C 1
ATOM 2761 O O . ARG A 1 352 ? 10.205 -26.833 -4.081 1.00 91.81 352 ARG A O 1
ATOM 2768 N N . ARG A 1 353 ? 9.475 -25.251 -5.491 1.00 90.44 353 ARG A N 1
ATOM 2769 C CA . ARG A 1 353 ? 10.244 -25.754 -6.651 1.00 90.44 353 ARG A CA 1
ATOM 2770 C C . ARG A 1 353 ? 11.756 -25.661 -6.446 1.00 90.44 353 ARG A C 1
ATOM 2772 O O . ARG A 1 353 ? 12.482 -26.474 -7.007 1.00 90.44 353 ARG A O 1
ATOM 2779 N N . LEU A 1 354 ? 12.224 -24.718 -5.629 1.00 87.75 354 LEU A N 1
ATOM 2780 C CA . LEU A 1 354 ? 13.631 -24.620 -5.233 1.00 87.75 354 LEU A CA 1
ATOM 2781 C C . LEU A 1 354 ? 14.041 -25.665 -4.180 1.00 87.75 354 LEU A C 1
ATOM 2783 O O . LEU A 1 354 ? 15.216 -25.731 -3.830 1.00 87.75 354 LEU A O 1
ATOM 2787 N N . GLY A 1 355 ? 13.106 -26.476 -3.674 1.00 91.25 355 GLY A N 1
ATOM 2788 C CA . GLY A 1 355 ? 13.360 -27.468 -2.627 1.00 91.25 355 GLY A CA 1
ATOM 2789 C C . GLY A 1 355 ? 13.394 -26.889 -1.212 1.00 91.25 355 GLY A C 1
ATOM 2790 O O . GLY A 1 355 ? 13.820 -27.577 -0.288 1.00 91.25 355 GLY A O 1
ATOM 2791 N N . LEU A 1 356 ? 12.961 -25.638 -1.035 1.00 94.62 356 LEU A N 1
ATOM 2792 C CA . LEU A 1 356 ? 12.834 -25.011 0.278 1.00 94.62 356 LEU A CA 1
ATOM 2793 C C . LEU A 1 356 ? 11.532 -25.449 0.950 1.00 94.62 356 LEU A C 1
ATOM 2795 O O . LEU A 1 356 ? 10.492 -25.560 0.294 1.00 94.62 356 LEU A O 1
ATOM 2799 N N . LYS A 1 357 ? 11.587 -25.638 2.267 1.00 98.06 357 LYS A N 1
ATOM 2800 C CA . LYS A 1 357 ? 10.406 -25.937 3.080 1.00 98.06 357 LYS A CA 1
ATOM 2801 C C . LYS A 1 357 ? 9.588 -24.672 3.318 1.00 98.06 357 LYS A C 1
ATOM 2803 O O . LYS A 1 357 ? 10.135 -23.570 3.395 1.00 98.06 357 LYS A O 1
ATOM 2808 N N . VAL A 1 358 ? 8.279 -24.816 3.458 1.00 98.06 358 VAL A N 1
ATOM 2809 C CA . VAL A 1 358 ? 7.378 -23.681 3.668 1.00 98.06 358 VAL A CA 1
ATOM 2810 C C . VAL A 1 358 ? 6.429 -23.918 4.830 1.00 98.06 358 VAL A C 1
ATOM 2812 O O . VAL A 1 358 ? 5.819 -24.978 4.954 1.00 98.06 358 VAL A O 1
ATOM 2815 N N . ALA A 1 359 ? 6.282 -22.902 5.676 1.00 98.56 359 ALA A N 1
ATOM 2816 C CA . ALA A 1 359 ? 5.306 -22.893 6.757 1.00 98.56 359 ALA A CA 1
ATOM 2817 C C . ALA A 1 359 ? 4.371 -21.700 6.621 1.00 98.56 359 ALA A C 1
ATOM 2819 O O . ALA A 1 359 ? 4.764 -20.642 6.128 1.00 98.56 359 ALA A O 1
ATOM 2820 N N . VAL A 1 360 ? 3.149 -21.878 7.109 1.00 98.44 360 VAL A N 1
ATOM 2821 C CA . VAL A 1 360 ? 2.223 -20.780 7.378 1.00 98.44 360 VAL A CA 1
ATOM 2822 C C . VAL A 1 360 ? 2.150 -20.542 8.881 1.00 98.44 360 VAL A C 1
ATOM 2824 O O . VAL A 1 360 ? 2.003 -21.482 9.668 1.00 98.44 360 VAL A O 1
ATOM 2827 N N . VAL A 1 361 ? 2.272 -19.279 9.272 1.00 97.94 361 VAL A N 1
ATOM 2828 C CA . VAL A 1 361 ? 2.249 -18.816 10.658 1.00 97.94 361 VAL A CA 1
ATOM 2829 C C . VAL A 1 361 ? 1.116 -17.804 10.803 1.00 97.94 361 VAL A C 1
ATOM 2831 O O . VAL A 1 361 ? 0.962 -16.930 9.965 1.00 97.94 361 VAL A O 1
ATOM 2834 N N . SER A 1 362 ? 0.277 -17.917 11.828 1.00 95.50 362 SER A N 1
ATOM 2835 C CA . SER A 1 362 ? -0.799 -16.950 12.079 1.00 95.50 362 SER A CA 1
ATOM 2836 C C . SER A 1 362 ? -1.121 -16.874 13.566 1.00 95.50 362 SER A C 1
ATOM 2838 O O . SER A 1 362 ? -1.169 -17.887 14.258 1.00 95.50 362 SER A O 1
ATOM 2840 N N . SER A 1 363 ? -1.425 -15.674 14.061 1.00 90.38 363 SER A N 1
ATOM 2841 C CA . SER A 1 363 ? -1.941 -15.477 15.425 1.00 90.38 363 SER A CA 1
ATOM 2842 C C . SER A 1 363 ? -3.422 -15.889 15.570 1.00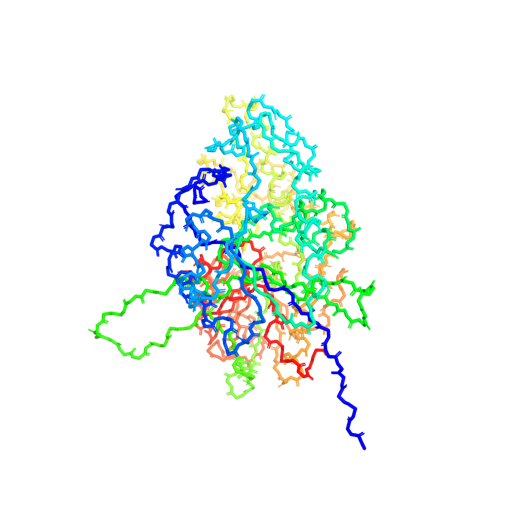 90.38 363 SER A C 1
ATOM 2844 O O . SER A 1 363 ? -3.979 -15.831 16.668 1.00 90.38 363 SER A O 1
ATOM 2846 N N . SER A 1 364 ? -4.099 -16.259 14.474 1.00 91.38 364 SER A N 1
ATOM 2847 C CA . SER A 1 364 ? -5.534 -16.560 14.439 1.00 91.38 364 SER A CA 1
ATOM 2848 C C . SER A 1 364 ? -5.822 -18.055 14.572 1.00 91.38 364 SER A C 1
ATOM 2850 O O . SER A 1 364 ? -5.190 -18.886 13.922 1.00 91.38 364 SER A O 1
ATOM 2852 N N . ARG A 1 365 ? -6.861 -18.399 15.343 1.00 91.25 365 ARG A N 1
ATOM 2853 C CA . ARG A 1 365 ? -7.423 -19.764 15.417 1.00 91.25 365 ARG A CA 1
ATOM 2854 C C . ARG A 1 365 ? -8.159 -20.167 14.130 1.00 91.25 365 ARG A C 1
ATOM 2856 O O . ARG A 1 365 ? -8.393 -21.344 13.892 1.00 91.25 365 ARG A O 1
ATOM 2863 N N . ASN A 1 366 ? -8.460 -19.202 13.258 1.00 93.94 366 ASN A N 1
ATOM 2864 C CA . ASN A 1 366 ? -9.180 -19.438 12.000 1.00 93.94 366 ASN A CA 1
ATOM 2865 C C . ASN A 1 366 ? -8.257 -19.840 10.833 1.00 93.94 366 ASN A C 1
ATOM 2867 O O . ASN A 1 366 ? -8.740 -20.045 9.722 1.00 93.94 366 ASN A O 1
ATOM 2871 N N . CYS A 1 367 ? -6.942 -19.967 11.060 1.00 95.62 367 CYS A N 1
ATOM 2872 C CA . CYS A 1 367 ? -5.953 -20.283 10.023 1.00 95.62 367 CYS A CA 1
ATOM 2873 C C . CYS A 1 367 ? -6.332 -21.536 9.214 1.00 95.62 367 CYS A C 1
ATOM 2875 O O . CYS A 1 367 ? -6.445 -21.478 7.992 1.00 95.62 367 CYS A O 1
ATOM 2877 N N . ALA A 1 368 ? -6.631 -22.647 9.893 1.00 95.62 368 ALA A N 1
ATOM 2878 C CA . ALA A 1 368 ? -7.026 -23.905 9.256 1.00 95.62 368 ALA A CA 1
ATOM 2879 C C . ALA A 1 368 ? -8.280 -23.783 8.371 1.00 95.62 368 ALA A C 1
ATOM 2881 O O . ALA A 1 368 ? -8.403 -24.435 7.337 1.00 95.62 368 ALA A O 1
ATOM 2882 N N . GLU A 1 369 ? -9.250 -22.974 8.790 1.00 95.12 369 GLU A N 1
ATOM 2883 C CA . GLU A 1 369 ? -10.487 -22.761 8.042 1.00 95.12 369 GLU A CA 1
ATOM 2884 C C . GLU A 1 369 ? -10.247 -21.887 6.808 1.00 95.12 369 GLU A C 1
ATOM 2886 O O . GLU A 1 369 ? -10.697 -22.232 5.718 1.00 95.12 369 GLU A O 1
ATOM 2891 N N . ILE A 1 370 ? -9.454 -20.820 6.952 1.00 96.06 370 ILE A N 1
ATOM 2892 C CA . ILE A 1 370 ? -9.055 -19.937 5.850 1.00 96.06 370 ILE A CA 1
ATOM 2893 C C . ILE A 1 370 ? -8.286 -20.717 4.779 1.00 96.06 370 ILE A C 1
ATOM 2895 O O . ILE A 1 370 ? -8.598 -20.589 3.594 1.00 96.06 370 ILE A O 1
ATOM 2899 N N . LEU A 1 371 ? -7.314 -21.547 5.170 1.00 96.88 371 LEU A N 1
ATOM 2900 C CA . LEU A 1 371 ? -6.521 -22.355 4.235 1.00 96.88 371 LEU A CA 1
ATOM 2901 C C . LEU A 1 371 ? -7.392 -23.329 3.429 1.00 96.88 371 LEU A C 1
ATOM 2903 O O . LEU A 1 371 ? -7.193 -23.468 2.220 1.00 96.88 371 LEU A O 1
ATOM 2907 N N . ARG A 1 372 ? -8.386 -23.959 4.074 1.00 95.44 372 ARG A N 1
ATOM 2908 C CA . ARG A 1 372 ? -9.358 -24.846 3.412 1.00 95.44 372 ARG A CA 1
ATOM 2909 C C . ARG A 1 372 ? -10.281 -24.084 2.474 1.00 95.44 372 ARG A C 1
ATOM 2911 O O . ARG A 1 372 ? -10.427 -24.476 1.321 1.00 95.44 372 ARG A O 1
ATOM 2918 N N . ALA A 1 373 ? -10.854 -22.974 2.939 1.00 92.88 373 ALA A N 1
ATOM 2919 C CA . ALA A 1 373 ? -11.753 -22.140 2.144 1.00 92.88 373 ALA A CA 1
ATOM 2920 C C . ALA A 1 373 ? -11.069 -21.560 0.894 1.00 92.88 373 ALA A C 1
ATOM 2922 O O . ALA A 1 373 ? -11.711 -21.360 -0.134 1.00 92.88 373 ALA A O 1
ATOM 2923 N N . THR A 1 374 ? -9.760 -21.314 0.969 1.00 94.56 374 THR A N 1
ATOM 2924 C CA . THR A 1 374 ? -8.959 -20.776 -0.140 1.00 94.56 374 THR A CA 1
ATOM 2925 C C . THR A 1 374 ? -8.241 -21.837 -0.977 1.00 94.56 374 THR A C 1
ATOM 2927 O O . THR A 1 374 ? -7.658 -21.502 -2.006 1.00 94.56 374 THR A O 1
ATOM 2930 N N . GLY A 1 375 ? -8.292 -23.112 -0.577 1.00 96.00 375 GLY A N 1
ATOM 2931 C CA . GLY A 1 375 ? -7.703 -24.225 -1.326 1.00 96.00 375 GLY A CA 1
ATOM 2932 C C . GLY A 1 375 ? -6.171 -24.239 -1.356 1.00 96.00 375 GLY A C 1
ATOM 2933 O O . GLY A 1 375 ? -5.590 -24.724 -2.327 1.00 96.00 375 GLY A O 1
ATOM 2934 N N . ILE A 1 376 ? -5.507 -23.693 -0.330 1.00 97.06 376 ILE A N 1
ATOM 2935 C CA . ILE A 1 376 ? -4.034 -23.609 -0.259 1.00 97.06 376 ILE A CA 1
ATOM 2936 C C . ILE A 1 376 ? -3.417 -24.407 0.896 1.00 97.06 376 ILE A C 1
ATOM 2938 O O . ILE A 1 376 ? -2.208 -24.332 1.086 1.00 97.06 376 ILE A O 1
ATOM 2942 N N . GLU A 1 377 ? -4.215 -25.162 1.659 1.00 96.19 377 GLU A N 1
ATOM 2943 C CA . GLU A 1 377 ? -3.735 -25.934 2.819 1.00 96.19 377 GLU A CA 1
ATOM 2944 C C . GLU A 1 377 ? -2.563 -26.864 2.463 1.00 96.19 377 GLU A C 1
ATOM 2946 O O . GLU A 1 377 ? -1.530 -26.833 3.124 1.00 96.19 377 GLU A O 1
ATOM 2951 N N . GLU A 1 378 ? -2.670 -27.580 1.343 1.00 95.94 378 GLU A N 1
ATOM 2952 C CA . GLU A 1 378 ? -1.666 -28.539 0.853 1.00 95.94 378 GLU A CA 1
ATOM 2953 C C . GLU A 1 378 ? -0.346 -27.897 0.379 1.00 95.94 378 GLU A C 1
ATOM 2955 O O . GLU A 1 378 ? 0.586 -28.594 -0.021 1.00 95.94 378 GLU A O 1
ATOM 2960 N N . LEU A 1 379 ? -0.240 -26.562 0.367 1.00 96.94 379 LEU A N 1
ATOM 2961 C CA . LEU A 1 379 ? 1.001 -25.886 -0.015 1.00 96.94 379 LEU A CA 1
ATOM 2962 C C . LEU A 1 379 ? 2.030 -25.835 1.119 1.00 96.94 379 LEU A C 1
ATOM 2964 O O . LEU A 1 379 ? 3.183 -25.506 0.840 1.00 96.94 379 LEU A O 1
ATOM 2968 N N . PHE A 1 380 ? 1.653 -26.125 2.365 1.00 98.19 380 PHE A N 1
ATOM 2969 C CA . PHE A 1 380 ? 2.500 -25.892 3.536 1.00 98.19 380 PHE A CA 1
ATOM 2970 C C . PHE A 1 380 ? 2.961 -27.195 4.188 1.00 98.19 380 PHE A C 1
ATOM 2972 O O . PHE A 1 380 ? 2.159 -28.082 4.456 1.00 98.19 380 PHE A O 1
ATOM 2979 N N . ASP A 1 381 ? 4.257 -27.286 4.494 1.00 97.94 381 ASP A N 1
ATOM 2980 C CA . ASP A 1 381 ? 4.840 -28.437 5.195 1.00 97.94 381 ASP A CA 1
ATOM 2981 C C . ASP A 1 381 ? 4.572 -28.363 6.710 1.00 97.94 381 ASP A C 1
ATOM 2983 O O . ASP A 1 381 ? 4.561 -29.380 7.403 1.00 97.94 381 ASP A O 1
ATOM 2987 N N . ALA A 1 382 ? 4.329 -27.156 7.234 1.00 97.56 382 ALA A N 1
ATOM 2988 C CA . ALA A 1 382 ? 3.912 -26.933 8.613 1.00 97.56 382 ALA A CA 1
ATOM 2989 C C . ALA A 1 382 ? 2.928 -25.759 8.742 1.00 97.56 382 ALA A C 1
ATOM 2991 O O . ALA A 1 382 ? 3.008 -24.761 8.025 1.00 97.56 382 ALA A O 1
ATOM 2992 N N . ARG A 1 383 ? 2.031 -25.863 9.727 1.00 97.56 383 ARG A N 1
ATOM 2993 C CA . ARG A 1 383 ? 1.134 -24.791 10.174 1.00 97.56 383 ARG A CA 1
ATOM 2994 C C . ARG A 1 383 ? 1.392 -24.493 11.647 1.00 97.56 383 ARG A C 1
ATOM 2996 O O . ARG A 1 383 ? 1.400 -25.415 12.464 1.00 97.56 383 ARG A O 1
ATOM 3003 N N . VAL A 1 384 ? 1.576 -23.218 11.974 1.00 96.88 384 VAL A N 1
ATOM 3004 C CA . VAL A 1 384 ? 1.602 -22.705 13.350 1.00 96.88 384 VAL A CA 1
ATOM 3005 C C . VAL A 1 384 ? 0.535 -21.627 13.457 1.00 96.88 384 VAL A C 1
ATOM 3007 O O . VAL A 1 384 ? 0.682 -20.540 12.912 1.00 96.88 384 VAL A O 1
ATOM 3010 N N . ASP A 1 385 ? -0.577 -21.953 14.101 1.00 94.94 385 ASP A N 1
ATOM 3011 C CA . ASP A 1 385 ? -1.749 -21.088 14.199 1.00 94.94 385 ASP A CA 1
ATOM 3012 C C . ASP A 1 385 ? -2.129 -20.799 15.659 1.00 94.94 385 ASP A C 1
ATOM 3014 O O . ASP A 1 385 ? -1.457 -21.239 16.595 1.00 94.94 385 ASP A O 1
ATOM 3018 N N . GLY A 1 386 ? -3.226 -20.066 15.865 1.00 89.75 386 GLY A N 1
ATOM 3019 C CA . GLY A 1 386 ? -3.710 -19.726 17.201 1.00 89.75 386 GLY A CA 1
ATOM 3020 C C . GLY A 1 386 ? -4.054 -20.935 18.085 1.00 89.75 386 GLY A C 1
ATOM 3021 O O . GLY A 1 386 ? -4.004 -20.802 19.304 1.00 89.75 386 GLY A O 1
ATOM 3022 N N . GLU A 1 387 ? -4.370 -22.103 17.509 1.00 91.88 387 GLU A N 1
ATOM 3023 C CA . GLU A 1 387 ? -4.587 -23.331 18.291 1.00 91.88 387 GLU A CA 1
ATOM 3024 C C . GLU A 1 387 ? -3.254 -23.870 18.820 1.00 91.88 387 GLU A C 1
ATOM 3026 O O . GLU A 1 387 ? -3.146 -24.221 19.993 1.00 91.88 387 GLU A O 1
ATOM 3031 N N . VAL A 1 388 ? -2.211 -23.880 17.980 1.00 92.62 388 VAL A N 1
ATOM 3032 C CA . VAL A 1 388 ? -0.852 -24.273 18.392 1.00 92.62 388 VAL A CA 1
ATOM 3033 C C . VAL A 1 388 ? -0.310 -23.330 19.467 1.00 92.62 388 VAL A C 1
ATOM 3035 O O . VAL A 1 388 ? 0.276 -23.791 20.446 1.00 92.62 388 VAL A O 1
ATOM 3038 N N . VAL A 1 389 ? -0.533 -22.021 19.308 1.00 90.31 389 VAL A N 1
ATOM 3039 C CA . VAL A 1 389 ? -0.141 -20.995 20.288 1.00 90.31 389 VAL A CA 1
ATOM 3040 C C . VAL A 1 389 ? -0.749 -21.275 21.659 1.00 90.31 389 VAL A C 1
ATOM 3042 O O . VAL A 1 389 ? -0.032 -21.244 22.656 1.00 90.31 389 VAL A O 1
ATOM 3045 N N . GLU A 1 390 ? -2.046 -21.582 21.713 1.00 88.50 390 GLU A N 1
ATOM 3046 C CA . GLU A 1 390 ? -2.737 -21.883 22.968 1.00 88.50 390 GLU A CA 1
ATOM 3047 C C . GLU A 1 390 ? -2.270 -23.209 23.576 1.00 88.50 390 GLU A C 1
ATOM 3049 O O . GLU A 1 390 ? -1.922 -23.255 24.753 1.00 88.50 390 GLU A O 1
ATOM 3054 N N . GLN A 1 391 ? -2.198 -24.277 22.776 1.00 91.38 391 GLN A N 1
ATOM 3055 C CA . GLN A 1 391 ? -1.794 -25.605 23.251 1.00 91.38 391 GLN A CA 1
ATOM 3056 C C . GLN A 1 391 ? -0.390 -25.606 23.865 1.00 91.38 391 GLN A C 1
ATOM 3058 O O . GLN A 1 391 ? -0.148 -26.266 24.877 1.00 91.38 391 GLN A O 1
ATOM 3063 N N . LEU A 1 392 ? 0.536 -24.867 23.256 1.00 91.94 392 LEU A N 1
ATOM 3064 C CA . LEU A 1 392 ? 1.942 -24.831 23.652 1.00 91.94 392 LEU A CA 1
ATOM 3065 C C . LEU A 1 392 ? 2.303 -23.611 24.506 1.00 91.94 392 LEU A C 1
ATOM 3067 O O . LEU A 1 392 ? 3.457 -23.481 24.902 1.00 91.94 392 LEU A O 1
ATOM 3071 N N . HIS A 1 393 ? 1.333 -22.744 24.812 1.00 91.69 393 HIS A N 1
ATOM 3072 C CA . HIS A 1 393 ? 1.532 -21.500 25.562 1.00 91.69 393 HIS A CA 1
ATOM 3073 C C . HIS A 1 393 ? 2.651 -20.622 24.976 1.00 91.69 393 HIS A C 1
ATOM 3075 O O . HIS A 1 393 ? 3.441 -20.026 25.710 1.00 91.69 393 HIS A O 1
ATOM 3081 N N . LEU A 1 394 ? 2.730 -20.555 23.643 1.00 91.50 394 LEU A N 1
ATOM 3082 C CA . LEU A 1 394 ? 3.752 -19.760 22.966 1.00 91.50 394 LEU A CA 1
ATOM 3083 C C . LEU A 1 394 ? 3.439 -18.265 23.126 1.00 91.50 394 LEU A C 1
ATOM 3085 O O . LEU A 1 394 ? 2.315 -17.843 22.841 1.00 91.50 394 LEU A O 1
ATOM 3089 N N . PRO A 1 395 ? 4.414 -17.434 23.521 1.00 92.19 395 PRO A N 1
ATOM 3090 C CA . PRO A 1 395 ? 4.284 -15.989 23.423 1.00 92.19 395 PRO A CA 1
ATOM 3091 C C . PRO A 1 395 ? 3.916 -15.550 21.996 1.00 92.19 395 PRO A C 1
ATOM 3093 O O . PRO A 1 395 ? 4.536 -15.951 21.009 1.00 92.19 395 PRO A O 1
ATOM 3096 N N . GLY A 1 396 ? 2.877 -14.724 21.873 1.00 87.12 396 GLY A N 1
ATOM 3097 C CA . GLY A 1 396 ? 2.451 -14.176 20.588 1.00 87.12 396 GLY A CA 1
ATOM 3098 C C . GLY A 1 396 ? 3.350 -13.043 20.087 1.00 87.12 396 GLY A C 1
ATOM 3099 O O . GLY A 1 396 ? 4.144 -12.467 20.832 1.00 87.12 396 GLY A O 1
ATOM 3100 N N . LYS A 1 397 ? 3.173 -12.664 18.816 1.00 91.00 397 LYS A N 1
ATOM 3101 C CA . LYS A 1 397 ? 3.859 -11.512 18.206 1.00 91.00 397 LYS A CA 1
ATOM 3102 C C . LYS A 1 397 ? 3.645 -10.246 19.069 1.00 91.00 397 LYS A C 1
ATOM 3104 O O . LYS A 1 397 ? 2.508 -9.985 19.470 1.00 91.00 397 LYS A O 1
ATOM 3109 N N . PRO A 1 398 ? 4.692 -9.445 19.357 1.00 93.50 398 PRO A N 1
ATOM 3110 C CA . PRO A 1 398 ? 5.989 -9.397 18.675 1.00 93.50 398 PRO A CA 1
ATOM 3111 C C . PRO A 1 398 ? 7.068 -10.347 19.217 1.00 93.50 398 PRO A C 1
ATOM 3113 O O . PRO A 1 398 ? 8.215 -10.259 18.783 1.00 93.50 398 PRO A O 1
ATOM 3116 N N . ALA A 1 399 ? 6.744 -11.247 20.150 1.00 95.31 399 ALA A N 1
ATOM 3117 C CA . ALA A 1 399 ? 7.683 -12.291 20.542 1.00 95.31 399 ALA A CA 1
ATOM 3118 C C . ALA A 1 399 ? 7.921 -13.271 19.368 1.00 95.31 399 ALA A C 1
ATOM 3120 O O . ALA A 1 399 ? 6.997 -13.537 18.588 1.00 95.31 399 ALA A O 1
ATOM 3121 N N . PRO A 1 400 ? 9.151 -13.787 19.194 1.00 97.25 400 PRO A N 1
ATOM 3122 C CA . PRO A 1 400 ? 9.528 -14.586 18.028 1.00 97.25 400 PRO A CA 1
ATOM 3123 C C . PRO A 1 400 ? 9.040 -16.041 18.073 1.00 97.25 400 PRO A C 1
ATOM 3125 O O . PRO A 1 400 ? 9.182 -16.755 17.083 1.00 97.25 400 PRO A O 1
ATOM 3128 N N . ASP A 1 401 ? 8.481 -16.494 19.195 1.00 97.44 401 ASP A N 1
ATOM 3129 C CA . ASP A 1 401 ? 8.257 -17.901 19.536 1.00 97.44 401 ASP A CA 1
ATOM 3130 C C . ASP A 1 401 ? 7.435 -18.669 18.496 1.00 97.44 401 ASP A C 1
ATOM 3132 O O . ASP A 1 401 ? 7.769 -19.801 18.156 1.00 97.44 401 ASP A O 1
ATOM 3136 N N . THR A 1 402 ? 6.408 -18.045 17.915 1.00 96.25 402 THR A N 1
ATOM 3137 C CA . THR A 1 402 ? 5.608 -18.671 16.844 1.00 96.25 402 THR A CA 1
ATOM 3138 C C . THR A 1 402 ? 6.421 -18.957 15.582 1.00 96.25 402 THR A C 1
ATOM 3140 O O . THR A 1 402 ? 6.288 -20.032 14.993 1.00 96.25 402 THR A O 1
ATOM 3143 N N . TYR A 1 403 ? 7.305 -18.039 15.187 1.00 98.19 403 TYR A N 1
ATOM 3144 C CA . TYR A 1 403 ? 8.206 -18.248 14.058 1.00 98.19 403 TYR A CA 1
ATOM 3145 C C . TYR A 1 403 ? 9.331 -19.221 14.401 1.00 98.19 403 TYR A C 1
ATOM 3147 O O . TYR A 1 403 ? 9.666 -20.065 13.573 1.00 98.19 403 TYR A O 1
ATOM 3155 N N . LEU A 1 404 ? 9.903 -19.142 15.606 1.00 98.25 404 LEU A N 1
ATOM 3156 C CA . LEU A 1 404 ? 10.944 -20.072 16.055 1.00 98.25 404 LEU A CA 1
ATOM 3157 C C . LEU A 1 404 ? 10.425 -21.512 16.068 1.00 98.25 404 LEU A C 1
ATOM 3159 O O . LEU A 1 404 ? 11.069 -22.402 15.519 1.00 98.25 404 LEU A O 1
ATOM 3163 N N . TRP A 1 405 ? 9.217 -21.716 16.592 1.00 97.94 405 TRP A N 1
ATOM 3164 C CA . TRP A 1 405 ? 8.549 -23.012 16.591 1.00 97.94 405 TRP A CA 1
ATOM 3165 C C . TRP A 1 405 ? 8.259 -23.521 15.174 1.00 97.94 405 TRP A C 1
ATOM 3167 O O . TRP A 1 405 ? 8.450 -24.697 14.869 1.00 97.94 405 TRP A O 1
ATOM 3177 N N . ALA A 1 406 ? 7.821 -22.643 14.270 1.00 98.00 406 ALA A N 1
ATOM 3178 C CA . ALA A 1 406 ? 7.628 -23.007 12.870 1.00 98.00 406 ALA A CA 1
ATOM 3179 C C . ALA A 1 406 ? 8.950 -23.404 12.187 1.00 98.00 406 ALA A C 1
ATOM 3181 O O . ALA A 1 406 ? 8.970 -24.377 11.438 1.00 98.00 406 ALA A O 1
ATOM 3182 N N . ALA A 1 407 ? 10.053 -22.704 12.467 1.00 98.06 407 ALA A N 1
ATOM 3183 C CA . ALA A 1 407 ? 11.369 -23.028 11.918 1.00 98.06 407 ALA A CA 1
ATOM 3184 C C . ALA A 1 407 ? 11.878 -24.383 12.430 1.00 98.06 407 ALA A C 1
ATOM 3186 O O . ALA A 1 407 ? 12.351 -25.198 11.639 1.00 98.06 407 ALA A O 1
ATOM 3187 N N . GLU A 1 408 ? 11.685 -24.666 13.721 1.00 97.56 408 GLU A N 1
ATOM 3188 C CA . GLU A 1 408 ? 11.997 -25.961 14.332 1.00 97.56 408 GLU A CA 1
ATOM 3189 C C . GLU A 1 408 ? 11.220 -27.108 13.670 1.00 97.56 408 GLU A C 1
ATOM 3191 O O . GLU A 1 408 ? 11.809 -28.120 13.297 1.00 97.56 408 GLU A O 1
ATOM 3196 N N . ARG A 1 409 ? 9.912 -26.939 13.422 1.00 97.69 409 ARG A N 1
ATOM 3197 C CA . ARG A 1 409 ? 9.084 -27.945 12.718 1.00 97.69 409 ARG A CA 1
ATOM 3198 C C . ARG A 1 409 ? 9.543 -28.205 11.288 1.00 97.69 409 ARG A C 1
ATOM 3200 O O . ARG A 1 409 ? 9.315 -29.290 10.760 1.00 97.69 409 ARG A O 1
ATOM 3207 N N . LEU A 1 410 ? 10.159 -27.208 10.660 1.00 97.75 410 LEU A N 1
ATOM 3208 C CA . LEU A 1 410 ? 10.758 -27.342 9.341 1.00 97.75 410 LEU A CA 1
ATOM 3209 C C . LEU A 1 410 ? 12.211 -27.823 9.397 1.00 97.75 410 LEU A C 1
ATOM 3211 O O . LEU A 1 410 ? 12.813 -27.965 8.337 1.00 97.75 410 LEU A O 1
ATOM 3215 N N . ASP A 1 411 ? 12.777 -28.120 10.569 1.00 97.25 411 ASP A N 1
ATOM 3216 C CA . ASP A 1 411 ? 14.191 -28.485 10.724 1.00 97.25 411 ASP A CA 1
ATOM 3217 C C . ASP A 1 411 ? 15.112 -27.444 10.050 1.00 97.25 411 ASP A C 1
ATOM 3219 O O . ASP A 1 411 ? 15.984 -27.762 9.243 1.00 97.25 411 ASP A O 1
ATOM 3223 N N . ALA A 1 412 ? 14.828 -26.164 10.310 1.00 97.31 412 ALA A N 1
ATOM 3224 C CA . ALA A 1 412 ? 15.561 -25.025 9.774 1.00 97.31 412 ALA A CA 1
ATOM 3225 C C . ALA A 1 412 ? 16.070 -24.137 10.914 1.00 97.31 412 ALA A C 1
ATOM 3227 O O . ALA A 1 412 ? 15.316 -23.731 11.800 1.00 97.31 412 ALA A O 1
ATOM 3228 N N . ALA A 1 413 ? 17.354 -23.777 10.873 1.00 97.62 413 ALA A N 1
ATOM 3229 C CA . ALA A 1 413 ? 17.896 -22.782 11.792 1.00 97.62 413 ALA A CA 1
ATOM 3230 C C . ALA A 1 413 ? 17.286 -21.397 11.486 1.00 97.62 413 ALA A C 1
ATOM 3232 O O . ALA A 1 413 ? 17.197 -21.048 10.306 1.00 97.62 413 ALA A O 1
ATOM 3233 N N . PRO A 1 414 ? 16.945 -20.557 12.488 1.00 97.94 414 PRO A N 1
ATOM 3234 C CA . PRO A 1 414 ? 16.372 -19.229 12.241 1.00 97.94 414 PRO A CA 1
ATOM 3235 C C . PRO A 1 414 ? 17.208 -18.377 11.273 1.00 97.94 414 PRO A C 1
ATOM 3237 O O . PRO A 1 414 ? 16.685 -17.823 10.309 1.00 97.94 414 PRO A O 1
ATOM 3240 N N . SER A 1 415 ? 18.535 -18.376 11.421 1.00 97.44 415 SER A N 1
ATOM 3241 C CA . SER A 1 415 ? 19.465 -17.656 10.533 1.00 97.44 415 SER A CA 1
ATOM 3242 C C . SER A 1 415 ? 19.486 -18.157 9.080 1.00 97.44 415 SER A C 1
ATOM 3244 O O . SER A 1 415 ? 19.998 -17.468 8.197 1.00 97.44 415 SER A O 1
ATOM 3246 N N . ARG A 1 416 ? 18.927 -19.344 8.819 1.00 96.88 416 ARG A N 1
ATOM 3247 C CA . ARG A 1 416 ? 18.727 -19.949 7.493 1.00 96.88 416 ARG A CA 1
ATOM 3248 C C . ARG A 1 416 ? 17.24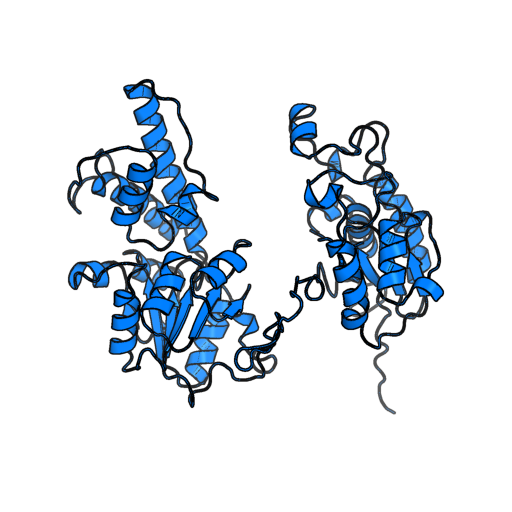9 -20.005 7.100 1.00 96.88 416 ARG A C 1
ATOM 3250 O O . ARG A 1 416 ? 16.893 -20.649 6.117 1.00 96.88 416 ARG A O 1
ATOM 3257 N N . ALA A 1 417 ? 16.384 -19.302 7.813 1.00 97.94 417 ALA A N 1
ATOM 3258 C CA . ALA A 1 417 ? 14.971 -19.203 7.512 1.00 97.94 417 ALA A CA 1
ATOM 3259 C C . ALA A 1 417 ? 14.581 -17.758 7.179 1.00 97.94 417 ALA A C 1
ATOM 3261 O O . ALA A 1 417 ? 15.209 -16.797 7.634 1.00 97.94 417 ALA A O 1
ATOM 3262 N N . VAL A 1 418 ? 13.543 -17.616 6.359 1.00 98.00 418 VAL A N 1
ATOM 3263 C CA . VAL A 1 418 ? 12.995 -16.323 5.940 1.00 98.00 418 VAL A CA 1
ATOM 3264 C C . VAL A 1 418 ? 11.614 -16.137 6.541 1.00 98.00 418 VAL A C 1
ATOM 3266 O O . VAL A 1 418 ? 10.796 -17.043 6.447 1.00 98.00 418 VAL A O 1
ATOM 3269 N N . VAL A 1 419 ? 11.339 -14.968 7.113 1.00 98.50 419 VAL A N 1
ATOM 3270 C CA . VAL A 1 419 ? 9.999 -14.585 7.586 1.00 98.50 419 VAL A CA 1
ATOM 3271 C C . VAL A 1 419 ? 9.382 -13.608 6.597 1.00 98.50 419 VAL A C 1
ATOM 3273 O O . VAL A 1 419 ? 10.053 -12.673 6.167 1.00 98.50 419 VAL A O 1
ATOM 3276 N N . VAL A 1 420 ? 8.115 -13.813 6.240 1.00 98.12 420 VAL A N 1
ATOM 3277 C CA . VAL A 1 420 ? 7.345 -12.928 5.358 1.00 98.12 420 VAL A CA 1
ATOM 3278 C C . VAL A 1 420 ? 6.114 -12.415 6.101 1.00 98.12 420 VAL A C 1
ATOM 3280 O O . VAL A 1 420 ? 5.302 -13.219 6.551 1.00 98.12 420 VAL A O 1
ATOM 3283 N N . GLU A 1 421 ? 5.979 -11.097 6.238 1.00 97.06 421 GLU A N 1
ATOM 3284 C CA . GLU A 1 421 ? 5.035 -10.451 7.165 1.00 97.06 421 GLU A CA 1
ATOM 3285 C C . GLU A 1 421 ? 4.543 -9.091 6.643 1.00 97.06 421 GLU A C 1
ATOM 3287 O O . GLU A 1 421 ? 5.271 -8.430 5.912 1.00 97.06 421 GLU A O 1
ATOM 3292 N N . ASP A 1 422 ? 3.330 -8.650 6.982 1.00 94.69 422 ASP A N 1
ATOM 3293 C CA . ASP A 1 422 ? 2.745 -7.365 6.552 1.00 94.69 422 ASP A CA 1
ATOM 3294 C C . ASP A 1 422 ? 2.452 -6.377 7.707 1.00 94.69 422 ASP A C 1
ATOM 3296 O O . ASP A 1 422 ? 2.218 -5.189 7.469 1.00 94.69 422 ASP A O 1
ATOM 3300 N N . ALA A 1 423 ? 2.529 -6.836 8.954 1.00 92.56 423 ALA A N 1
ATOM 3301 C CA . ALA A 1 423 ? 2.289 -6.120 10.195 1.00 92.56 423 ALA A CA 1
ATOM 3302 C C . ALA A 1 423 ? 3.586 -5.802 10.970 1.00 92.56 423 ALA A C 1
ATOM 3304 O O . ALA A 1 423 ? 4.600 -6.505 10.969 1.00 92.56 423 ALA A O 1
ATOM 3305 N N . ILE A 1 424 ? 3.545 -4.711 11.740 1.00 92.88 424 ILE A N 1
ATOM 3306 C CA . ILE A 1 424 ? 4.688 -4.271 12.557 1.00 92.88 424 ILE A CA 1
ATOM 3307 C C . ILE A 1 424 ? 5.084 -5.347 13.578 1.00 92.88 424 ILE A C 1
ATOM 3309 O O . ILE A 1 424 ? 6.269 -5.639 13.735 1.00 92.88 424 ILE A O 1
ATOM 3313 N N . ALA A 1 425 ? 4.101 -5.946 14.257 1.00 92.88 425 ALA A N 1
ATOM 3314 C CA . ALA A 1 425 ? 4.359 -6.915 15.315 1.00 92.88 425 ALA A CA 1
ATOM 3315 C C . ALA A 1 425 ? 5.071 -8.172 14.795 1.00 92.88 425 ALA A C 1
ATOM 3317 O O . ALA A 1 425 ? 5.965 -8.686 15.465 1.00 92.88 425 ALA A O 1
ATOM 3318 N N . GLY A 1 426 ? 4.724 -8.681 13.611 1.00 94.94 426 GLY A N 1
ATOM 3319 C CA . GLY A 1 426 ? 5.384 -9.881 13.110 1.00 94.94 426 GLY A CA 1
ATOM 3320 C C . GLY A 1 426 ? 6.714 -9.617 12.421 1.00 94.94 426 GLY A C 1
ATOM 3321 O O . GLY A 1 426 ? 7.605 -10.456 12.536 1.00 94.94 426 GLY A O 1
ATOM 3322 N N . VAL A 1 427 ? 6.917 -8.444 11.816 1.00 96.56 427 VAL A N 1
ATOM 3323 C CA . VAL A 1 427 ? 8.265 -8.015 11.415 1.00 96.56 427 VAL A CA 1
ATOM 3324 C C . VAL A 1 427 ? 9.197 -7.921 12.632 1.00 96.56 427 VAL A C 1
ATOM 3326 O O . VAL A 1 427 ? 10.321 -8.426 12.587 1.00 96.56 427 VAL A O 1
ATOM 3329 N N . GLN A 1 428 ? 8.723 -7.350 13.747 1.00 96.31 428 GLN A N 1
ATOM 3330 C CA . GLN A 1 428 ? 9.474 -7.323 15.009 1.00 96.31 428 GLN A CA 1
ATOM 3331 C C . GLN A 1 428 ? 9.784 -8.737 15.513 1.00 96.31 428 GLN A C 1
ATOM 3333 O O . GLN A 1 428 ? 10.910 -8.991 15.938 1.00 96.31 428 GLN A O 1
ATOM 3338 N N . ALA A 1 429 ? 8.829 -9.666 15.408 1.00 97.06 429 ALA A N 1
ATOM 3339 C CA . ALA A 1 429 ? 9.028 -11.067 15.771 1.00 97.06 429 ALA A CA 1
ATOM 3340 C C . ALA A 1 429 ? 10.094 -11.749 14.894 1.00 97.06 429 A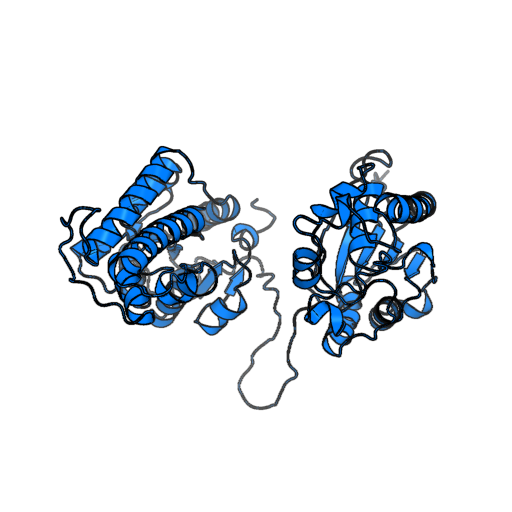LA A C 1
ATOM 3342 O O . ALA A 1 429 ? 10.995 -12.402 15.418 1.00 97.06 429 ALA A O 1
ATOM 3343 N N . GLY A 1 430 ? 10.061 -11.545 13.573 1.00 97.50 430 GLY A N 1
ATOM 3344 C CA . GLY A 1 430 ? 11.102 -12.042 12.668 1.00 97.50 430 GLY A CA 1
ATOM 3345 C C . GLY A 1 430 ? 12.488 -11.492 13.025 1.00 97.50 430 GLY A C 1
ATOM 3346 O O . GLY A 1 430 ? 13.470 -12.232 13.088 1.00 97.50 430 GLY A O 1
ATOM 3347 N N . ARG A 1 431 ? 12.577 -10.199 13.352 1.00 96.94 431 ARG A N 1
ATOM 3348 C CA . ARG A 1 431 ? 13.842 -9.577 13.756 1.00 96.94 431 ARG A CA 1
ATOM 3349 C C . ARG A 1 431 ? 14.348 -10.107 15.099 1.00 96.94 431 ARG A C 1
ATOM 3351 O O . ARG A 1 431 ? 15.527 -10.438 15.214 1.00 96.94 431 ARG A O 1
ATOM 3358 N N . ALA A 1 432 ? 13.473 -10.196 16.098 1.00 97.38 432 ALA A N 1
ATOM 3359 C CA . ALA A 1 432 ? 13.801 -10.686 17.436 1.00 97.38 432 ALA A CA 1
ATOM 3360 C C . ALA A 1 432 ? 14.229 -12.162 17.429 1.00 97.38 432 ALA A C 1
ATOM 3362 O O . ALA A 1 432 ? 15.073 -12.557 18.228 1.00 97.38 432 ALA A O 1
ATOM 3363 N N . GLY A 1 433 ? 13.691 -12.962 16.502 1.00 97.38 433 GLY A N 1
ATOM 3364 C CA . GLY A 1 433 ? 14.042 -14.373 16.333 1.00 97.38 433 GLY A CA 1
ATOM 3365 C C . GLY A 1 433 ? 15.377 -14.621 15.629 1.00 97.38 433 GLY A C 1
ATOM 3366 O O . GLY A 1 433 ? 15.785 -15.772 15.501 1.00 97.38 433 GLY A O 1
ATOM 3367 N N . GLY A 1 434 ? 16.061 -13.571 15.157 1.00 96.50 434 GLY A N 1
ATOM 3368 C CA . GLY A 1 434 ? 17.329 -13.710 14.439 1.00 96.50 434 GLY A CA 1
ATOM 3369 C C . GLY A 1 434 ? 17.178 -14.406 13.085 1.00 96.50 434 GLY A C 1
ATOM 3370 O O . GLY A 1 434 ? 18.086 -15.127 12.662 1.00 96.50 434 GLY A O 1
ATOM 3371 N N . PHE A 1 435 ? 16.031 -14.221 12.423 1.00 98.06 435 PHE A N 1
ATOM 3372 C CA . PHE A 1 435 ? 15.785 -14.810 11.113 1.00 98.06 435 PHE A CA 1
ATOM 3373 C C . PHE A 1 435 ? 16.731 -14.239 10.053 1.00 98.06 435 PHE A C 1
ATOM 3375 O O . PHE A 1 435 ? 17.068 -13.057 10.071 1.00 98.06 435 PHE A O 1
ATOM 3382 N N . GLY A 1 436 ? 17.187 -15.089 9.129 1.00 93.44 436 GLY A N 1
ATOM 3383 C CA . GLY A 1 436 ? 18.223 -14.732 8.152 1.00 93.44 436 GLY A CA 1
ATOM 3384 C C . GLY A 1 436 ? 17.790 -13.701 7.104 1.00 93.44 436 GLY A C 1
ATOM 3385 O O . GLY A 1 436 ? 18.645 -13.122 6.422 1.00 93.44 436 GLY A O 1
ATOM 3386 N N . LEU A 1 437 ? 16.477 -13.521 6.948 1.00 96.00 437 LEU A N 1
ATOM 3387 C CA . LEU A 1 437 ? 15.846 -12.462 6.169 1.00 96.00 437 LEU A CA 1
ATOM 3388 C C . LEU A 1 437 ? 14.409 -12.240 6.662 1.00 96.00 437 LEU A C 1
ATOM 3390 O O . LEU A 1 437 ? 13.632 -13.191 6.752 1.00 96.00 437 LEU A O 1
ATOM 3394 N N . VAL A 1 438 ? 14.036 -10.987 6.905 1.00 97.50 438 VAL A N 1
ATOM 3395 C CA . VAL A 1 438 ? 12.660 -10.568 7.196 1.00 97.50 438 VAL A CA 1
ATOM 3396 C C . VAL A 1 438 ? 12.131 -9.731 6.032 1.00 97.50 438 VAL A C 1
ATOM 3398 O O . VAL A 1 438 ? 12.630 -8.639 5.752 1.00 97.50 438 VAL A O 1
ATOM 3401 N N . VAL A 1 439 ? 11.119 -10.248 5.340 1.00 96.50 439 VAL A N 1
ATOM 3402 C CA . VAL A 1 439 ? 10.453 -9.601 4.207 1.00 96.50 439 VAL A CA 1
ATOM 3403 C C . VAL A 1 439 ? 9.130 -8.996 4.671 1.00 96.50 439 VAL A C 1
ATOM 3405 O O . VAL A 1 439 ? 8.200 -9.714 5.019 1.00 96.50 439 VAL A O 1
ATOM 3408 N N . GLY A 1 440 ? 9.041 -7.672 4.639 1.00 96.00 440 GLY A N 1
ATOM 3409 C CA . GLY A 1 440 ? 7.805 -6.918 4.801 1.00 96.00 440 GLY A CA 1
ATOM 3410 C C . GLY A 1 440 ? 6.984 -6.872 3.506 1.00 96.00 440 GLY A C 1
ATOM 3411 O O . GLY A 1 440 ? 7.538 -6.635 2.431 1.00 96.00 440 GLY A O 1
ATOM 3412 N N . VAL A 1 441 ? 5.666 -7.028 3.588 1.00 94.56 441 VAL A N 1
ATOM 3413 C CA . VAL A 1 441 ? 4.734 -6.847 2.467 1.00 94.56 441 VAL A CA 1
ATOM 3414 C C . VAL A 1 441 ? 3.920 -5.579 2.697 1.00 94.56 441 VAL A C 1
ATOM 3416 O O . VAL A 1 441 ? 3.022 -5.541 3.531 1.00 94.56 441 VAL A O 1
ATOM 3419 N N . ASP A 1 442 ? 4.218 -4.516 1.953 1.00 90.62 442 ASP A N 1
ATOM 3420 C CA . ASP A 1 442 ? 3.487 -3.259 2.065 1.00 90.62 442 ASP A CA 1
ATOM 3421 C C . ASP A 1 442 ? 2.198 -3.281 1.235 1.00 90.62 442 ASP A C 1
ATOM 3423 O O . ASP A 1 442 ? 2.190 -2.969 0.043 1.00 90.62 442 ASP A O 1
ATOM 3427 N N . ARG A 1 443 ? 1.083 -3.618 1.890 1.00 77.94 443 ARG A N 1
ATOM 3428 C CA . ARG A 1 443 ? -0.265 -3.565 1.299 1.00 77.94 443 ARG A CA 1
ATOM 3429 C C . ARG A 1 443 ? -0.991 -2.232 1.521 1.00 77.94 443 ARG A C 1
ATOM 3431 O O . ARG A 1 443 ? -2.115 -2.076 1.046 1.00 77.94 443 ARG A O 1
ATOM 3438 N N . GLY A 1 444 ? -0.402 -1.284 2.254 1.00 67.94 444 GLY A N 1
ATOM 3439 C CA . GLY A 1 444 ? -1.136 -0.140 2.813 1.00 67.94 444 GLY A CA 1
ATOM 3440 C C . GLY A 1 444 ? -0.322 1.140 3.005 1.00 67.94 444 GLY A C 1
ATOM 3441 O O . GLY A 1 444 ? -0.662 1.935 3.884 1.00 67.94 444 GLY A O 1
ATOM 3442 N N . GLY A 1 445 ? 0.762 1.322 2.247 1.00 69.31 445 GLY A N 1
ATOM 3443 C CA . GLY A 1 445 ? 1.627 2.506 2.290 1.00 69.31 445 GLY A CA 1
ATOM 3444 C C . GLY A 1 445 ? 2.433 2.639 3.584 1.00 69.31 445 GLY A C 1
ATOM 3445 O O . GLY A 1 445 ? 2.655 3.745 4.066 1.00 69.31 445 GLY A O 1
ATOM 3446 N N . SER A 1 446 ? 2.805 1.519 4.204 1.00 75.44 446 SER A N 1
ATOM 3447 C CA . SER A 1 446 ? 3.499 1.443 5.497 1.00 75.44 446 SER A CA 1
ATOM 3448 C C . SER A 1 446 ? 4.931 0.903 5.388 1.00 75.44 446 SER A C 1
ATOM 3450 O O . SER A 1 446 ? 5.522 0.529 6.401 1.00 75.44 446 SER A O 1
ATOM 3452 N N . ALA A 1 447 ? 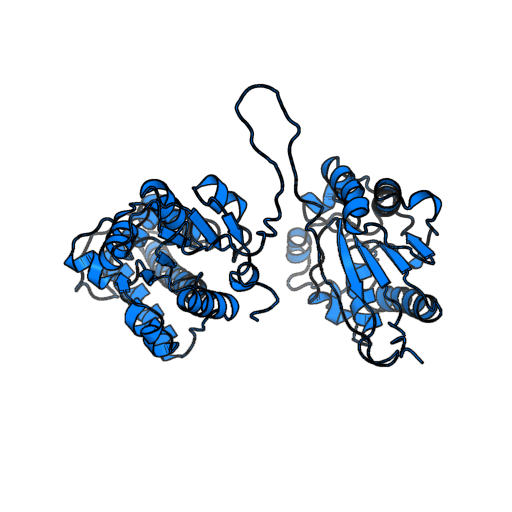5.531 0.891 4.192 1.00 82.19 447 ALA A N 1
ATOM 3453 C CA . ALA A 1 447 ? 6.858 0.315 3.974 1.00 82.19 447 ALA A CA 1
ATOM 3454 C C . ALA A 1 447 ? 7.952 0.880 4.893 1.00 82.19 447 ALA A C 1
ATOM 3456 O O . ALA A 1 447 ? 8.822 0.141 5.350 1.00 82.19 447 ALA A O 1
ATOM 3457 N N . GLU A 1 448 ? 7.929 2.182 5.183 1.00 83.69 448 GLU A N 1
ATOM 3458 C CA . GLU A 1 448 ? 8.897 2.797 6.097 1.00 83.69 448 GLU A CA 1
ATOM 3459 C C . GLU A 1 448 ? 8.733 2.281 7.533 1.00 83.69 448 GLU A C 1
ATOM 3461 O O . GLU A 1 448 ? 9.724 1.997 8.205 1.00 83.69 448 GLU A O 1
ATOM 3466 N N . MET A 1 449 ? 7.490 2.093 7.984 1.00 84.38 449 MET A N 1
ATOM 3467 C CA . MET A 1 449 ? 7.198 1.540 9.305 1.00 84.38 449 MET A CA 1
ATOM 3468 C C . MET A 1 449 ? 7.664 0.090 9.419 1.00 84.38 449 MET A C 1
ATOM 3470 O O . MET A 1 449 ? 8.260 -0.261 10.433 1.00 84.38 449 MET A O 1
ATOM 3474 N N . LEU A 1 450 ? 7.466 -0.732 8.384 1.00 89.19 450 LEU A N 1
ATOM 3475 C CA . LEU A 1 450 ? 7.958 -2.113 8.370 1.00 89.19 450 LEU A CA 1
ATOM 3476 C C . LEU A 1 450 ? 9.493 -2.157 8.443 1.00 89.19 450 LEU A C 1
ATOM 3478 O O . LEU A 1 450 ? 10.046 -2.859 9.286 1.00 89.19 450 LEU A O 1
ATOM 3482 N N . ARG A 1 451 ? 10.201 -1.336 7.652 1.00 88.19 451 ARG A N 1
ATOM 3483 C CA . ARG A 1 451 ? 11.676 -1.251 7.714 1.00 88.19 451 ARG A CA 1
ATOM 3484 C C . ARG A 1 451 ? 12.170 -0.806 9.087 1.00 88.19 451 ARG A C 1
ATOM 3486 O O . ARG A 1 451 ? 13.014 -1.471 9.681 1.00 88.19 451 ARG A O 1
ATOM 3493 N N . LYS A 1 452 ? 11.602 0.280 9.626 1.00 90.75 452 LYS A N 1
ATOM 3494 C CA . LYS A 1 452 ? 11.957 0.816 10.953 1.00 90.75 452 LYS A CA 1
ATOM 3495 C C . LYS A 1 452 ? 11.775 -0.203 12.080 1.00 90.75 452 LYS A C 1
ATOM 3497 O O . LYS A 1 452 ? 12.450 -0.095 13.096 1.00 90.75 452 LYS A O 1
ATOM 3502 N N . ASN A 1 453 ? 10.880 -1.173 11.903 1.00 90.62 453 ASN A N 1
ATOM 3503 C CA . ASN A 1 453 ? 10.549 -2.171 12.914 1.00 90.62 453 ASN A CA 1
ATOM 3504 C C . ASN A 1 453 ? 11.190 -3.548 12.681 1.00 90.62 453 ASN A C 1
ATOM 3506 O O . ASN A 1 453 ? 10.928 -4.461 13.459 1.00 90.62 453 ASN A O 1
ATOM 3510 N N . GLY A 1 454 ? 12.062 -3.693 11.676 1.00 90.81 454 GLY A N 1
ATOM 3511 C CA . GLY A 1 454 ? 12.916 -4.876 11.535 1.00 90.81 454 GLY A CA 1
ATOM 3512 C C . GLY A 1 454 ? 12.848 -5.615 10.201 1.00 90.81 454 GLY A C 1
ATOM 3513 O O . GLY A 1 454 ? 13.458 -6.676 10.105 1.00 90.81 454 GLY A O 1
ATOM 3514 N N . ALA A 1 455 ? 12.142 -5.098 9.189 1.00 93.62 455 ALA A N 1
ATOM 3515 C CA . ALA A 1 455 ? 12.124 -5.715 7.864 1.00 93.62 455 ALA A CA 1
ATOM 3516 C C . ALA A 1 455 ? 13.422 -5.382 7.118 1.00 93.62 455 ALA A C 1
ATOM 3518 O O . ALA A 1 455 ? 13.733 -4.209 6.903 1.00 93.62 455 ALA A O 1
ATOM 3519 N N . ASP A 1 456 ? 14.151 -6.409 6.685 1.00 91.12 456 ASP A N 1
ATOM 3520 C CA . ASP A 1 456 ? 15.367 -6.266 5.878 1.00 91.12 456 ASP A CA 1
ATOM 3521 C C . ASP A 1 456 ? 15.031 -5.903 4.422 1.00 91.12 456 ASP A C 1
ATOM 3523 O O . ASP A 1 456 ? 15.774 -5.189 3.749 1.00 91.12 456 ASP A O 1
ATOM 3527 N N . LEU A 1 457 ? 13.887 -6.390 3.935 1.00 90.38 457 LEU A N 1
ATOM 3528 C CA . LEU A 1 457 ? 13.352 -6.122 2.605 1.00 90.38 457 LEU A CA 1
ATOM 3529 C C . LEU A 1 457 ? 11.874 -5.760 2.725 1.00 90.38 457 LEU A C 1
ATOM 3531 O O . LEU A 1 457 ? 11.169 -6.368 3.516 1.00 90.38 457 LEU A O 1
ATOM 3535 N N . VAL A 1 458 ? 11.385 -4.816 1.919 1.00 90.75 458 VAL A N 1
ATOM 3536 C CA . VAL A 1 458 ? 9.944 -4.553 1.807 1.00 90.75 458 VAL A CA 1
ATOM 3537 C C . VAL A 1 458 ? 9.532 -4.514 0.345 1.00 90.75 458 VAL A C 1
ATOM 3539 O O . VAL A 1 458 ? 10.167 -3.808 -0.440 1.00 90.75 458 VAL A O 1
ATOM 3542 N N . VAL A 1 459 ? 8.473 -5.248 0.008 1.00 88.69 459 VAL A N 1
ATOM 3543 C CA . VAL A 1 459 ? 7.889 -5.336 -1.339 1.00 88.69 459 VAL A CA 1
ATOM 3544 C C . VAL A 1 459 ? 6.406 -4.995 -1.312 1.00 88.69 459 VAL A C 1
ATOM 3546 O O . VAL A 1 459 ? 5.761 -5.143 -0.279 1.00 88.69 459 VAL A O 1
ATOM 3549 N N . THR A 1 460 ? 5.850 -4.561 -2.441 1.00 87.81 460 THR A N 1
ATOM 3550 C CA . THR A 1 460 ? 4.400 -4.321 -2.562 1.00 87.81 460 THR A CA 1
ATOM 3551 C C . THR A 1 460 ? 3.639 -5.567 -3.006 1.00 87.81 460 THR A C 1
ATOM 3553 O O . THR A 1 460 ? 2.477 -5.769 -2.637 1.00 87.81 460 THR A O 1
ATOM 3556 N N . ASP A 1 461 ? 4.309 -6.444 -3.750 1.00 85.88 461 ASP A N 1
ATOM 3557 C CA . ASP A 1 461 ? 3.810 -7.752 -4.125 1.00 85.88 461 ASP A CA 1
ATOM 3558 C C . ASP A 1 461 ? 4.918 -8.811 -4.103 1.00 85.88 461 ASP A C 1
ATOM 3560 O O . ASP A 1 461 ? 6.016 -8.620 -4.620 1.00 85.88 461 ASP A O 1
ATOM 3564 N N . LEU A 1 462 ? 4.618 -9.976 -3.528 1.00 89.31 462 LEU A N 1
ATOM 3565 C CA . LEU A 1 462 ? 5.570 -11.086 -3.451 1.00 89.31 462 LEU A CA 1
ATOM 3566 C C . LEU A 1 462 ? 5.913 -11.687 -4.824 1.00 89.31 462 LEU A C 1
ATOM 3568 O O . LEU A 1 462 ? 6.970 -12.298 -4.975 1.00 89.31 462 LEU A O 1
ATOM 3572 N N . GLY A 1 463 ? 5.080 -11.471 -5.848 1.00 83.81 463 GLY A N 1
ATOM 3573 C CA . GLY A 1 463 ? 5.383 -11.842 -7.228 1.00 83.81 463 GLY A CA 1
ATOM 3574 C C . GLY A 1 463 ? 6.585 -11.089 -7.807 1.00 83.81 463 GLY A C 1
ATOM 3575 O O . GLY A 1 463 ? 7.215 -11.576 -8.744 1.00 83.81 463 GLY A O 1
ATOM 3576 N N . GLU A 1 464 ? 6.968 -9.948 -7.222 1.00 7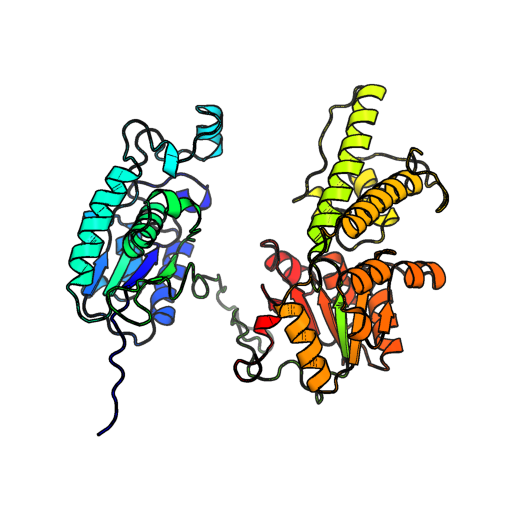9.44 464 GLU A N 1
ATOM 3577 C CA . GLU A 1 464 ? 8.207 -9.232 -7.555 1.00 79.44 464 GLU A CA 1
ATOM 3578 C C . GLU A 1 464 ? 9.460 -10.071 -7.260 1.00 79.44 464 GLU A C 1
ATOM 3580 O O . GLU A 1 464 ? 10.495 -9.878 -7.896 1.00 79.44 464 GLU A O 1
ATOM 3585 N N . LEU A 1 465 ? 9.361 -11.029 -6.331 1.00 77.12 465 LEU A N 1
ATOM 3586 C CA . LEU A 1 465 ? 10.459 -11.912 -5.935 1.00 77.12 465 LEU A CA 1
ATOM 3587 C C . LEU A 1 465 ? 10.580 -13.159 -6.823 1.00 77.12 465 LEU A C 1
ATOM 3589 O O . LEU A 1 465 ? 11.568 -13.887 -6.721 1.00 77.12 465 LEU A O 1
ATOM 3593 N N . VAL A 1 466 ? 9.599 -13.398 -7.700 1.00 75.12 466 VAL A N 1
ATOM 3594 C CA . VAL A 1 466 ? 9.582 -14.516 -8.649 1.00 75.12 466 VAL A CA 1
ATOM 3595 C C . VAL A 1 466 ? 10.163 -14.044 -9.987 1.00 75.12 466 VAL A C 1
ATOM 3597 O O . VAL A 1 466 ? 9.656 -13.095 -10.598 1.00 75.12 466 VAL A O 1
ATOM 3600 N N . GLY A 1 467 ? 11.241 -14.697 -10.438 1.00 56.84 467 GLY A N 1
ATOM 3601 C CA . GLY A 1 467 ? 11.975 -14.332 -11.657 1.00 56.84 467 GLY A CA 1
ATOM 3602 C C . GLY A 1 467 ? 11.113 -14.359 -12.928 1.00 56.84 467 GLY A C 1
ATOM 3603 O O . GLY A 1 467 ? 10.231 -15.201 -13.074 1.00 56.84 467 GLY A O 1
ATOM 3604 N N . GLU A 1 468 ? 11.387 -13.446 -13.868 1.00 45.12 468 GLU A N 1
ATOM 3605 C CA . GLU A 1 468 ? 10.588 -13.228 -15.093 1.00 45.12 468 GLU A CA 1
ATOM 3606 C C . GLU A 1 468 ? 10.488 -14.450 -16.027 1.00 45.12 468 GLU A C 1
ATOM 3608 O O . GLU A 1 468 ? 9.557 -14.530 -16.820 1.00 45.12 468 GLU A O 1
ATOM 3613 N N . HIS A 1 469 ? 11.400 -15.424 -15.925 1.00 43.19 469 HIS A N 1
ATOM 3614 C CA . HIS A 1 469 ? 11.368 -16.664 -16.717 1.00 43.19 469 HIS A CA 1
ATOM 3615 C C . HIS A 1 469 ? 10.509 -17.786 -16.113 1.00 43.19 469 HIS A C 1
ATOM 3617 O O . HIS A 1 469 ? 10.426 -18.864 -16.694 1.00 43.19 469 HIS A O 1
ATOM 3623 N N . GLU A 1 470 ? 9.879 -17.553 -14.960 1.00 45.78 470 GLU A N 1
ATOM 3624 C CA . GLU A 1 470 ? 9.136 -18.577 -14.214 1.00 45.78 470 GLU A CA 1
ATOM 3625 C C . GLU A 1 470 ? 7.709 -18.146 -13.820 1.00 45.78 470 GLU A C 1
ATOM 3627 O O . GLU A 1 470 ? 7.091 -18.787 -12.959 1.00 45.78 470 GLU A O 1
ATOM 3632 N N . ARG A 1 471 ? 7.205 -17.061 -14.431 1.00 37.38 471 ARG A N 1
ATOM 3633 C CA . ARG A 1 471 ? 5.830 -16.558 -14.277 1.00 37.38 471 ARG A CA 1
ATOM 3634 C C . ARG A 1 471 ? 4.853 -17.202 -15.248 1.00 37.38 471 ARG A C 1
ATOM 3636 O O . ARG A 1 471 ? 5.234 -17.391 -16.425 1.00 37.38 471 ARG A O 1
#

Organism: Sorangium cellulosum (NCBI:txid56)

Radius of gyration: 26.06 Å; chains: 1; bounding box: 58×58×78 Å

pLDDT: mean 89.02, std 16.37, range [24.02, 98.88]